Protein AF-0000000078281089 (afdb_homodimer)

Radius of gyration: 22.79 Å; Cα contacts (8 Å, |Δi|>4): 1100; chains: 2; bounding box: 43×67×60 Å

Sequence (426 aa):
MSLEQQMKSGLLYREFGHKDERDVAYEKLIERQRKHGKELTFAYNQTNPSDYGRKRELLEQILGSLGDEVWIESPVNFSYGCNTHVGNYFYANFNLVIVDDVDVYIGDYVMCGPNVSICVTGHPVYGEFRRDATQFSLPVHIGNDVWIGANAVIMPGVTIGNNVVIGAGSVVTQDIPDNVIAFGTPCRVARPITDEDKEYFRKGVPVNKDWREMSLEQQMKSGLLYREFGHKDERDVAYEKLIERQRKHGKELTFAYNQTNPSDYGRKRELLEQILGSLGDEVWIESPVNFSYGCNTHVGNYFYANFNLVIVDDVDVYIGDYVMCGPNVSICVTGHPVYGEFRRDATQFSLPVHIGNDVWIGANAVIMPGVTIGNNVVIGAGSVVTQDIPDNVIAFGTPCRVARPITDEDKEYFRKGVPVNKDWRE

pLDDT: mean 97.13, std 3.05, range [76.69, 99.0]

Solvent-accessible surface area (backbone atoms only — not comparable to full-atom values): 20554 Å² total; per-residue (Å²): 132,53,57,70,57,26,46,74,65,46,34,74,41,54,74,66,87,61,80,54,66,69,40,40,54,50,32,53,51,53,50,49,44,26,52,51,19,39,52,46,40,51,52,50,52,70,45,62,79,79,44,56,67,62,46,50,54,44,48,59,69,27,28,54,38,72,43,55,72,60,48,69,37,68,48,51,48,45,51,22,27,49,32,32,31,40,32,34,44,26,39,33,33,40,45,33,35,35,42,25,89,40,50,32,41,38,31,35,38,25,39,34,33,39,46,25,36,43,31,15,60,50,61,60,86,55,64,76,59,38,75,73,60,28,27,28,26,28,50,28,39,37,32,34,30,23,41,38,26,35,48,17,36,39,36,49,51,22,37,37,30,36,37,22,38,38,36,56,58,12,32,34,72,55,68,40,66,59,37,23,33,28,38,29,84,69,40,39,81,72,46,72,64,55,73,61,34,69,48,29,48,42,96,94,38,65,58,58,91,62,39,84,87,132,52,56,68,53,26,46,73,66,47,34,53,33,46,74,66,84,47,76,53,66,68,40,40,54,48,34,51,50,53,50,50,44,28,49,52,19,36,46,45,41,52,51,48,51,69,47,60,87,82,44,55,66,63,47,51,55,42,49,60,68,27,29,54,39,72,42,55,72,60,47,69,37,69,46,53,47,46,52,20,26,49,34,32,32,39,31,36,43,25,38,32,35,41,43,34,34,36,41,26,88,41,49,32,41,39,32,36,46,26,38,35,32,40,45,25,35,42,30,16,58,49,60,46,76,36,36,78,59,39,68,67,60,28,28,29,26,30,48,30,39,36,34,34,47,24,39,37,25,35,48,18,37,41,35,50,50,23,38,37,32,36,45,23,38,37,35,57,58,12,31,35,73,56,67,40,64,60,37,25,34,26,40,36,74,67,39,39,81,72,46,71,64,53,72,62,52,70,47,31,76,45,96,91,38,62,58,63,90,61,74,87,107

Structure (mmCIF, N/CA/C/O backbone):
data_AF-0000000078281089-model_v1
#
loop_
_entity.id
_entity.type
_entity.pdbx_description
1 polymer Acetyltransferase
#
loop_
_atom_site.group_PDB
_atom_site.id
_atom_site.type_symbol
_atom_site.label_atom_id
_atom_site.label_alt_id
_atom_site.label_comp_id
_atom_site.label_asym_id
_atom_site.label_entity_id
_atom_site.label_seq_id
_atom_site.pdbx_PDB_ins_code
_atom_site.Cartn_x
_atom_site.Cartn_y
_atom_site.Cartn_z
_atom_site.occupancy
_atom_site.B_iso_or_equiv
_atom_site.auth_seq_id
_atom_site.auth_comp_id
_atom_site.auth_asym_id
_atom_site.auth_atom_id
_atom_site.pdbx_PDB_model_num
ATOM 1 N N . MET A 1 1 ? 5.293 32.969 21.797 1 91.06 1 MET A N 1
ATOM 2 C CA . MET A 1 1 ? 4.77 32.438 20.547 1 91.06 1 MET A CA 1
ATOM 3 C C . MET A 1 1 ? 3.525 31.578 20.797 1 91.06 1 MET A C 1
ATOM 5 O O . MET A 1 1 ? 3.492 30.797 21.75 1 91.06 1 MET A O 1
ATOM 9 N N . SER A 1 2 ? 2.508 31.844 20.062 1 94.62 2 SER A N 1
ATOM 10 C CA . SER A 1 2 ? 1.245 31.125 20.25 1 94.62 2 SER A CA 1
ATOM 11 C C . SER A 1 2 ? 1.367 29.672 19.859 1 94.62 2 SER A C 1
ATOM 13 O O . SER A 1 2 ? 2.307 29.281 19.156 1 94.62 2 SER A O 1
ATOM 15 N N . LEU A 1 3 ? 0.431 28.844 20.391 1 96.06 3 LEU A N 1
ATOM 16 C CA . LEU A 1 3 ? 0.376 27.438 20.016 1 96.06 3 LEU A CA 1
ATOM 17 C C . LEU A 1 3 ? 0.265 27.266 18.516 1 96.06 3 LEU A C 1
ATOM 19 O O . LEU A 1 3 ? 0.985 26.469 17.922 1 96.06 3 LEU A O 1
ATOM 23 N N . GLU A 1 4 ? -0.604 28.047 17.969 1 95.38 4 GLU A N 1
ATOM 24 C CA . GLU A 1 4 ? -0.807 27.984 16.516 1 95.38 4 GLU A CA 1
ATOM 25 C C . GLU A 1 4 ? 0.493 28.266 15.766 1 95.38 4 GLU A C 1
ATOM 27 O O . GLU A 1 4 ? 0.829 27.547 14.82 1 95.38 4 GLU A O 1
ATOM 32 N N . GLN A 1 5 ? 1.174 29.25 16.141 1 95.38 5 GLN A N 1
ATOM 33 C CA . GLN A 1 5 ? 2.438 29.609 15.516 1 95.38 5 GLN A CA 1
ATOM 34 C C . GLN A 1 5 ? 3.486 28.516 15.711 1 95.38 5 GLN A C 1
ATOM 36 O O . GLN A 1 5 ? 4.262 28.219 14.805 1 95.38 5 GLN A O 1
ATOM 41 N N . GLN A 1 6 ? 3.545 27.953 16.906 1 95.25 6 GLN A N 1
ATOM 42 C CA . GLN A 1 6 ? 4.48 26.875 17.172 1 95.25 6 GLN A CA 1
ATOM 43 C C . GLN A 1 6 ? 4.227 25.688 16.234 1 95.25 6 GLN A C 1
ATOM 45 O O . GLN A 1 6 ? 5.16 25.156 15.633 1 95.25 6 GLN A O 1
ATOM 50 N N . MET A 1 7 ? 2.99 25.312 16.078 1 95.44 7 MET A N 1
ATOM 51 C CA . MET A 1 7 ? 2.598 24.188 15.242 1 95.44 7 MET A CA 1
ATOM 52 C C . MET A 1 7 ? 3.014 24.406 13.789 1 95.44 7 MET A C 1
ATOM 54 O O . MET A 1 7 ? 3.52 23.5 13.133 1 95.44 7 MET A O 1
ATOM 58 N N . LYS A 1 8 ? 2.881 25.594 13.344 1 93.88 8 LYS A N 1
ATOM 59 C CA . LYS A 1 8 ? 3.082 25.891 11.93 1 93.88 8 LYS A CA 1
ATOM 60 C C . LYS A 1 8 ? 4.551 26.188 11.633 1 93.88 8 LYS A C 1
ATOM 62 O O . LYS A 1 8 ? 4.953 26.234 10.469 1 93.88 8 LYS A O 1
ATOM 67 N N . SER A 1 9 ? 5.375 26.328 12.656 1 94.69 9 SER A N 1
ATOM 68 C CA . SER A 1 9 ? 6.754 26.75 12.438 1 94.69 9 SER A CA 1
ATOM 69 C C . SER A 1 9 ? 7.73 25.594 12.617 1 94.69 9 SER A C 1
ATOM 71 O O . SER A 1 9 ? 8.945 25.797 12.586 1 94.69 9 SER A O 1
ATOM 73 N N . GLY A 1 10 ? 7.18 24.375 12.867 1 95.5 10 GLY A N 1
ATOM 74 C CA . GLY A 1 10 ? 8.039 23.219 13.039 1 95.5 10 GLY A CA 1
ATOM 75 C C . GLY A 1 10 ? 8.719 23.172 14.391 1 95.5 10 GLY A C 1
ATOM 76 O O . GLY A 1 10 ? 9.641 22.375 14.609 1 95.5 10 GLY A O 1
ATOM 77 N N . LEU A 1 11 ? 8.328 24.047 15.273 1 96.5 11 LEU A N 1
ATOM 78 C CA . LEU A 1 11 ? 8.844 24.062 16.641 1 96.5 11 LEU A CA 1
ATOM 79 C C . LEU A 1 11 ? 8.102 23.062 17.516 1 96.5 11 LEU A C 1
ATOM 81 O O . LEU A 1 11 ? 7.039 22.562 17.141 1 96.5 11 LEU A O 1
ATOM 85 N N . LEU A 1 12 ? 8.672 22.812 18.688 1 96.69 12 LEU A N 1
ATOM 86 C CA . LEU A 1 12 ? 8.023 21.906 19.625 1 96.69 12 LEU A CA 1
ATOM 87 C C . LEU A 1 12 ? 6.738 22.516 20.188 1 96.69 12 LEU A C 1
ATOM 89 O O . LEU A 1 12 ? 6.688 23.703 20.484 1 96.69 12 LEU A O 1
ATOM 93 N N . TYR A 1 13 ? 5.758 21.688 20.344 1 96.62 13 TYR A N 1
ATOM 94 C CA . TYR A 1 13 ? 4.5 22.125 20.938 1 96.62 13 TYR A CA 1
ATOM 95 C C . TYR A 1 13 ? 3.803 20.984 21.656 1 96.62 13 TYR A C 1
ATOM 97 O O . TYR A 1 13 ? 4.148 19.812 21.469 1 96.62 13 TYR A O 1
ATOM 105 N N . ARG A 1 14 ? 2.91 21.328 22.547 1 94.31 14 ARG A N 1
ATOM 106 C CA . ARG A 1 14 ? 1.945 20.438 23.172 1 94.31 14 ARG A CA 1
ATOM 107 C C . ARG A 1 14 ? 0.517 20.812 22.797 1 94.31 14 ARG A C 1
ATOM 109 O O . ARG A 1 14 ? 0.181 22 22.75 1 94.31 14 ARG A O 1
ATOM 116 N N . GLU A 1 15 ? -0.245 19.828 22.625 1 91.94 15 GLU A N 1
ATOM 117 C CA . GLU A 1 15 ? -1.58 20.125 22.109 1 91.94 15 GLU A CA 1
ATOM 118 C C . GLU A 1 15 ? -2.529 20.516 23.234 1 91.94 15 GLU A C 1
ATOM 120 O O . GLU A 1 15 ? -3.617 21.047 22.984 1 91.94 15 GLU A O 1
ATOM 125 N N . PHE A 1 16 ? -2.168 20.297 24.469 1 92.06 16 PHE A N 1
ATOM 126 C CA . PHE A 1 16 ? -3.051 20.625 25.578 1 92.06 16 PHE A CA 1
ATOM 127 C C . PHE A 1 16 ? -2.252 21.125 26.781 1 92.06 16 PHE A C 1
ATOM 129 O O . PHE A 1 16 ? -1.022 21.031 26.797 1 92.06 16 PHE A O 1
ATOM 136 N N . GLY A 1 17 ? -2.982 21.672 27.656 1 91.88 17 GLY A N 1
ATOM 137 C CA . GLY A 1 17 ? -2.373 22.047 28.922 1 91.88 17 GLY A CA 1
ATOM 138 C C . GLY A 1 17 ? -1.919 23.5 28.969 1 91.88 17 GLY A C 1
ATOM 139 O O . GLY A 1 17 ? -1.18 23.891 29.859 1 91.88 17 GLY A O 1
ATOM 140 N N . HIS A 1 18 ? -2.338 24.25 28.094 1 94.25 18 HIS A N 1
ATOM 141 C CA . HIS A 1 18 ? -1.933 25.656 28.047 1 94.25 18 HIS A CA 1
ATOM 142 C C . HIS A 1 18 ? -2.771 26.516 29 1 94.25 18 HIS A C 1
ATOM 144 O O . HIS A 1 18 ? -3.889 26.125 29.344 1 94.25 18 HIS A O 1
ATOM 150 N N . LYS A 1 19 ? -2.174 27.609 29.391 1 94.81 19 LYS A N 1
ATOM 151 C CA . LYS A 1 19 ? -2.85 28.484 30.328 1 94.81 19 LYS A CA 1
ATOM 152 C C . LYS A 1 19 ? -3.307 29.781 29.641 1 94.81 19 LYS A C 1
ATOM 154 O O . LYS A 1 19 ? -4.312 30.375 30.031 1 94.81 19 LYS A O 1
ATOM 159 N N . ASP A 1 20 ? -2.492 30.203 28.625 1 95.19 20 ASP A N 1
ATOM 160 C CA . ASP A 1 20 ? -2.842 31.391 27.859 1 95.19 20 ASP A CA 1
ATOM 161 C C . ASP A 1 20 ? -4.188 31.219 27.156 1 95.19 20 ASP A C 1
ATOM 163 O O . ASP A 1 20 ? -4.453 30.188 26.562 1 95.19 20 ASP A O 1
ATOM 167 N N . GLU A 1 21 ? -5.086 32.219 27.328 1 95.81 21 GLU A N 1
ATOM 168 C CA . GLU A 1 21 ? -6.453 32.156 26.828 1 95.81 21 GLU A CA 1
ATOM 169 C C . GLU A 1 21 ? -6.477 31.828 25.328 1 95.81 21 GLU A C 1
ATOM 171 O O . GLU A 1 21 ? -7.309 31.031 24.875 1 95.81 21 GLU A O 1
ATOM 176 N N . ARG A 1 22 ? -5.68 32.5 24.625 1 96.94 22 ARG A N 1
ATOM 177 C CA . ARG A 1 22 ? -5.609 32.281 23.188 1 96.94 22 ARG A CA 1
ATOM 178 C C . ARG A 1 22 ? -5.223 30.828 22.875 1 96.94 22 ARG A C 1
ATOM 180 O O . ARG A 1 22 ? -5.797 30.219 21.969 1 96.94 22 ARG A O 1
ATOM 187 N N . ASP A 1 23 ? -4.332 30.281 23.438 1 97.12 23 ASP A N 1
ATOM 188 C CA . ASP A 1 23 ? -3.865 28.906 23.234 1 97.12 23 ASP A CA 1
ATOM 189 C C . ASP A 1 23 ? -4.918 27.906 23.688 1 97.12 23 ASP A C 1
ATOM 191 O O . ASP A 1 23 ? -5.094 26.859 23.047 1 97.12 23 ASP A O 1
ATOM 195 N N . VAL A 1 24 ? -5.609 28.234 24.781 1 97.25 24 VAL A N 1
ATOM 196 C CA . VAL A 1 24 ? -6.688 27.375 25.25 1 97.25 24 VAL A CA 1
ATOM 197 C C . VAL A 1 24 ? -7.793 27.297 24.203 1 97.25 24 VAL A C 1
ATOM 199 O O . VAL A 1 24 ? -8.336 26.219 23.938 1 97.25 24 VAL A O 1
ATOM 202 N N . ALA A 1 25 ? -8.133 28.469 23.75 1 97.38 25 ALA A N 1
ATOM 203 C CA . ALA A 1 25 ? -9.148 28.516 22.703 1 97.38 25 ALA A CA 1
ATOM 204 C C . ALA A 1 25 ? -8.719 27.688 21.484 1 97.38 25 ALA A C 1
ATOM 206 O O . ALA A 1 25 ? -9.531 26.984 20.891 1 97.38 25 ALA A O 1
ATOM 207 N N . TYR A 1 26 ? -7.488 27.797 21.078 1 97.31 26 TYR A N 1
ATOM 208 C CA . TYR A 1 26 ? -6.98 27.062 19.922 1 97.31 26 TYR A CA 1
ATOM 209 C C . TYR A 1 26 ? -6.949 25.562 20.219 1 97.31 26 TYR A C 1
ATOM 211 O O . TYR A 1 26 ? -7.227 24.75 19.328 1 97.31 26 TYR A O 1
ATOM 219 N N . GLU A 1 27 ? -6.637 25.125 21.406 1 96.69 27 GLU A N 1
ATOM 220 C CA . GLU A 1 27 ? -6.711 23.734 21.828 1 96.69 27 GLU A CA 1
ATOM 221 C C . GLU A 1 27 ? -8.094 23.141 21.562 1 96.69 27 GLU A C 1
ATOM 223 O O . GLU A 1 27 ? -8.203 22.031 21.031 1 96.69 27 GLU A O 1
ATOM 228 N N . LYS A 1 28 ? -9.023 23.906 21.953 1 97.5 28 LYS A N 1
ATOM 229 C CA . LYS A 1 28 ? -10.398 23.453 21.781 1 97.5 28 LYS A CA 1
ATOM 230 C C . LYS A 1 28 ? -10.75 23.312 20.297 1 97.5 28 LYS A C 1
ATOM 232 O O . LYS A 1 28 ? -11.445 22.375 19.906 1 97.5 28 LYS A O 1
ATOM 237 N N . LEU A 1 29 ? -10.273 24.266 19.578 1 97.81 29 LEU A N 1
ATOM 238 C CA . LEU A 1 29 ? -10.531 24.25 18.156 1 97.81 29 LEU A CA 1
ATOM 239 C C . LEU A 1 29 ? -9.945 23 17.5 1 97.81 29 LEU A C 1
ATOM 241 O O . LEU A 1 29 ? -10.641 22.281 16.781 1 97.81 29 LEU A O 1
ATOM 245 N N . ILE A 1 30 ? -8.695 22.672 17.719 1 97.44 30 ILE A N 1
ATOM 246 C CA . ILE A 1 30 ? -8.031 21.562 17.047 1 97.44 30 ILE A CA 1
ATOM 247 C C . ILE A 1 30 ? -8.586 20.25 17.578 1 97.44 30 ILE A C 1
ATOM 249 O O . ILE A 1 30 ? -8.672 19.266 16.828 1 97.44 30 ILE A O 1
ATOM 253 N N . GLU A 1 31 ? -8.945 20.172 18.812 1 97.44 31 GLU A N 1
ATOM 254 C CA . GLU A 1 31 ? -9.609 18.984 19.344 1 97.44 31 GLU A CA 1
ATOM 255 C C . GLU A 1 31 ? -10.914 18.703 18.609 1 97.44 31 GLU A C 1
ATOM 257 O O . GLU A 1 31 ? -11.195 17.547 18.266 1 97.44 31 GLU A O 1
ATOM 262 N N . ARG A 1 32 ? -11.688 19.75 18.453 1 98.12 32 ARG A N 1
ATOM 263 C CA . ARG A 1 32 ? -12.945 19.609 17.734 1 98.12 32 ARG A CA 1
ATOM 264 C C . ARG A 1 32 ? -12.695 19.156 16.297 1 98.12 32 ARG A C 1
ATOM 266 O O . ARG A 1 32 ? -13.438 18.312 15.781 1 98.12 32 ARG A O 1
ATOM 273 N N . GLN A 1 33 ? -11.711 19.719 15.68 1 98.12 33 GLN A N 1
ATOM 274 C CA . GLN A 1 33 ? -11.367 19.344 14.312 1 98.12 33 GLN A CA 1
ATOM 275 C C . GLN A 1 33 ? -10.953 17.875 14.234 1 98.12 33 GLN A C 1
ATOM 277 O O . GLN A 1 33 ? -11.391 17.141 13.336 1 98.12 33 GLN A O 1
ATOM 282 N N . ARG A 1 34 ? -10.117 17.438 15.109 1 98.06 34 ARG A N 1
ATOM 283 C CA . ARG A 1 34 ? -9.648 16.047 15.164 1 98.06 34 ARG A CA 1
ATOM 284 C C . ARG A 1 34 ? -10.82 15.086 15.352 1 98.06 34 ARG A C 1
ATOM 286 O O . ARG A 1 34 ? -10.93 14.094 14.633 1 98.06 34 ARG A O 1
ATOM 293 N N . LYS A 1 35 ? -11.672 15.383 16.312 1 98.44 35 LYS A N 1
ATOM 294 C CA . LYS A 1 35 ? -12.836 14.547 16.594 1 98.44 35 LYS A CA 1
ATOM 295 C C . LYS A 1 35 ? -13.766 14.461 15.391 1 98.44 35 LYS A C 1
ATOM 297 O O . LYS A 1 35 ? -14.195 13.375 15.008 1 98.44 35 LYS A O 1
ATOM 302 N N . HIS A 1 36 ? -14 15.633 14.859 1 98.56 36 HIS A N 1
ATOM 303 C CA . HIS A 1 36 ? -14.875 15.711 13.695 1 98.56 36 HIS A CA 1
ATOM 304 C C . HIS A 1 36 ? -14.32 14.898 12.531 1 98.56 36 HIS A C 1
ATOM 306 O O . HIS A 1 36 ? -15.031 14.109 11.914 1 98.56 36 HIS A O 1
ATOM 312 N N . GLY A 1 37 ? -13.039 15.078 12.164 1 98.56 37 GLY A N 1
ATOM 313 C CA . GLY A 1 37 ? -12.383 14.344 11.094 1 98.56 37 GLY A CA 1
ATOM 314 C C . GLY A 1 37 ? -12.43 12.836 11.289 1 98.56 37 GLY A C 1
ATOM 315 O O . GLY A 1 37 ? -12.719 12.086 10.359 1 98.56 37 GLY A O 1
ATOM 316 N N . LYS A 1 38 ? -12.172 12.414 12.484 1 98.62 38 LYS A N 1
ATOM 317 C CA . LYS A 1 38 ? -12.141 10.992 12.797 1 98.62 38 LYS A CA 1
ATOM 318 C C . LYS A 1 38 ? -13.539 10.375 12.695 1 98.62 38 LYS A C 1
ATOM 320 O O . LYS A 1 38 ? -13.688 9.234 12.25 1 98.62 38 LYS A O 1
ATOM 325 N N . GLU A 1 39 ? -14.547 11.086 13.133 1 98.88 39 GLU A N 1
ATOM 326 C CA . GLU A 1 39 ? -15.914 10.602 13.023 1 98.88 39 GLU A CA 1
ATOM 327 C C . GLU A 1 39 ? -16.344 10.453 11.562 1 98.88 39 GLU A C 1
ATOM 329 O O . GLU A 1 39 ? -16.969 9.461 11.195 1 98.88 39 GLU A O 1
ATOM 334 N N . LEU A 1 40 ? -16 11.453 10.766 1 98.88 40 LEU A N 1
ATOM 335 C CA . LEU A 1 40 ? -16.328 11.391 9.344 1 98.88 40 LEU A CA 1
ATOM 336 C C . LEU A 1 40 ? -15.555 10.266 8.656 1 98.88 40 LEU A C 1
ATOM 338 O O . LEU A 1 40 ? -16.094 9.57 7.793 1 98.88 40 LEU A O 1
ATOM 342 N N . THR A 1 41 ? -14.32 10.102 9.031 1 98.88 41 THR A N 1
ATOM 343 C CA . THR A 1 41 ? -13.516 9.016 8.484 1 98.88 41 THR A CA 1
ATOM 344 C C . THR A 1 41 ? -14.102 7.66 8.852 1 98.88 41 THR A C 1
ATOM 346 O O . THR A 1 41 ? -14.125 6.742 8.031 1 98.88 41 THR A O 1
ATOM 349 N N . PHE A 1 42 ? -14.516 7.574 10.102 1 98.88 42 PHE A N 1
ATOM 350 C CA . PHE A 1 42 ? -15.211 6.363 10.531 1 98.88 42 PHE A CA 1
ATOM 351 C C . PHE A 1 42 ? -16.406 6.078 9.633 1 98.88 42 PHE A C 1
ATOM 353 O O . PHE A 1 42 ? -16.594 4.953 9.164 1 98.88 42 PHE A O 1
ATOM 360 N N . ALA A 1 43 ? -17.234 7.031 9.414 1 98.81 43 ALA A N 1
ATOM 361 C CA . ALA A 1 43 ? -18.391 6.887 8.539 1 98.81 43 ALA A CA 1
ATOM 362 C C . ALA A 1 43 ? -17.969 6.473 7.129 1 98.81 43 ALA A C 1
ATOM 364 O O . ALA A 1 43 ? -18.609 5.621 6.508 1 98.81 43 ALA A O 1
ATOM 365 N N . TYR A 1 44 ? -16.938 7.09 6.629 1 98.88 44 TYR A N 1
ATOM 366 C CA . TYR A 1 44 ? -16.406 6.758 5.312 1 98.88 44 TYR A CA 1
ATOM 367 C C . TYR A 1 44 ? -16.062 5.277 5.223 1 98.88 44 TYR A C 1
ATOM 369 O O . TYR A 1 44 ? -16.438 4.602 4.262 1 98.88 44 TYR A O 1
ATOM 377 N N . ASN A 1 45 ? -15.414 4.754 6.219 1 98.69 45 ASN A N 1
ATOM 378 C CA . ASN A 1 45 ? -14.938 3.373 6.23 1 98.69 45 ASN A CA 1
ATOM 379 C C . ASN A 1 45 ? -16.094 2.387 6.418 1 98.69 45 ASN A C 1
ATOM 381 O O . ASN A 1 45 ? -15.945 1.196 6.133 1 98.69 45 ASN A O 1
ATOM 385 N N . GLN A 1 46 ? -17.219 2.875 6.875 1 98.19 46 GLN A N 1
ATOM 386 C CA . GLN A 1 46 ? -18.391 2.027 7.078 1 98.19 46 GLN A CA 1
ATOM 387 C C . GLN A 1 46 ? -19.344 2.117 5.898 1 98.19 46 GLN A C 1
ATOM 389 O O . GLN A 1 46 ? -20.406 1.471 5.895 1 98.19 46 GLN A O 1
ATOM 394 N N . THR A 1 47 ? -19.047 2.93 4.988 1 98.31 47 THR A N 1
ATOM 395 C CA . THR A 1 47 ? -19.875 3.088 3.795 1 98.31 47 THR A CA 1
ATOM 396 C C . THR A 1 47 ? -19.609 1.962 2.801 1 98.31 47 THR A C 1
ATOM 398 O O . THR A 1 47 ? -18.453 1.579 2.58 1 98.31 47 THR A O 1
ATOM 401 N N . ASN A 1 48 ? -20.703 1.433 2.246 1 97.19 48 ASN A N 1
ATOM 402 C CA . ASN A 1 48 ? -20.578 0.418 1.205 1 97.19 48 ASN A CA 1
ATOM 403 C C . ASN A 1 48 ? -19.625 0.868 0.102 1 97.19 48 ASN A C 1
ATOM 405 O O . ASN A 1 48 ? -19.719 1.996 -0.383 1 97.19 48 ASN A O 1
ATOM 409 N N . PRO A 1 49 ? -18.703 -0.043 -0.292 1 96.25 49 PRO A N 1
ATOM 410 C CA . PRO A 1 49 ? -17.688 0.352 -1.264 1 96.25 49 PRO A CA 1
ATOM 411 C C . PRO A 1 49 ? -18.281 0.766 -2.609 1 96.25 49 PRO A C 1
ATOM 413 O O . PRO A 1 49 ? -17.641 1.499 -3.369 1 96.25 49 PRO A O 1
ATOM 416 N N . SER A 1 50 ? -19.469 0.405 -2.93 1 95.69 50 SER A N 1
ATOM 417 C CA . SER A 1 50 ? -20.047 0.72 -4.227 1 95.69 50 SER A CA 1
ATOM 418 C C . SER A 1 50 ? -20.875 2.004 -4.168 1 95.69 50 SER A C 1
ATOM 420 O O . SER A 1 50 ? -21.375 2.467 -5.188 1 95.69 50 SER A O 1
ATOM 422 N N . ASP A 1 51 ? -21.016 2.557 -2.98 1 97 51 ASP A N 1
ATOM 423 C CA . ASP A 1 51 ? -21.719 3.828 -2.836 1 97 51 ASP A CA 1
ATOM 424 C C . ASP A 1 51 ? -20.781 5.004 -3.098 1 97 51 ASP A C 1
ATOM 426 O O . ASP A 1 51 ? -20.422 5.742 -2.176 1 97 51 ASP A O 1
ATOM 430 N N . TYR A 1 52 ? -20.5 5.215 -4.34 1 96.25 52 TYR A N 1
ATOM 431 C CA . TYR A 1 52 ? -19.5 6.191 -4.781 1 96.25 52 TYR A CA 1
ATOM 432 C C . TYR A 1 52 ? -19.938 7.605 -4.402 1 96.25 52 TYR A C 1
ATOM 434 O O . TYR A 1 52 ? -19.094 8.438 -4.035 1 96.25 52 TYR A O 1
ATOM 442 N N . GLY A 1 53 ? -21.156 7.859 -4.57 1 98.06 53 GLY A N 1
ATOM 443 C CA . GLY A 1 53 ? -21.672 9.18 -4.238 1 98.06 53 GLY A CA 1
ATOM 444 C C . GLY A 1 53 ? -21.453 9.547 -2.781 1 98.06 53 GLY A C 1
ATOM 445 O O . GLY A 1 53 ? -20.953 10.633 -2.475 1 98.06 53 GLY A O 1
ATOM 446 N N . ARG A 1 54 ? -21.859 8.633 -1.914 1 98.38 54 ARG A N 1
ATOM 447 C CA . ARG A 1 54 ? -21.703 8.875 -0.484 1 98.38 54 ARG A CA 1
ATOM 448 C C . ARG A 1 54 ? -20.234 9 -0.109 1 98.38 54 ARG A C 1
ATOM 450 O O . ARG A 1 54 ? -19.859 9.828 0.727 1 98.38 54 ARG A O 1
ATOM 457 N N . LYS A 1 55 ? -19.422 8.234 -0.681 1 98.12 55 LYS A N 1
ATOM 458 C CA . LYS A 1 55 ? -17.984 8.297 -0.415 1 98.12 55 LYS A CA 1
ATOM 459 C C . LYS A 1 55 ? -17.406 9.648 -0.828 1 98.12 55 LYS A C 1
ATOM 461 O O . LYS A 1 55 ? -16.641 10.25 -0.083 1 98.12 55 LYS A O 1
ATOM 466 N N . ARG A 1 56 ? -17.781 10.125 -1.96 1 98.38 56 ARG A N 1
ATOM 467 C CA . ARG A 1 56 ? -17.312 11.43 -2.41 1 98.38 56 ARG A CA 1
ATOM 468 C C . ARG A 1 56 ? -17.781 12.531 -1.458 1 98.38 56 ARG A C 1
ATOM 470 O O . ARG A 1 56 ? -17 13.414 -1.096 1 98.38 56 ARG A O 1
ATOM 477 N N . GLU A 1 57 ? -19.031 12.492 -1.062 1 98.69 57 GLU A N 1
ATOM 478 C CA . GLU A 1 57 ? -19.594 13.484 -0.145 1 98.69 57 GLU A CA 1
ATOM 479 C C . GLU A 1 57 ? -18.797 13.531 1.161 1 98.69 57 GLU A C 1
ATOM 481 O O . GLU A 1 57 ? -18.469 14.609 1.656 1 98.69 57 GLU A O 1
ATOM 486 N N . LEU A 1 58 ? -18.516 12.383 1.654 1 98.88 58 LEU A N 1
ATOM 487 C CA . LEU A 1 58 ? -17.781 12.305 2.916 1 98.88 58 LEU A CA 1
ATOM 488 C C . LEU A 1 58 ? -16.359 12.836 2.752 1 98.88 58 LEU A C 1
ATOM 490 O O . LEU A 1 58 ? -15.867 13.578 3.607 1 98.88 58 LEU A O 1
ATOM 494 N N . LEU A 1 59 ? -15.688 12.492 1.67 1 98.75 59 LEU A N 1
ATOM 495 C CA . LEU A 1 59 ? -14.336 12.984 1.424 1 98.75 59 LEU A CA 1
ATOM 496 C C . LEU A 1 59 ? -14.312 14.508 1.354 1 98.75 59 LEU A C 1
ATOM 498 O O . LEU A 1 59 ? -13.367 15.141 1.825 1 98.75 59 LEU A O 1
ATOM 502 N N . GLU A 1 60 ? -15.328 15.094 0.746 1 98.81 60 GLU A N 1
ATOM 503 C CA . GLU A 1 60 ? -15.445 16.547 0.643 1 98.81 60 GLU A CA 1
ATOM 504 C C . GLU A 1 60 ? -15.539 17.188 2.021 1 98.81 60 GLU A C 1
ATOM 506 O O . GLU A 1 60 ? -15.078 18.312 2.221 1 98.81 60 GLU A O 1
ATOM 511 N N . GLN A 1 61 ? -16.156 16.469 2.92 1 98.88 61 GLN A N 1
ATOM 512 C CA . GLN A 1 61 ? -16.312 16.984 4.273 1 98.88 61 GLN A CA 1
ATOM 513 C C . GLN A 1 61 ? -15.062 16.75 5.105 1 98.88 61 GLN A C 1
ATOM 515 O O . GLN A 1 61 ? -14.75 17.531 6.012 1 98.88 61 GLN A O 1
ATOM 520 N N . ILE A 1 62 ? -14.352 15.711 4.824 1 98.81 62 ILE A N 1
ATOM 521 C CA . ILE A 1 62 ? -13.188 15.297 5.605 1 98.81 62 ILE A CA 1
ATOM 522 C C . ILE A 1 62 ? -11.992 16.172 5.246 1 98.81 62 ILE A C 1
ATOM 524 O O . ILE A 1 62 ? -11.336 16.734 6.129 1 98.81 62 ILE A O 1
ATOM 528 N N . LEU A 1 63 ? -11.719 16.359 3.945 1 98.88 63 LEU A N 1
ATOM 529 C CA . LEU A 1 63 ? -10.453 16.906 3.465 1 98.88 63 LEU A CA 1
ATOM 530 C C . LEU A 1 63 ? -10.539 18.438 3.367 1 98.88 63 LEU A C 1
ATOM 532 O O . LEU A 1 63 ? -11.625 19 3.205 1 98.88 63 LEU A O 1
ATOM 536 N N . GLY A 1 64 ? -9.367 19.047 3.484 1 98.88 64 GLY A N 1
ATOM 537 C CA . GLY A 1 64 ? -9.289 20.484 3.352 1 98.88 64 GLY A CA 1
ATOM 538 C C . GLY A 1 64 ? -9.625 20.969 1.956 1 98.88 64 GLY A C 1
ATOM 539 O O . GLY A 1 64 ? -10.242 22.031 1.795 1 98.88 64 GLY A O 1
ATOM 540 N N . SER A 1 65 ? -9.188 20.328 0.99 1 98.81 65 SER A N 1
ATOM 541 C CA . SER A 1 65 ? -9.562 20.531 -0.406 1 98.81 65 SER A CA 1
ATOM 542 C C . SER A 1 65 ? -9.508 19.219 -1.185 1 98.81 65 SER A C 1
ATOM 544 O O . SER A 1 65 ? -8.695 18.344 -0.878 1 98.81 65 SER A O 1
ATOM 546 N N . LEU A 1 66 ? -10.344 19.125 -2.143 1 98.75 66 LEU A N 1
ATOM 547 C CA . LEU A 1 66 ? -10.508 17.891 -2.902 1 98.75 66 LEU A CA 1
ATOM 548 C C . LEU A 1 66 ? -10.719 18.188 -4.383 1 98.75 66 LEU A C 1
ATOM 550 O O . LEU A 1 66 ? -11.688 18.859 -4.758 1 98.75 66 LEU A O 1
ATOM 554 N N . GLY A 1 67 ? -9.781 17.703 -5.207 1 98.69 67 GLY A N 1
ATOM 555 C CA . GLY A 1 67 ? -9.914 17.859 -6.645 1 98.69 67 GLY A CA 1
ATOM 556 C C . GLY A 1 67 ? -10.906 16.875 -7.254 1 98.69 67 GLY A C 1
ATOM 557 O O . GLY A 1 67 ? -11.633 16.188 -6.531 1 98.69 67 GLY A O 1
ATOM 558 N N . ASP A 1 68 ? -10.891 16.828 -8.594 1 97.94 68 ASP A N 1
ATOM 559 C CA . ASP A 1 68 ? -11.789 15.953 -9.352 1 97.94 68 ASP A CA 1
ATOM 560 C C . ASP A 1 68 ? -11.195 14.555 -9.484 1 97.94 68 ASP A C 1
ATOM 562 O O . ASP A 1 68 ? -9.977 14.383 -9.5 1 97.94 68 ASP A O 1
ATOM 566 N N . GLU A 1 69 ? -12.086 13.516 -9.594 1 96.75 69 GLU A N 1
ATOM 567 C CA . GLU A 1 69 ? -11.727 12.133 -9.898 1 96.75 69 GLU A CA 1
ATOM 568 C C . GLU A 1 69 ? -10.742 11.586 -8.883 1 96.75 69 GLU A C 1
ATOM 570 O O . GLU A 1 69 ? -9.695 11.047 -9.25 1 96.75 69 GLU A O 1
ATOM 575 N N . VAL A 1 70 ? -11.078 11.734 -7.652 1 97.88 70 VAL A N 1
ATOM 576 C CA . VAL A 1 70 ? -10.297 11.195 -6.543 1 97.88 70 VAL A CA 1
ATOM 577 C C . VAL A 1 70 ? -10.961 9.938 -5.996 1 97.88 70 VAL A C 1
ATOM 579 O O . VAL A 1 70 ? -12.18 9.914 -5.793 1 97.88 70 VAL A O 1
ATOM 582 N N . TRP A 1 71 ? -10.18 8.938 -5.855 1 97.44 71 TRP A N 1
ATOM 583 C CA . TRP A 1 71 ? -10.68 7.715 -5.234 1 97.44 71 TRP A CA 1
ATOM 584 C C . TRP A 1 71 ? -9.703 7.199 -4.184 1 97.44 71 TRP A C 1
ATOM 586 O O . TRP A 1 71 ? -8.516 7.004 -4.473 1 97.44 71 TRP A O 1
ATOM 596 N N . ILE A 1 72 ? -10.188 6.938 -2.996 1 98.69 72 ILE A N 1
ATOM 597 C CA . ILE A 1 72 ? -9.422 6.367 -1.894 1 98.69 72 ILE A CA 1
ATOM 598 C C . ILE A 1 72 ? -10.102 5.09 -1.403 1 98.69 72 ILE A C 1
ATOM 600 O O . ILE A 1 72 ? -11.234 5.125 -0.924 1 98.69 72 ILE A O 1
ATOM 604 N N . GLU A 1 73 ? -9.391 3.979 -1.535 1 98.5 73 GLU A N 1
ATOM 605 C CA . GLU A 1 73 ? -9.93 2.713 -1.042 1 98.5 73 GLU A CA 1
ATOM 606 C C . GLU A 1 73 ? -10.078 2.73 0.477 1 98.5 73 GLU A C 1
ATOM 608 O O . GLU A 1 73 ? -9.219 3.266 1.183 1 98.5 73 GLU A O 1
ATOM 613 N N . SER A 1 74 ? -11.188 2.117 0.937 1 98.25 74 SER A N 1
ATOM 614 C CA . SER A 1 74 ? -11.32 1.859 2.367 1 98.25 74 SER A CA 1
ATOM 615 C C . SER A 1 74 ? -10.562 0.6 2.773 1 98.25 74 SER A C 1
ATOM 617 O O . SER A 1 74 ? -10.453 -0.347 1.993 1 98.25 74 SER A O 1
ATOM 619 N N . PRO A 1 75 ? -10.008 0.55 4.047 1 98.19 75 PRO A N 1
ATOM 620 C CA . PRO A 1 75 ? -10.062 1.639 5.027 1 98.19 75 PRO A CA 1
ATOM 621 C C . PRO A 1 75 ? -9.023 2.727 4.762 1 98.19 75 PRO A C 1
ATOM 623 O O . PRO A 1 75 ? -8.047 2.488 4.055 1 98.19 75 PRO A O 1
ATOM 626 N N . VAL A 1 76 ? -9.312 3.922 5.207 1 98.81 76 VAL A N 1
ATOM 627 C CA . VAL A 1 76 ? -8.391 5.051 5.238 1 98.81 76 VAL A CA 1
ATOM 628 C C . VAL A 1 76 ? -8.43 5.715 6.613 1 98.81 76 VAL A C 1
ATOM 630 O O . VAL A 1 76 ? -9.422 5.602 7.336 1 98.81 76 VAL A O 1
ATOM 633 N N . ASN A 1 77 ? -7.27 6.363 6.992 1 98.88 77 ASN A N 1
ATOM 634 C CA . ASN A 1 77 ? -7.266 7.062 8.273 1 98.88 77 ASN A CA 1
ATOM 635 C C . ASN A 1 77 ? -6.555 8.406 8.172 1 98.88 77 ASN A C 1
ATOM 637 O O . ASN A 1 77 ? -5.461 8.5 7.605 1 98.88 77 ASN A O 1
ATOM 641 N N . PHE A 1 78 ? -7.188 9.391 8.727 1 98.81 78 PHE A N 1
ATOM 642 C CA . PHE A 1 78 ? -6.645 10.734 8.891 1 98.81 78 PHE A CA 1
ATOM 643 C C . PHE A 1 78 ? -6.617 11.133 10.359 1 98.81 78 PHE A C 1
ATOM 645 O O . PHE A 1 78 ? -7.551 10.828 11.109 1 98.81 78 PHE A O 1
ATOM 652 N N . SER A 1 79 ? -5.613 11.836 10.773 1 98.5 79 SER A N 1
ATOM 653 C CA . SER A 1 79 ? -5.633 12.406 12.117 1 98.5 79 SER A CA 1
ATOM 654 C C . SER A 1 79 ? -6.668 13.523 12.234 1 98.5 79 SER A C 1
ATOM 656 O O . SER A 1 79 ? -7.367 13.625 13.242 1 98.5 79 SER A O 1
ATOM 658 N N . TYR A 1 80 ? -6.707 14.414 11.25 1 98.44 80 TYR A N 1
ATOM 659 C CA . TYR A 1 80 ? -7.641 15.531 11.195 1 98.44 80 TYR A CA 1
ATOM 660 C C . TYR A 1 80 ? -8.484 15.477 9.93 1 98.44 80 TYR A C 1
ATOM 662 O O . TYR A 1 80 ? -9.703 15.633 9.977 1 98.44 80 TYR A O 1
ATOM 670 N N . GLY A 1 81 ? -7.859 15.242 8.859 1 98.69 81 GLY A N 1
ATOM 671 C CA . GLY A 1 81 ? -8.5 15.289 7.555 1 98.69 81 GLY A CA 1
ATOM 672 C C . GLY A 1 81 ? -8.461 16.672 6.922 1 98.69 81 GLY A C 1
ATOM 673 O O . GLY A 1 81 ? -8.016 16.828 5.785 1 98.69 81 GLY A O 1
ATOM 674 N N . CYS A 1 82 ? -8.805 17.641 7.691 1 98.75 82 CYS A N 1
ATOM 675 C CA . CYS A 1 82 ? -9.008 18.984 7.164 1 98.75 82 CYS A CA 1
ATOM 676 C C . CYS A 1 82 ? -7.676 19.625 6.797 1 98.75 82 CYS A C 1
ATOM 678 O O . CYS A 1 82 ? -7.648 20.656 6.117 1 98.75 82 CYS A O 1
ATOM 680 N N . ASN A 1 83 ? -6.543 19.094 7.223 1 98.75 83 ASN A N 1
ATOM 681 C CA . ASN A 1 83 ? -5.238 19.641 6.863 1 98.75 83 ASN A CA 1
ATOM 682 C C . ASN A 1 83 ? -4.664 18.953 5.629 1 98.75 83 ASN A C 1
ATOM 684 O O . ASN A 1 83 ? -3.547 19.266 5.207 1 98.75 83 ASN A O 1
ATOM 688 N N . THR A 1 84 ? -5.355 18.094 5.043 1 98.94 84 THR A N 1
ATOM 689 C CA . THR A 1 84 ? -4.934 17.375 3.84 1 98.94 84 THR A CA 1
ATOM 690 C C . THR A 1 84 ? -5.594 17.969 2.6 1 98.94 84 THR A C 1
ATOM 692 O O . THR A 1 84 ? -6.82 18.094 2.547 1 98.94 84 THR A O 1
ATOM 695 N N . HIS A 1 85 ? -4.797 18.344 1.628 1 98.94 85 HIS A N 1
ATOM 696 C CA . HIS A 1 85 ? -5.223 18.953 0.374 1 98.94 85 HIS A CA 1
ATOM 697 C C . HIS A 1 85 ? -4.828 18.094 -0.821 1 98.94 85 HIS A C 1
ATOM 699 O O . HIS A 1 85 ? -3.641 17.859 -1.062 1 98.94 85 HIS A O 1
ATOM 705 N N . VAL A 1 86 ? -5.801 17.656 -1.56 1 98.88 86 VAL A N 1
ATOM 706 C CA . VAL A 1 86 ? -5.57 16.703 -2.633 1 98.88 86 VAL A CA 1
ATOM 707 C C . VAL A 1 86 ? -5.988 17.312 -3.971 1 98.88 86 VAL A C 1
ATOM 709 O O . VAL A 1 86 ? -7.074 17.875 -4.09 1 98.88 86 VAL A O 1
ATOM 712 N N . GLY A 1 87 ? -5.102 17.219 -5.004 1 98.81 87 GLY A N 1
ATOM 713 C CA . GLY A 1 87 ? -5.398 17.688 -6.348 1 98.81 87 GLY A CA 1
ATOM 714 C C . GLY A 1 87 ? -6.305 16.75 -7.125 1 98.81 87 GLY A C 1
ATOM 715 O O . GLY A 1 87 ? -7.117 16.031 -6.535 1 98.81 87 GLY A O 1
ATOM 716 N N . ASN A 1 88 ? -6.246 16.859 -8.492 1 98.62 88 ASN A N 1
ATOM 717 C CA . ASN A 1 88 ? -7.086 16.062 -9.391 1 98.62 88 ASN A CA 1
ATOM 718 C C . ASN A 1 88 ? -6.484 14.695 -9.664 1 98.62 88 ASN A C 1
ATOM 720 O O . ASN A 1 88 ? -5.262 14.539 -9.688 1 98.62 88 ASN A O 1
ATOM 724 N N . TYR A 1 89 ? -7.398 13.633 -9.891 1 97.94 89 TYR A N 1
ATOM 725 C CA . TYR A 1 89 ? -7.02 12.297 -10.359 1 97.94 89 TYR A CA 1
ATOM 726 C C . TYR A 1 89 ? -6.066 11.625 -9.375 1 97.94 89 TYR A C 1
ATOM 728 O O . TYR A 1 89 ? -5.039 11.078 -9.773 1 97.94 89 TYR A O 1
ATOM 736 N N . PHE A 1 90 ? -6.43 11.688 -8.125 1 98.5 90 PHE A N 1
ATOM 737 C CA . PHE A 1 90 ? -5.707 11.016 -7.055 1 98.5 90 PHE A CA 1
ATOM 738 C C . PHE A 1 90 ? -6.324 9.656 -6.75 1 98.5 90 PHE A C 1
ATOM 740 O O . PHE A 1 90 ? -7.547 9.523 -6.664 1 98.5 90 PHE A O 1
ATOM 747 N N . TYR A 1 91 ? -5.457 8.664 -6.625 1 98.31 91 TYR A N 1
ATOM 748 C CA . TYR A 1 91 ? -5.891 7.328 -6.242 1 98.31 91 TYR A CA 1
ATOM 749 C C . TYR A 1 91 ? -5.051 6.789 -5.09 1 98.31 91 TYR A C 1
ATOM 751 O O . TYR A 1 91 ? -3.82 6.883 -5.113 1 98.31 91 TYR A O 1
ATOM 759 N N . ALA A 1 92 ? -5.672 6.23 -4.102 1 98.69 92 ALA A N 1
ATOM 760 C CA . ALA A 1 92 ? -4.965 5.52 -3.043 1 98.69 92 ALA A CA 1
ATOM 761 C C . ALA A 1 92 ? -5.574 4.141 -2.805 1 98.69 92 ALA A C 1
ATOM 763 O O . ALA A 1 92 ? -6.789 4.012 -2.627 1 98.69 92 ALA A O 1
ATOM 764 N N . ASN A 1 93 ? -4.652 3.17 -2.871 1 98.5 93 ASN A N 1
ATOM 765 C CA . ASN A 1 93 ? -5.059 1.807 -2.541 1 98.5 93 ASN A CA 1
ATOM 766 C C . ASN A 1 93 ? -5.324 1.646 -1.048 1 98.5 93 ASN A C 1
ATOM 768 O O . ASN A 1 93 ? -5.379 2.635 -0.314 1 98.5 93 ASN A O 1
ATOM 772 N N . PHE A 1 94 ? -5.605 0.478 -0.547 1 98.75 94 PHE A N 1
ATOM 773 C CA . PHE A 1 94 ? -6.113 0.153 0.781 1 98.75 94 PHE A CA 1
ATOM 774 C C . PHE A 1 94 ? -5.164 0.657 1.861 1 98.75 94 PHE A C 1
ATOM 776 O O . PHE A 1 94 ? -3.943 0.602 1.697 1 98.75 94 PHE A O 1
ATOM 783 N N . ASN A 1 95 ? -5.707 1.113 3.029 1 98.75 95 ASN A N 1
ATOM 784 C CA . ASN A 1 95 ? -5 1.389 4.273 1 98.75 95 ASN A CA 1
ATOM 785 C C . ASN A 1 95 ? -4.082 2.602 4.145 1 98.75 95 ASN A C 1
ATOM 787 O O . ASN A 1 95 ? -2.98 2.617 4.695 1 98.75 95 ASN A O 1
ATOM 791 N N . LEU A 1 96 ? -4.48 3.566 3.406 1 98.88 96 LEU A N 1
ATOM 792 C CA . LEU A 1 96 ? -3.781 4.848 3.451 1 98.88 96 LEU A CA 1
ATOM 793 C C . LEU A 1 96 ? -3.9 5.48 4.836 1 98.88 96 LEU A C 1
ATOM 795 O O . LEU A 1 96 ? -4.977 5.473 5.434 1 98.88 96 LEU A O 1
ATOM 799 N N . VAL A 1 97 ? -2.766 5.945 5.359 1 98.94 97 VAL A N 1
ATOM 800 C CA . VAL A 1 97 ? -2.756 6.688 6.613 1 98.94 97 VAL A CA 1
ATOM 801 C C . VAL A 1 97 ? -2.086 8.047 6.41 1 98.94 97 VAL A C 1
ATOM 803 O O . VAL A 1 97 ? -0.956 8.117 5.922 1 98.94 97 VAL A O 1
ATOM 806 N N . ILE A 1 98 ? -2.77 9.109 6.785 1 98.94 98 ILE A N 1
ATOM 807 C CA . ILE A 1 98 ? -2.182 10.445 6.762 1 98.94 98 ILE A CA 1
ATOM 808 C C . ILE A 1 98 ? -2.285 11.078 8.148 1 98.94 98 ILE A C 1
ATOM 810 O O . ILE A 1 98 ? -3.383 11.375 8.617 1 98.94 98 ILE A O 1
ATOM 814 N N . VAL A 1 99 ? -1.148 11.172 8.789 1 98.81 99 VAL A N 1
ATOM 815 C CA . VAL A 1 99 ? -1.04 11.938 10.023 1 98.81 99 VAL A CA 1
ATOM 816 C C . VAL A 1 99 ? -0.868 13.422 9.711 1 98.81 99 VAL A C 1
ATOM 818 O O . VAL A 1 99 ? 0.252 13.891 9.5 1 98.81 99 VAL A O 1
ATOM 821 N N . ASP A 1 100 ? -1.991 14.148 9.727 1 98.62 100 ASP A N 1
ATOM 822 C CA . ASP A 1 100 ? -2.021 15.492 9.172 1 98.62 100 ASP A CA 1
ATOM 823 C C . ASP A 1 100 ? -2.25 16.531 10.266 1 98.62 100 ASP A C 1
ATOM 825 O O . ASP A 1 100 ? -3.139 17.375 10.148 1 98.62 100 ASP A O 1
ATOM 829 N N . ASP A 1 101 ? -1.333 16.562 11.227 1 98 101 ASP A N 1
ATOM 830 C CA . ASP A 1 101 ? -1.377 17.578 12.273 1 98 101 ASP A CA 1
ATOM 831 C C . ASP A 1 101 ? -1.16 18.969 11.695 1 98 101 ASP A C 1
ATOM 833 O O . ASP A 1 101 ? -1.626 19.953 12.258 1 98 101 ASP A O 1
ATOM 837 N N . VAL A 1 102 ? -0.347 19.141 10.68 1 98 102 VAL A N 1
ATOM 838 C CA . VAL A 1 102 ? -0.239 20.328 9.836 1 98 102 VAL A CA 1
ATOM 839 C C . VAL A 1 102 ? -0.437 19.938 8.375 1 98 102 VAL A C 1
ATOM 841 O O . VAL A 1 102 ? -0.773 18.781 8.07 1 98 102 VAL A O 1
ATOM 844 N N . ASP A 1 103 ? -0.172 20.828 7.418 1 98.62 103 ASP A N 1
ATOM 845 C CA . ASP A 1 103 ? -0.633 20.703 6.035 1 98.62 103 ASP A CA 1
ATOM 846 C C . ASP A 1 103 ? 0.081 19.562 5.312 1 98.62 103 ASP A C 1
ATOM 848 O O . ASP A 1 103 ? 1.295 19.406 5.453 1 98.62 103 ASP A O 1
ATOM 852 N N . VAL A 1 104 ? -0.654 18.812 4.629 1 98.94 104 VAL A N 1
ATOM 853 C CA . VAL A 1 104 ? -0.206 17.859 3.613 1 98.94 104 VAL A CA 1
ATOM 854 C C . VAL A 1 104 ? -0.765 18.266 2.25 1 98.94 104 VAL A C 1
ATOM 856 O O . VAL A 1 104 ? -1.98 18.391 2.086 1 98.94 104 VAL A O 1
ATOM 859 N N . TYR A 1 105 ? 0.098 18.484 1.274 1 98.94 105 TYR A N 1
ATOM 860 C CA . TYR A 1 105 ? -0.315 18.828 -0.08 1 98.94 105 TYR A CA 1
ATOM 861 C C . TYR A 1 105 ? 0.03 17.719 -1.059 1 98.94 105 TYR A C 1
ATOM 863 O O . TYR A 1 105 ? 1.192 17.328 -1.176 1 98.94 105 TYR A O 1
ATOM 871 N N . ILE A 1 106 ? -0.937 17.188 -1.696 1 98.94 106 ILE A N 1
ATOM 872 C CA . ILE A 1 106 ? -0.781 16.172 -2.73 1 98.94 106 ILE A CA 1
ATOM 873 C C . ILE A 1 106 ? -1.225 16.734 -4.078 1 98.94 106 ILE A C 1
ATOM 875 O O . ILE A 1 106 ? -2.359 17.203 -4.223 1 98.94 106 ILE A O 1
ATOM 879 N N . GLY A 1 107 ? -0.392 16.703 -5.074 1 98.88 107 GLY A N 1
ATOM 880 C CA . GLY A 1 107 ? -0.649 17.297 -6.379 1 98.88 107 GLY A CA 1
ATOM 881 C C . GLY A 1 107 ? -1.604 16.484 -7.227 1 98.88 107 GLY A C 1
ATOM 882 O O . GLY A 1 107 ? -2.445 15.75 -6.699 1 98.88 107 GLY A O 1
ATOM 883 N N . ASP A 1 108 ? -1.552 16.719 -8.602 1 98.75 108 ASP A N 1
ATOM 884 C CA . ASP A 1 108 ? -2.412 16.031 -9.57 1 98.75 108 ASP A CA 1
ATOM 885 C C . ASP A 1 108 ? -1.777 14.734 -10.055 1 98.75 108 ASP A C 1
ATOM 887 O O . ASP A 1 108 ? -0.553 14.641 -10.172 1 98.75 108 ASP A O 1
ATOM 891 N N . TYR A 1 109 ? -2.65 13.688 -10.375 1 98.25 109 TYR A N 1
ATOM 892 C CA . TYR A 1 109 ? -2.209 12.43 -10.969 1 98.25 109 TYR A CA 1
ATOM 893 C C . TYR A 1 109 ? -1.218 11.711 -10.062 1 98.25 109 TYR A C 1
ATOM 895 O O . TYR A 1 109 ? -0.167 11.258 -10.516 1 98.25 109 TYR A O 1
ATOM 903 N N . VAL A 1 110 ? -1.537 11.68 -8.812 1 98.69 110 VAL A N 1
ATOM 904 C CA . VAL A 1 110 ? -0.735 10.953 -7.832 1 98.69 110 VAL A CA 1
ATOM 905 C C . VAL A 1 110 ? -1.409 9.633 -7.484 1 98.69 110 VAL A C 1
ATOM 907 O O . VAL A 1 110 ? -2.635 9.562 -7.363 1 98.69 110 VAL A O 1
ATOM 910 N N . MET A 1 111 ? -0.615 8.578 -7.387 1 98.56 111 MET A N 1
ATOM 911 C CA . MET A 1 111 ? -1.099 7.258 -7.004 1 98.56 111 MET A CA 1
ATOM 912 C C . MET A 1 111 ? -0.333 6.727 -5.797 1 98.56 111 MET A C 1
ATOM 914 O O . MET A 1 111 ? 0.885 6.891 -5.707 1 98.56 111 MET A O 1
ATOM 918 N N . CYS A 1 112 ? -1.056 6.09 -4.867 1 98.69 112 CYS A N 1
ATOM 919 C CA . CYS A 1 112 ? -0.463 5.395 -3.729 1 98.69 112 CYS A CA 1
ATOM 920 C C . CYS A 1 112 ? -0.851 3.92 -3.727 1 98.69 112 CYS A C 1
ATOM 922 O O . CYS A 1 112 ? -2.029 3.584 -3.852 1 98.69 112 CYS A O 1
ATOM 924 N N . GLY A 1 113 ? 0.165 3.061 -3.627 1 98.62 113 GLY A N 1
ATOM 925 C CA . GLY A 1 113 ? -0.12 1.654 -3.389 1 98.62 113 GLY A CA 1
ATOM 926 C C . GLY A 1 113 ? -0.711 1.39 -2.018 1 98.62 113 GLY A C 1
ATOM 927 O O . GLY A 1 113 ? -1.072 2.324 -1.3 1 98.62 113 GLY A O 1
ATOM 928 N N . PRO A 1 114 ? -0.867 0.121 -1.669 1 98.81 114 PRO A N 1
ATOM 929 C CA . PRO A 1 114 ? -1.445 -0.21 -0.364 1 98.81 114 PRO A CA 1
ATOM 930 C C . PRO A 1 114 ? -0.509 0.12 0.796 1 98.81 114 PRO A C 1
ATOM 932 O O . PRO A 1 114 ? 0.714 0.068 0.642 1 98.81 114 PRO A O 1
ATOM 935 N N . ASN A 1 115 ? -1.1 0.45 1.994 1 98.81 115 ASN A N 1
ATOM 936 C CA . ASN A 1 115 ? -0.395 0.598 3.262 1 98.81 115 ASN A CA 1
ATOM 937 C C . ASN A 1 115 ? 0.63 1.728 3.205 1 98.81 115 ASN A C 1
ATOM 939 O O . ASN A 1 115 ? 1.701 1.63 3.807 1 98.81 115 ASN A O 1
ATOM 943 N N . VAL A 1 116 ? 0.379 2.764 2.467 1 98.94 116 VAL A N 1
ATOM 944 C CA . VAL A 1 116 ? 1.235 3.945 2.438 1 98.94 116 VAL A CA 1
ATOM 945 C C . VAL A 1 116 ? 0.913 4.848 3.629 1 98.94 116 VAL A C 1
ATOM 947 O O . VAL A 1 116 ? -0.254 5.02 3.986 1 98.94 116 VAL A O 1
ATOM 950 N N . SER A 1 117 ? 1.943 5.387 4.258 1 98.94 117 SER A N 1
ATOM 951 C CA . SER A 1 117 ? 1.796 6.34 5.352 1 98.94 117 SER A CA 1
ATOM 952 C C . SER A 1 117 ? 2.463 7.668 5.02 1 98.94 117 SER A C 1
ATOM 954 O O . SER A 1 117 ? 3.619 7.699 4.594 1 98.94 117 SER A O 1
ATOM 956 N N . ILE A 1 118 ? 1.756 8.766 5.199 1 98.94 118 ILE A N 1
ATOM 957 C CA . ILE A 1 118 ? 2.273 10.125 5.09 1 98.94 118 ILE A CA 1
ATOM 958 C C . ILE A 1 118 ? 2.168 10.828 6.441 1 98.94 118 ILE A C 1
ATOM 960 O O . ILE A 1 118 ? 1.066 11.102 6.922 1 98.94 118 ILE A O 1
ATOM 964 N N . CYS A 1 119 ? 3.312 11.133 7.047 1 98.81 119 CYS A N 1
ATOM 965 C CA . CYS A 1 119 ? 3.336 11.633 8.414 1 98.81 119 CYS A CA 1
ATOM 966 C C . CYS A 1 119 ? 4.023 12.992 8.484 1 98.81 119 CYS A C 1
ATOM 968 O O . CYS A 1 119 ? 5.195 13.117 8.125 1 98.81 119 CYS A O 1
ATOM 970 N N . VAL A 1 120 ? 3.354 14 9.047 1 98.69 120 VAL A N 1
ATOM 971 C CA . VAL A 1 120 ? 3.943 15.336 9.133 1 98.69 120 VAL A CA 1
ATOM 972 C C . VAL A 1 120 ? 4.492 15.562 10.539 1 98.69 120 VAL A C 1
ATOM 974 O O . VAL A 1 120 ? 5.113 16.594 10.805 1 98.69 120 VAL A O 1
ATOM 977 N N . THR A 1 121 ? 4.242 14.586 11.43 1 98.44 121 THR A N 1
ATOM 978 C CA . THR A 1 121 ? 4.512 14.82 12.844 1 98.44 121 THR A CA 1
ATOM 979 C C . THR A 1 121 ? 5.625 13.898 13.344 1 98.44 121 THR A C 1
ATOM 981 O O . THR A 1 121 ? 5.656 12.719 13.008 1 98.44 121 THR A O 1
ATOM 984 N N . GLY A 1 122 ? 6.59 14.477 14.094 1 97.62 122 GLY A N 1
ATOM 985 C CA . GLY A 1 122 ? 7.625 13.766 14.828 1 97.62 122 GLY A CA 1
ATOM 986 C C . GLY A 1 122 ? 7.664 14.125 16.297 1 97.62 122 GLY A C 1
ATOM 987 O O . GLY A 1 122 ? 6.918 14.992 16.75 1 97.62 122 GLY A O 1
ATOM 988 N N . HIS A 1 123 ? 8.422 13.359 17.062 1 97.75 123 HIS A N 1
ATOM 989 C CA . HIS A 1 123 ? 8.609 13.609 18.5 1 97.75 123 HIS A CA 1
ATOM 990 C C . HIS A 1 123 ? 10.078 13.852 18.812 1 97.75 123 HIS A C 1
ATOM 992 O O . HIS A 1 123 ? 10.961 13.383 18.109 1 97.75 123 HIS A O 1
ATOM 998 N N . PRO A 1 124 ? 10.305 14.609 19.859 1 96.31 124 PRO A N 1
ATOM 999 C CA . PRO A 1 124 ? 11.695 14.812 20.266 1 96.31 124 PRO A CA 1
ATOM 1000 C C . PRO A 1 124 ? 12.391 13.516 20.656 1 96.31 124 PRO A C 1
ATOM 1002 O O . PRO A 1 124 ? 11.75 12.594 21.172 1 96.31 124 PRO A O 1
ATOM 1005 N N . VAL A 1 125 ? 13.742 13.438 20.5 1 96.31 125 VAL A N 1
ATOM 1006 C CA . VAL A 1 125 ? 14.531 12.234 20.734 1 96.31 125 VAL A CA 1
ATOM 1007 C C . VAL A 1 125 ? 14.633 11.969 22.234 1 96.31 125 VAL A C 1
ATOM 1009 O O . VAL A 1 125 ? 14.539 10.82 22.672 1 96.31 125 VAL A O 1
ATOM 1012 N N . TYR A 1 126 ? 14.703 13.117 22.953 1 96.31 126 TYR A N 1
ATOM 1013 C CA . TYR A 1 126 ? 14.859 12.984 24.406 1 96.31 126 TYR A CA 1
ATOM 1014 C C . TYR A 1 126 ? 13.547 12.531 25.047 1 96.31 126 TYR A C 1
ATOM 1016 O O . TYR A 1 126 ? 12.539 13.234 24.969 1 96.31 126 TYR A O 1
ATOM 1024 N N . GLY A 1 127 ? 13.539 11.445 25.703 1 96.44 127 GLY A N 1
ATOM 1025 C CA . GLY A 1 127 ? 12.367 10.75 26.203 1 96.44 127 GLY A CA 1
ATOM 1026 C C . GLY A 1 127 ? 11.531 11.594 27.156 1 96.44 127 GLY A C 1
ATOM 1027 O O . GLY A 1 127 ? 10.297 11.547 27.109 1 96.44 127 GLY A O 1
ATOM 1028 N N . GLU A 1 128 ? 12.07 12.406 27.938 1 94.62 128 GLU A N 1
ATOM 1029 C CA . GLU A 1 128 ? 11.328 13.211 28.906 1 94.62 128 GLU A CA 1
ATOM 1030 C C . GLU A 1 128 ? 10.43 14.227 28.219 1 94.62 128 GLU A C 1
ATOM 1032 O O . GLU A 1 128 ? 9.344 14.539 28.703 1 94.62 128 GLU A O 1
ATOM 1037 N N . PHE A 1 129 ? 10.922 14.766 27.078 1 94.38 129 PHE A N 1
ATOM 1038 C CA . PHE A 1 129 ? 10.125 15.719 26.312 1 94.38 129 PHE A CA 1
ATOM 1039 C C . PHE A 1 129 ? 8.836 15.078 25.828 1 94.38 129 PHE A C 1
ATOM 1041 O O . PHE A 1 129 ? 7.84 15.766 25.594 1 94.38 129 PHE A O 1
ATOM 1048 N N . ARG A 1 130 ? 8.82 13.688 25.688 1 94.88 130 ARG A N 1
ATOM 1049 C CA . ARG A 1 130 ? 7.695 13 25.047 1 94.88 130 ARG A CA 1
ATOM 1050 C C . ARG A 1 130 ? 6.629 12.641 26.078 1 94.88 130 ARG A C 1
ATOM 1052 O O . ARG A 1 130 ? 5.52 12.25 25.719 1 94.88 130 ARG A O 1
ATOM 1059 N N . ARG A 1 131 ? 6.863 12.797 27.312 1 93.62 131 ARG A N 1
ATOM 1060 C CA . ARG A 1 131 ? 5.965 12.336 28.375 1 93.62 131 ARG A CA 1
ATOM 1061 C C . ARG A 1 131 ? 4.672 13.148 28.375 1 93.62 131 ARG A C 1
ATOM 1063 O O . ARG A 1 131 ? 3.641 12.68 28.859 1 93.62 131 ARG A O 1
ATOM 1070 N N . ASP A 1 132 ? 4.695 14.281 27.906 1 89.75 132 ASP A N 1
ATOM 1071 C CA . ASP A 1 132 ? 3.477 15.078 27.812 1 89.75 132 ASP A CA 1
ATOM 1072 C C . ASP A 1 132 ? 2.998 15.188 26.359 1 89.75 132 ASP A C 1
ATOM 1074 O O . ASP A 1 132 ? 2.33 16.156 26 1 89.75 132 ASP A O 1
ATOM 1078 N N . ALA A 1 133 ? 3.52 14.344 25.5 1 92.75 133 ALA A N 1
ATOM 1079 C CA . ALA A 1 133 ? 3.096 14.203 24.109 1 92.75 133 ALA A CA 1
ATOM 1080 C C . ALA A 1 133 ? 3.607 15.367 23.266 1 92.75 133 ALA A C 1
ATOM 1082 O O . ALA A 1 133 ? 2.943 15.789 22.312 1 92.75 133 ALA A O 1
ATOM 1083 N N . THR A 1 134 ? 4.723 15.945 23.75 1 95.62 134 THR A N 1
ATOM 1084 C CA . THR A 1 134 ? 5.375 17 22.969 1 95.62 134 THR A CA 1
ATOM 1085 C C . THR A 1 134 ? 5.773 16.484 21.594 1 95.62 134 THR A C 1
ATOM 1087 O O . THR A 1 134 ? 6.273 15.367 21.453 1 95.62 134 THR A O 1
ATOM 1090 N N . GLN A 1 135 ? 5.539 17.375 20.562 1 97.88 135 GLN A N 1
ATOM 1091 C CA . GLN A 1 135 ? 5.789 17 19.188 1 97.88 135 GLN A CA 1
ATOM 1092 C C . GLN A 1 135 ? 6.137 18.203 18.328 1 97.88 135 GLN A C 1
ATOM 1094 O O . GLN A 1 135 ? 6.09 19.344 18.812 1 97.88 135 GLN A O 1
ATOM 1099 N N . PHE A 1 136 ? 6.695 17.938 17.188 1 98 136 PHE A N 1
ATOM 1100 C CA . PHE A 1 136 ? 6.855 18.922 16.125 1 98 136 PHE A CA 1
ATOM 1101 C C . PHE A 1 136 ? 6.199 18.453 14.836 1 98 136 PHE A C 1
ATOM 1103 O O . PHE A 1 136 ? 6 17.25 14.641 1 98 136 PHE A O 1
ATOM 1110 N N . SER A 1 137 ? 5.805 19.375 14.016 1 98.44 137 SER A N 1
ATOM 1111 C CA . SER A 1 137 ? 5.168 19.047 12.742 1 98.44 137 SER A CA 1
ATOM 1112 C C . SER A 1 137 ? 5.746 19.875 11.602 1 98.44 137 SER A C 1
ATOM 1114 O O . SER A 1 137 ? 6 21.078 11.766 1 98.44 137 SER A O 1
ATOM 1116 N N . LEU A 1 138 ? 6.066 19.219 10.555 1 98.69 138 LEU A N 1
ATOM 1117 C CA . LEU A 1 138 ? 6.543 19.828 9.328 1 98.69 138 LEU A CA 1
ATOM 1118 C C . LEU A 1 138 ? 5.68 19.422 8.133 1 98.69 138 LEU A C 1
ATOM 1120 O O . LEU A 1 138 ? 5.387 18.234 7.965 1 98.69 138 LEU A O 1
ATOM 1124 N N . PRO A 1 139 ? 5.316 20.422 7.312 1 98.75 139 PRO A N 1
ATOM 1125 C CA . PRO A 1 139 ? 4.441 20.062 6.191 1 98.75 139 PRO A CA 1
ATOM 1126 C C . PRO A 1 139 ? 5.109 19.141 5.188 1 98.75 139 PRO A C 1
ATOM 1128 O O . PRO A 1 139 ? 6.34 19.125 5.078 1 98.75 139 PRO A O 1
ATOM 1131 N N . VAL A 1 140 ? 4.301 18.312 4.52 1 98.94 140 VAL A N 1
ATOM 1132 C CA . VAL A 1 140 ? 4.734 17.438 3.432 1 98.94 140 VAL A CA 1
ATOM 1133 C C . VAL A 1 140 ? 4.129 17.922 2.115 1 98.94 140 VAL A C 1
ATOM 1135 O O . VAL A 1 140 ? 2.953 18.281 2.062 1 98.94 140 VAL A O 1
ATOM 1138 N N . HIS A 1 141 ? 4.941 17.984 1.043 1 98.94 141 HIS A N 1
ATOM 1139 C CA . HIS A 1 141 ? 4.512 18.375 -0.296 1 98.94 141 HIS A CA 1
ATOM 1140 C C . HIS A 1 141 ? 4.832 17.281 -1.312 1 98.94 141 HIS A C 1
ATOM 1142 O O . HIS A 1 141 ? 5.988 16.875 -1.458 1 98.94 141 HIS A O 1
ATOM 1148 N N . ILE A 1 142 ? 3.842 16.797 -1.963 1 98.94 142 ILE A N 1
ATOM 1149 C CA . ILE A 1 142 ? 3.998 15.82 -3.041 1 98.94 142 ILE A CA 1
ATOM 1150 C C . ILE A 1 142 ? 3.576 16.453 -4.367 1 98.94 142 ILE A C 1
ATOM 1152 O O . ILE A 1 142 ? 2.449 16.938 -4.5 1 98.94 142 ILE A O 1
ATOM 1156 N N . GLY A 1 143 ? 4.426 16.438 -5.336 1 98.88 143 GLY A N 1
ATOM 1157 C CA . GLY A 1 143 ? 4.18 17.062 -6.625 1 98.88 143 GLY A CA 1
ATOM 1158 C C . GLY A 1 143 ? 3.207 16.297 -7.492 1 98.88 143 GLY A C 1
ATOM 1159 O O . GLY A 1 143 ? 2.381 15.531 -6.98 1 98.88 143 GLY A O 1
ATOM 1160 N N . ASN A 1 144 ? 3.213 16.562 -8.852 1 98.81 144 ASN A N 1
ATOM 1161 C CA . ASN A 1 144 ? 2.334 15.93 -9.828 1 98.81 144 ASN A CA 1
ATOM 1162 C C . ASN A 1 144 ? 2.971 14.688 -10.438 1 98.81 144 ASN A C 1
ATOM 1164 O O . ASN A 1 144 ? 4.199 14.578 -10.5 1 98.81 144 ASN A O 1
ATOM 1168 N N . ASP A 1 145 ? 2.096 13.727 -10.898 1 98.44 145 ASP A N 1
ATOM 1169 C CA . ASP A 1 145 ? 2.562 12.531 -11.602 1 98.44 145 ASP A CA 1
ATOM 1170 C C . ASP A 1 145 ? 3.52 11.719 -10.734 1 98.44 145 ASP A C 1
ATOM 1172 O O . ASP A 1 145 ? 4.57 11.281 -11.195 1 98.44 145 ASP A O 1
ATOM 1176 N N . VAL A 1 146 ? 3.156 11.562 -9.469 1 98.81 146 VAL A N 1
ATOM 1177 C CA . VAL A 1 146 ? 3.973 10.781 -8.547 1 98.81 146 VAL A CA 1
ATOM 1178 C C . VAL A 1 146 ? 3.312 9.43 -8.289 1 98.81 146 VAL A C 1
ATOM 1180 O O . VAL A 1 146 ? 2.096 9.352 -8.102 1 98.81 146 VAL A O 1
ATOM 1183 N N . TRP A 1 147 ? 4.105 8.391 -8.352 1 98.75 147 TRP A N 1
ATOM 1184 C CA . TRP A 1 147 ? 3.689 7.043 -7.98 1 98.75 147 TRP A CA 1
ATOM 1185 C C . TRP A 1 147 ? 4.438 6.559 -6.742 1 98.75 147 TRP A C 1
ATOM 1187 O O . TRP A 1 147 ? 5.668 6.438 -6.758 1 98.75 147 TRP A O 1
ATOM 1197 N N . ILE A 1 148 ? 3.66 6.293 -5.621 1 98.88 148 ILE A N 1
ATOM 1198 C CA . ILE A 1 148 ? 4.238 5.848 -4.359 1 98.88 148 ILE A CA 1
ATOM 1199 C C . ILE A 1 148 ? 3.902 4.375 -4.133 1 98.88 148 ILE A C 1
ATOM 1201 O O . ILE A 1 148 ? 2.736 4.016 -3.949 1 98.88 148 ILE A O 1
ATOM 1205 N N . GLY A 1 149 ? 4.895 3.557 -4.055 1 98.62 149 GLY A N 1
ATOM 1206 C CA . GLY A 1 149 ? 4.711 2.117 -3.963 1 98.62 149 GLY A CA 1
ATOM 1207 C C . GLY A 1 149 ? 4.184 1.67 -2.611 1 98.62 149 GLY A C 1
ATOM 1208 O O . GLY A 1 149 ? 4.172 2.447 -1.656 1 98.62 149 GLY A O 1
ATOM 1209 N N . ALA A 1 150 ? 3.818 0.417 -2.602 1 98.69 150 ALA A N 1
ATOM 1210 C CA . ALA A 1 150 ? 3.205 -0.185 -1.421 1 98.69 150 ALA A CA 1
ATOM 1211 C C . ALA A 1 150 ? 4.121 -0.065 -0.206 1 98.69 150 ALA A C 1
ATOM 1213 O O . ALA A 1 150 ? 5.34 -0.192 -0.326 1 98.69 150 ALA A O 1
ATOM 1214 N N . ASN A 1 151 ? 3.537 0.17 1.026 1 98.75 151 ASN A N 1
ATOM 1215 C CA . ASN A 1 151 ? 4.211 0.143 2.322 1 98.75 151 ASN A CA 1
ATOM 1216 C C . ASN A 1 151 ? 5.23 1.27 2.447 1 98.75 151 ASN A C 1
ATOM 1218 O O . ASN A 1 151 ? 6.07 1.254 3.35 1 98.75 151 ASN A O 1
ATOM 1222 N N . ALA A 1 152 ? 5.219 2.242 1.574 1 98.88 152 ALA A N 1
ATOM 1223 C CA . ALA A 1 152 ? 6.152 3.359 1.7 1 98.88 152 ALA A CA 1
ATOM 1224 C C . ALA A 1 152 ? 5.719 4.312 2.811 1 98.88 152 ALA A C 1
ATOM 1226 O O . ALA A 1 152 ? 4.531 4.402 3.129 1 98.88 152 ALA A O 1
ATOM 1227 N N . VAL A 1 153 ? 6.676 5.008 3.383 1 98.94 153 VAL A N 1
ATOM 1228 C CA . VAL A 1 153 ? 6.441 5.996 4.43 1 98.94 153 VAL A CA 1
ATOM 1229 C C . VAL A 1 153 ? 7.078 7.328 4.039 1 98.94 153 VAL A C 1
ATOM 1231 O O . VAL A 1 153 ? 8.258 7.379 3.699 1 98.94 153 VAL A O 1
ATOM 1234 N N . ILE A 1 154 ? 6.32 8.398 4.043 1 98.94 154 ILE A N 1
ATOM 1235 C CA . ILE A 1 154 ? 6.816 9.758 3.828 1 98.94 154 ILE A CA 1
ATOM 1236 C C . ILE A 1 154 ? 6.934 10.484 5.164 1 98.94 154 ILE A C 1
ATOM 1238 O O . ILE A 1 154 ? 5.945 10.625 5.887 1 98.94 154 ILE A O 1
ATOM 1242 N N . MET A 1 155 ? 8.109 10.992 5.488 1 98.88 155 MET A N 1
ATOM 1243 C CA . MET A 1 155 ? 8.398 11.531 6.812 1 98.88 155 MET A CA 1
ATOM 1244 C C . MET A 1 155 ? 8.125 13.031 6.863 1 98.88 155 MET A C 1
ATOM 1246 O O . MET A 1 155 ? 7.914 13.664 5.828 1 98.88 155 MET A O 1
ATOM 1250 N N . PRO A 1 156 ? 8.172 13.594 8.062 1 98.75 156 PRO A N 1
ATOM 1251 C CA . PRO A 1 156 ? 7.836 15.008 8.227 1 98.75 156 PRO A CA 1
ATOM 1252 C C . PRO A 1 156 ? 8.75 15.93 7.422 1 98.75 156 PRO A C 1
ATOM 1254 O O . PRO A 1 156 ? 9.969 15.734 7.418 1 98.75 156 PRO A O 1
ATOM 1257 N N . GLY A 1 157 ? 8.172 16.859 6.754 1 98.75 157 GLY A N 1
ATOM 1258 C CA . GLY A 1 157 ? 8.945 17.922 6.133 1 98.75 157 GLY A CA 1
ATOM 1259 C C . GLY A 1 157 ? 9.414 17.578 4.734 1 98.75 157 GLY A C 1
ATOM 1260 O O . GLY A 1 157 ? 10.055 18.406 4.066 1 98.75 157 GLY A O 1
ATOM 1261 N N . VAL A 1 158 ? 9.125 16.453 4.23 1 98.88 158 VAL A N 1
ATOM 1262 C CA . VAL A 1 158 ? 9.625 15.969 2.949 1 98.88 158 VAL A CA 1
ATOM 1263 C C . VAL A 1 158 ? 8.867 16.641 1.808 1 98.88 158 VAL A C 1
ATOM 1265 O O . VAL A 1 158 ? 7.648 16.797 1.869 1 98.88 158 VAL A O 1
ATOM 1268 N N . THR A 1 159 ? 9.578 17.047 0.798 1 98.94 159 THR A N 1
ATOM 1269 C CA . THR A 1 159 ? 9.023 17.453 -0.486 1 98.94 159 THR A CA 1
ATOM 1270 C C . THR A 1 159 ? 9.398 16.469 -1.584 1 98.94 159 THR A C 1
ATOM 1272 O O . THR A 1 159 ? 10.578 16.172 -1.778 1 98.94 159 THR A O 1
ATOM 1275 N N . ILE A 1 160 ? 8.453 15.93 -2.246 1 98.94 160 ILE A N 1
ATOM 1276 C CA . ILE A 1 160 ? 8.656 15.086 -3.42 1 98.94 160 ILE A CA 1
ATOM 1277 C C . ILE A 1 160 ? 8.328 15.875 -4.684 1 98.94 160 ILE A C 1
ATOM 1279 O O . ILE A 1 160 ? 7.23 16.422 -4.809 1 98.94 160 ILE A O 1
ATOM 1283 N N . GLY A 1 161 ? 9.242 15.898 -5.605 1 98.88 161 GLY A N 1
ATOM 1284 C CA . GLY A 1 161 ? 9.055 16.641 -6.844 1 98.88 161 GLY A CA 1
ATOM 1285 C C . GLY A 1 161 ? 8.039 16.016 -7.773 1 98.88 161 GLY A C 1
ATOM 1286 O O . GLY A 1 161 ? 7.246 15.164 -7.352 1 98.88 161 GLY A O 1
ATOM 1287 N N . ASN A 1 162 ? 8.031 16.516 -9.086 1 98.81 162 ASN A N 1
ATOM 1288 C CA . ASN A 1 162 ? 7.121 16.016 -10.117 1 98.81 162 ASN A CA 1
ATOM 1289 C C . ASN A 1 162 ? 7.719 14.828 -10.859 1 98.81 162 ASN A C 1
ATOM 1291 O O . ASN A 1 162 ? 8.938 14.742 -11.031 1 98.81 162 ASN A O 1
ATOM 1295 N N . ASN A 1 163 ? 6.797 13.938 -11.305 1 98.38 163 ASN A N 1
ATOM 1296 C CA . ASN A 1 163 ? 7.195 12.781 -12.109 1 98.38 163 ASN A CA 1
ATOM 1297 C C . ASN A 1 163 ? 8.234 11.93 -11.383 1 98.38 163 ASN A C 1
ATOM 1299 O O . ASN A 1 163 ? 9.312 11.68 -11.914 1 98.38 163 ASN A O 1
ATOM 1303 N N . VAL A 1 164 ? 7.844 11.461 -10.227 1 98.81 164 VAL A N 1
ATOM 1304 C CA . VAL A 1 164 ? 8.711 10.68 -9.352 1 98.81 164 VAL A CA 1
ATOM 1305 C C . VAL A 1 164 ? 8.062 9.328 -9.047 1 98.81 164 VAL A C 1
ATOM 1307 O O . VAL A 1 164 ? 6.844 9.242 -8.898 1 98.81 164 VAL A O 1
ATOM 1310 N N . VAL A 1 165 ? 8.844 8.312 -9.031 1 98.81 165 VAL A N 1
ATOM 1311 C CA . VAL A 1 165 ? 8.422 7.008 -8.531 1 98.81 165 VAL A CA 1
ATOM 1312 C C . VAL A 1 165 ? 9.164 6.684 -7.234 1 98.81 165 VAL A C 1
ATOM 1314 O O . VAL A 1 165 ? 10.391 6.703 -7.195 1 98.81 165 VAL A O 1
ATOM 1317 N N . ILE A 1 166 ? 8.406 6.473 -6.18 1 98.94 166 ILE A N 1
ATOM 1318 C CA . ILE A 1 166 ? 8.938 5.961 -4.922 1 98.94 166 ILE A CA 1
ATOM 1319 C C . ILE A 1 166 ? 8.703 4.453 -4.836 1 98.94 166 ILE A C 1
ATOM 1321 O O . ILE A 1 166 ? 7.555 3.998 -4.84 1 98.94 166 ILE A O 1
ATOM 1325 N N . GLY A 1 167 ? 9.727 3.697 -4.73 1 98.56 167 GLY A N 1
ATOM 1326 C CA . GLY A 1 167 ? 9.602 2.25 -4.684 1 98.56 167 GLY A CA 1
ATOM 1327 C C . GLY A 1 167 ? 8.875 1.754 -3.443 1 98.56 167 GLY A C 1
ATOM 1328 O O . GLY A 1 167 ? 8.859 2.436 -2.416 1 98.56 167 GLY A O 1
ATOM 1329 N N . ALA A 1 168 ? 8.32 0.559 -3.609 1 98.62 168 ALA A N 1
ATOM 1330 C CA . ALA A 1 168 ? 7.633 -0.077 -2.486 1 98.62 168 ALA A CA 1
ATOM 1331 C C . ALA A 1 168 ? 8.57 -0.241 -1.293 1 98.62 168 ALA A C 1
ATOM 1333 O O . ALA A 1 168 ? 9.766 -0.475 -1.463 1 98.62 168 ALA A O 1
ATOM 1334 N N . GLY A 1 169 ? 7.977 -0.093 -0.059 1 98.5 169 GLY A N 1
ATOM 1335 C CA . GLY A 1 169 ? 8.711 -0.332 1.174 1 98.5 169 GLY A CA 1
ATOM 1336 C C . GLY A 1 169 ? 9.664 0.792 1.527 1 98.5 169 GLY A C 1
ATOM 1337 O O . GLY A 1 169 ? 10.375 0.715 2.531 1 98.5 169 GLY A O 1
ATOM 1338 N N . SER A 1 170 ? 9.688 1.87 0.812 1 98.81 170 SER A N 1
ATOM 1339 C CA . SER A 1 170 ? 10.672 2.93 1.006 1 98.81 170 SER A CA 1
ATOM 1340 C C . SER A 1 170 ? 10.32 3.799 2.209 1 98.81 170 SER A C 1
ATOM 1342 O O . SER A 1 170 ? 9.148 3.957 2.543 1 98.81 170 SER A O 1
ATOM 1344 N N . VAL A 1 171 ? 11.32 4.316 2.852 1 98.88 171 VAL A N 1
ATOM 1345 C CA . VAL A 1 171 ? 11.172 5.348 3.871 1 98.88 171 VAL A CA 1
ATOM 1346 C C . VAL A 1 171 ? 11.828 6.645 3.395 1 98.88 171 VAL A C 1
ATOM 1348 O O . VAL A 1 171 ? 13.055 6.742 3.342 1 98.88 171 VAL A O 1
ATOM 1351 N N . VAL A 1 172 ? 11.039 7.652 3.076 1 98.94 172 VAL A N 1
ATOM 1352 C CA . VAL A 1 172 ? 11.523 8.906 2.506 1 98.94 172 VAL A CA 1
ATOM 1353 C C . VAL A 1 172 ? 11.789 9.914 3.623 1 98.94 172 VAL A C 1
ATOM 1355 O O . VAL A 1 172 ? 10.852 10.406 4.258 1 98.94 172 VAL A O 1
ATOM 1358 N N . THR A 1 173 ? 13.016 10.289 3.809 1 98.62 173 THR A N 1
ATOM 1359 C CA . THR A 1 173 ? 13.398 11.141 4.93 1 98.62 173 THR A CA 1
ATOM 1360 C C . THR A 1 173 ? 13.93 12.484 4.438 1 98.62 173 THR A C 1
ATOM 1362 O O . THR A 1 173 ? 14.133 13.406 5.23 1 98.62 173 THR A O 1
ATOM 1365 N N . GLN A 1 174 ? 14.203 12.516 3.186 1 98.69 174 GLN A N 1
ATOM 1366 C CA . GLN A 1 174 ? 14.703 13.742 2.57 1 98.69 174 GLN A CA 1
ATOM 1367 C C . GLN A 1 174 ? 13.945 14.062 1.282 1 98.69 174 GLN A C 1
ATOM 1369 O O . GLN A 1 174 ? 13.25 13.203 0.74 1 98.69 174 GLN A O 1
ATOM 1374 N N . ASP A 1 175 ? 14.18 15.258 0.838 1 98.94 175 ASP A N 1
ATOM 1375 C CA . ASP A 1 175 ? 13.5 15.695 -0.38 1 98.94 175 ASP A CA 1
ATOM 1376 C C . ASP A 1 175 ? 13.938 14.859 -1.58 1 98.94 175 ASP A C 1
ATOM 1378 O O . ASP A 1 175 ? 15.094 14.445 -1.661 1 98.94 175 ASP A O 1
ATOM 1382 N N . ILE A 1 176 ? 13.023 14.594 -2.506 1 98.94 176 ILE A N 1
ATOM 1383 C CA . ILE A 1 176 ? 13.273 13.898 -3.764 1 98.94 176 ILE A CA 1
ATOM 1384 C C . ILE A 1 176 ? 13.047 14.852 -4.934 1 98.94 176 ILE A C 1
ATOM 1386 O O . ILE A 1 176 ? 11.977 15.438 -5.07 1 98.94 176 ILE A O 1
ATOM 1390 N N . PRO A 1 177 ? 14.031 15.078 -5.766 1 98.88 177 PRO A N 1
ATOM 1391 C CA . PRO A 1 177 ? 13.867 16.016 -6.883 1 98.88 177 PRO A CA 1
ATOM 1392 C C . PRO A 1 177 ? 12.953 15.469 -7.977 1 98.88 177 PRO A C 1
ATOM 1394 O O . PRO A 1 177 ? 12.5 14.328 -7.898 1 98.88 177 PRO A O 1
ATOM 1397 N N . ASP A 1 178 ? 12.68 16.328 -9.008 1 98.81 178 ASP A N 1
ATOM 1398 C CA . ASP A 1 178 ? 11.836 15.977 -10.141 1 98.81 178 ASP A CA 1
ATOM 1399 C C . ASP A 1 178 ? 12.477 14.875 -10.977 1 98.81 178 ASP A C 1
ATOM 1401 O O . ASP A 1 178 ? 13.703 14.773 -11.047 1 98.81 178 ASP A O 1
ATOM 1405 N N . ASN A 1 179 ? 11.625 14.023 -11.594 1 98.69 179 ASN A N 1
ATOM 1406 C CA . ASN A 1 179 ? 11.984 13.148 -12.703 1 98.69 179 ASN A CA 1
ATOM 1407 C C . ASN A 1 179 ? 12.984 12.078 -12.281 1 98.69 179 ASN A C 1
ATOM 1409 O O . ASN A 1 179 ? 13.969 11.836 -12.984 1 98.69 179 ASN A O 1
ATOM 1413 N N . VAL A 1 180 ? 12.688 11.445 -11.141 1 98.88 180 VAL A N 1
ATOM 1414 C CA . VAL A 1 180 ? 13.602 10.398 -10.703 1 98.88 180 VAL A CA 1
ATOM 1415 C C . VAL A 1 180 ? 12.805 9.203 -10.18 1 98.88 180 VAL A C 1
ATOM 1417 O O . VAL A 1 180 ? 11.609 9.328 -9.891 1 98.88 180 VAL A O 1
ATOM 1420 N N . ILE A 1 181 ? 13.422 8.102 -10.164 1 98.69 181 ILE A N 1
ATOM 1421 C CA . ILE A 1 181 ? 13.031 6.941 -9.367 1 98.69 181 ILE A CA 1
ATOM 1422 C C . ILE A 1 181 ? 13.867 6.887 -8.086 1 98.69 181 ILE A C 1
ATOM 1424 O O . ILE A 1 181 ? 15.094 7.043 -8.133 1 98.69 181 ILE A O 1
ATOM 1428 N N . ALA A 1 182 ? 13.195 6.723 -6.977 1 98.81 182 ALA A N 1
ATOM 1429 C CA . ALA A 1 182 ? 13.883 6.621 -5.691 1 98.81 182 ALA A CA 1
ATOM 1430 C C . ALA A 1 182 ? 13.328 5.461 -4.863 1 98.81 182 ALA A C 1
ATOM 1432 O O . ALA A 1 182 ? 12.141 5.148 -4.945 1 98.81 182 ALA A O 1
ATOM 1433 N N . PHE A 1 183 ? 14.18 4.77 -4.137 1 98.44 183 PHE A N 1
ATOM 1434 C CA . PHE A 1 183 ? 13.719 3.713 -3.248 1 98.44 183 PHE A CA 1
ATOM 1435 C C . PHE A 1 183 ? 14.742 3.42 -2.164 1 98.44 183 PHE A C 1
ATOM 1437 O O . PHE A 1 183 ? 15.883 3.891 -2.238 1 98.44 183 PHE A O 1
ATOM 1444 N N . GLY A 1 184 ? 14.227 2.73 -1.106 1 97.5 184 GLY A N 1
ATOM 1445 C CA . GLY A 1 184 ? 15.125 2.264 -0.062 1 97.5 184 GLY A CA 1
ATOM 1446 C C . GLY A 1 184 ? 14.75 2.779 1.316 1 97.5 184 GLY A C 1
ATOM 1447 O O . GLY A 1 184 ? 13.836 3.588 1.457 1 97.5 184 GLY A O 1
ATOM 1448 N N . THR A 1 185 ? 15.516 2.244 2.398 1 96.94 185 THR A N 1
ATOM 1449 C CA . THR A 1 185 ? 15.406 2.654 3.793 1 96.94 185 THR A CA 1
ATOM 1450 C C . THR A 1 185 ? 16.781 2.947 4.383 1 96.94 185 THR A C 1
ATOM 1452 O O . THR A 1 185 ? 17.469 2.039 4.852 1 96.94 185 THR A O 1
ATOM 1455 N N . PRO A 1 186 ? 17.172 4.121 4.336 1 97.25 186 PRO A N 1
ATOM 1456 C CA . PRO A 1 186 ? 16.438 5.305 3.885 1 97.25 186 PRO A CA 1
ATOM 1457 C C . PRO A 1 186 ? 16.359 5.406 2.363 1 97.25 186 PRO A C 1
ATOM 1459 O O . PRO A 1 186 ? 17.188 4.836 1.657 1 97.25 186 PRO A O 1
ATOM 1462 N N . CYS A 1 187 ? 15.422 6.094 1.875 1 98.38 187 CYS A N 1
ATOM 1463 C CA . CYS A 1 187 ? 15.164 6.277 0.451 1 98.38 187 CYS A CA 1
ATOM 1464 C C . CYS A 1 187 ? 16.234 7.145 -0.193 1 98.38 187 CYS A C 1
ATOM 1466 O O . CYS A 1 187 ? 16.641 8.164 0.369 1 98.38 187 CYS A O 1
ATOM 1468 N N . ARG A 1 188 ? 16.656 6.727 -1.339 1 98.44 188 ARG A N 1
ATOM 1469 C CA . ARG A 1 188 ? 17.641 7.465 -2.135 1 98.44 188 ARG A CA 1
ATOM 1470 C C . ARG A 1 188 ? 17.266 7.434 -3.615 1 98.44 188 ARG A C 1
ATOM 1472 O O . ARG A 1 188 ? 16.641 6.484 -4.086 1 98.44 188 ARG A O 1
ATOM 1479 N N . VAL A 1 189 ? 17.766 8.508 -4.289 1 98.75 189 VAL A N 1
ATOM 1480 C CA . VAL A 1 189 ? 17.562 8.539 -5.734 1 98.75 189 VAL A CA 1
ATOM 1481 C C . VAL A 1 189 ? 18.328 7.379 -6.379 1 98.75 189 VAL A C 1
ATOM 1483 O O . VAL A 1 189 ? 19.531 7.207 -6.137 1 98.75 189 VAL A O 1
ATOM 1486 N N . ALA A 1 190 ? 17.688 6.617 -7.148 1 98.38 190 ALA A N 1
ATOM 1487 C CA . ALA A 1 190 ? 18.312 5.496 -7.848 1 98.38 190 ALA A CA 1
ATOM 1488 C C . ALA A 1 190 ? 18.75 5.906 -9.25 1 98.38 190 ALA A C 1
ATOM 1490 O O . ALA A 1 190 ? 19.891 5.617 -9.656 1 98.38 190 ALA A O 1
ATOM 1491 N N . ARG A 1 191 ? 17.859 6.535 -10.039 1 98.06 191 ARG A N 1
ATOM 1492 C CA . ARG A 1 191 ? 18.172 6.969 -11.398 1 98.06 191 ARG A CA 1
ATOM 1493 C C . ARG A 1 191 ? 17.141 7.98 -11.898 1 98.06 191 ARG A C 1
ATOM 1495 O O . ARG A 1 191 ? 16.047 8.078 -11.344 1 98.06 191 ARG A O 1
ATOM 1502 N N . PRO A 1 192 ? 17.516 8.727 -12.969 1 98.44 192 PRO A N 1
ATOM 1503 C CA . PRO A 1 192 ? 16.547 9.617 -13.594 1 98.44 192 PRO A CA 1
ATOM 1504 C C . PRO A 1 192 ? 15.523 8.875 -14.453 1 98.44 192 PRO A C 1
ATOM 1506 O O . PRO A 1 192 ? 15.781 7.75 -14.891 1 98.44 192 PRO A O 1
ATOM 1509 N N . ILE A 1 193 ? 14.406 9.398 -14.578 1 98.12 193 ILE A N 1
ATOM 1510 C CA . ILE A 1 193 ? 13.445 8.977 -15.594 1 98.12 193 ILE A CA 1
ATOM 1511 C C . ILE A 1 193 ? 13.836 9.57 -16.938 1 98.12 193 ILE A C 1
ATOM 1513 O O . ILE A 1 193 ? 14.023 10.781 -17.062 1 98.12 193 ILE A O 1
ATOM 1517 N N . THR A 1 194 ? 13.953 8.703 -17.969 1 96.75 194 THR A N 1
ATOM 1518 C CA . THR A 1 194 ? 14.461 9.141 -19.266 1 96.75 194 THR A CA 1
ATOM 1519 C C . THR A 1 194 ? 13.5 8.75 -20.375 1 96.75 194 THR A C 1
ATOM 1521 O O . THR A 1 194 ? 12.445 8.156 -20.125 1 96.75 194 THR A O 1
ATOM 1524 N N . ASP A 1 195 ? 13.93 9.094 -21.578 1 95.69 195 ASP A N 1
ATOM 1525 C CA . ASP A 1 195 ? 13.133 8.758 -22.75 1 95.69 195 ASP A CA 1
ATOM 1526 C C . ASP A 1 195 ? 13.062 7.242 -22.938 1 95.69 195 ASP A C 1
ATOM 1528 O O . ASP A 1 195 ? 12.133 6.734 -23.562 1 95.69 195 ASP A O 1
ATOM 1532 N N . GLU A 1 196 ? 14 6.609 -22.406 1 95.94 196 GLU A N 1
ATOM 1533 C CA . GLU A 1 196 ? 13.953 5.148 -22.453 1 95.94 196 GLU A CA 1
ATOM 1534 C C . GLU A 1 196 ? 12.703 4.617 -21.766 1 95.94 196 GLU A C 1
ATOM 1536 O O . GLU A 1 196 ? 12.133 3.607 -22.188 1 95.94 196 GLU A O 1
ATOM 1541 N N . ASP A 1 197 ? 12.258 5.316 -20.75 1 96.06 197 ASP A N 1
ATOM 1542 C CA . ASP A 1 197 ? 11.086 4.891 -20 1 96.06 197 ASP A CA 1
ATOM 1543 C C . ASP A 1 197 ? 9.805 5.129 -20.797 1 96.06 197 ASP A C 1
ATOM 1545 O O . ASP A 1 197 ? 8.742 4.605 -20.453 1 96.06 197 ASP A O 1
ATOM 1549 N N . LYS A 1 198 ? 9.906 5.875 -21.859 1 93.44 198 LYS A N 1
ATOM 1550 C CA . LYS A 1 198 ? 8.789 6.059 -22.797 1 93.44 198 LYS A CA 1
ATOM 1551 C C . LYS A 1 198 ? 8.695 4.895 -23.781 1 93.44 198 LYS A C 1
ATOM 1553 O O . LYS A 1 198 ? 7.617 4.594 -24.281 1 93.44 198 LYS A O 1
ATOM 1558 N N . GLU A 1 199 ? 9.836 4.371 -23.969 1 95.19 199 GLU A N 1
ATOM 1559 C CA . GLU A 1 199 ? 9.922 3.297 -24.953 1 95.19 199 GLU A CA 1
ATOM 1560 C C . GLU A 1 199 ? 9.711 1.934 -24.297 1 95.19 199 GLU A C 1
ATOM 1562 O O . GLU A 1 199 ? 9.094 1.044 -24.891 1 95.19 199 GLU A O 1
ATOM 1567 N N . TYR A 1 200 ? 10.273 1.821 -23.109 1 95.06 200 TYR A N 1
ATOM 1568 C CA . TYR A 1 200 ? 10.203 0.578 -22.359 1 95.06 200 TYR A CA 1
ATOM 1569 C C . TYR A 1 200 ? 9.523 0.798 -21.016 1 95.06 200 TYR A C 1
ATOM 1571 O O . TYR A 1 200 ? 10.078 1.464 -20.125 1 95.06 200 TYR A O 1
ATOM 1579 N N . PHE A 1 201 ? 8.352 0.146 -20.781 1 93.31 201 PHE A N 1
ATOM 1580 C CA . PHE A 1 201 ? 7.598 0.418 -19.562 1 93.31 201 PHE A CA 1
ATOM 1581 C C . PHE A 1 201 ? 8.023 -0.528 -18.438 1 93.31 201 PHE A C 1
ATOM 1583 O O . PHE A 1 201 ? 7.699 -0.301 -17.266 1 93.31 201 PHE A O 1
ATOM 1590 N N . ARG A 1 202 ? 8.664 -1.5 -18.844 1 89.81 202 ARG A N 1
ATOM 1591 C CA . ARG A 1 202 ? 9.328 -2.438 -17.953 1 89.81 202 ARG A CA 1
ATOM 1592 C C . ARG A 1 202 ? 10.656 -2.898 -18.531 1 89.81 202 ARG A C 1
ATOM 1594 O O . ARG A 1 202 ? 10.938 -2.68 -19.703 1 89.81 202 ARG A O 1
ATOM 1601 N N . LYS A 1 203 ? 11.477 -3.426 -17.594 1 82.81 203 LYS A N 1
ATOM 1602 C CA . LYS A 1 203 ? 12.773 -3.875 -18.078 1 82.81 203 LYS A CA 1
ATOM 1603 C C . LYS A 1 203 ? 12.617 -4.824 -19.266 1 82.81 203 LYS A C 1
ATOM 1605 O O . LYS A 1 203 ? 12 -5.883 -19.141 1 82.81 203 LYS A O 1
ATOM 1610 N N . GLY A 1 204 ? 13.039 -4.324 -20.438 1 86.44 204 GLY A N 1
ATOM 1611 C CA . GLY A 1 204 ? 13.148 -5.148 -21.625 1 86.44 204 GLY A CA 1
ATOM 1612 C C . GLY A 1 204 ? 11.836 -5.289 -22.375 1 86.44 204 GLY A C 1
ATOM 1613 O O . GLY A 1 204 ? 11.75 -6.027 -23.359 1 86.44 204 GLY A O 1
ATOM 1614 N N . VAL A 1 205 ? 10.781 -4.652 -21.938 1 94.44 205 VAL A N 1
ATOM 1615 C CA . VAL A 1 205 ? 9.492 -4.797 -22.609 1 94.44 205 VAL A CA 1
ATOM 1616 C C . VAL A 1 205 ? 9.062 -3.455 -23.188 1 94.44 205 VAL A C 1
ATOM 1618 O O . VAL A 1 205 ? 8.812 -2.5 -22.453 1 94.44 205 VAL A O 1
ATOM 1621 N N . PRO A 1 206 ? 8.891 -3.385 -24.531 1 95.44 206 PRO A N 1
ATOM 1622 C CA . PRO A 1 206 ? 8.484 -2.117 -25.141 1 95.44 206 PRO A CA 1
ATOM 1623 C C . PRO A 1 206 ? 7.016 -1.791 -24.906 1 95.44 206 PRO A C 1
ATOM 1625 O O . PRO A 1 206 ? 6.199 -2.699 -24.719 1 95.44 206 PRO A O 1
ATOM 1628 N N . VAL A 1 207 ? 6.75 -0.561 -24.969 1 94.81 207 VAL A N 1
ATOM 1629 C CA . VAL A 1 207 ? 5.367 -0.111 -24.906 1 94.81 207 VAL A CA 1
ATOM 1630 C C . VAL A 1 207 ? 4.59 -0.636 -26.109 1 94.81 207 VAL A C 1
ATOM 1632 O O . VAL A 1 207 ? 5.016 -0.457 -27.25 1 94.81 207 VAL A O 1
ATOM 1635 N N . ASN A 1 208 ? 3.516 -1.329 -25.828 1 93.38 208 ASN A N 1
ATOM 1636 C CA . ASN A 1 208 ? 2.68 -1.797 -26.922 1 93.38 208 ASN A CA 1
ATOM 1637 C C . ASN A 1 208 ? 1.874 -0.656 -27.547 1 93.38 208 ASN A C 1
ATOM 1639 O O . ASN A 1 208 ? 1.37 0.211 -26.828 1 93.38 208 ASN A O 1
ATOM 1643 N N . LYS A 1 209 ? 1.786 -0.597 -28.891 1 86.69 209 LYS A N 1
ATOM 1644 C CA . LYS A 1 209 ? 1.23 0.523 -29.641 1 86.69 209 LYS A CA 1
ATOM 1645 C C . LYS A 1 209 ? -0.268 0.667 -29.391 1 86.69 209 LYS A C 1
ATOM 1647 O O . LYS A 1 209 ? -0.819 1.765 -29.5 1 86.69 209 LYS A O 1
ATOM 1652 N N . ASP A 1 210 ? -0.879 -0.263 -28.953 1 84.25 210 ASP A N 1
ATOM 1653 C CA . ASP A 1 210 ? -2.338 -0.259 -28.891 1 84.25 210 ASP A CA 1
ATOM 1654 C C . ASP A 1 210 ? -2.818 -0.097 -27.453 1 84.25 210 ASP A C 1
ATOM 1656 O O . ASP A 1 210 ? -3.975 -0.391 -27.141 1 84.25 210 ASP A O 1
ATOM 1660 N N . TRP A 1 211 ? -1.93 0.367 -26.547 1 81.25 211 TRP A N 1
ATOM 1661 C CA . TRP A 1 211 ? -2.291 0.362 -25.125 1 81.25 211 TRP A CA 1
ATOM 1662 C C . TRP A 1 211 ? -3.332 1.435 -24.828 1 81.25 211 TRP A C 1
ATOM 1664 O O . TRP A 1 211 ? -4.035 1.363 -23.812 1 81.25 211 TRP A O 1
ATOM 1674 N N . ARG A 1 212 ? -3.561 2.416 -25.766 1 80.81 212 ARG A N 1
ATOM 1675 C CA . ARG A 1 212 ? -4.504 3.504 -25.531 1 80.81 212 ARG A CA 1
ATOM 1676 C C . ARG A 1 212 ? -5.797 3.277 -26.312 1 80.81 212 ARG A C 1
ATOM 1678 O O . ARG A 1 212 ? -6.68 4.137 -26.328 1 80.81 212 ARG A O 1
ATOM 1685 N N . GLU A 1 213 ? -5.863 2.252 -27.016 1 76.69 213 GLU A N 1
ATOM 1686 C CA . GLU A 1 213 ? -7.004 2.064 -27.906 1 76.69 213 GLU A CA 1
ATOM 1687 C C . GLU A 1 213 ? -8.125 1.299 -27.203 1 76.69 213 GLU A C 1
ATOM 1689 O O . GLU A 1 213 ? -7.867 0.436 -26.359 1 76.69 213 GLU A O 1
ATOM 1694 N N . MET B 1 1 ? -4.844 -6.172 -30.094 1 90.19 1 MET B N 1
ATOM 1695 C CA . MET B 1 1 ? -5.027 -7.125 -29 1 90.19 1 MET B CA 1
ATOM 1696 C C . MET B 1 1 ? -6.156 -6.688 -28.078 1 90.19 1 MET B C 1
ATOM 1698 O O . MET B 1 1 ? -6.301 -5.496 -27.797 1 90.19 1 MET B O 1
ATOM 1702 N N . SER B 1 2 ? -6.992 -7.609 -27.703 1 93.31 2 SER B N 1
ATOM 1703 C CA . SER B 1 2 ? -8.117 -7.289 -26.828 1 93.31 2 SER B CA 1
ATOM 1704 C C . SER B 1 2 ? -7.641 -6.875 -25.438 1 93.31 2 SER B C 1
ATOM 1706 O O . SER B 1 2 ? -6.5 -7.152 -25.062 1 93.31 2 SER B O 1
ATOM 1708 N N . LEU B 1 3 ? -8.516 -6.145 -24.719 1 95.19 3 LEU B N 1
ATOM 1709 C CA . LEU B 1 3 ? -8.219 -5.758 -23.344 1 95.19 3 LEU B CA 1
ATOM 1710 C C . LEU B 1 3 ? -7.875 -6.98 -22.5 1 95.19 3 LEU B C 1
ATOM 1712 O O . LEU B 1 3 ? -6.891 -6.969 -21.766 1 95.19 3 LEU B O 1
ATOM 1716 N N . GLU B 1 4 ? -8.711 -7.973 -22.656 1 95.06 4 GLU B N 1
ATOM 1717 C CA . GLU B 1 4 ? -8.492 -9.203 -21.906 1 95.06 4 GLU B CA 1
ATOM 1718 C C . GLU B 1 4 ? -7.105 -9.781 -22.172 1 95.06 4 GLU B C 1
ATOM 1720 O O . GLU B 1 4 ? -6.402 -10.188 -21.25 1 95.06 4 GLU B O 1
ATOM 1725 N N . GLN B 1 5 ? -6.73 -9.859 -23.375 1 94.94 5 GLN B N 1
ATOM 1726 C CA . GLN B 1 5 ? -5.426 -10.383 -23.766 1 94.94 5 GLN B CA 1
ATOM 1727 C C . GLN B 1 5 ? -4.297 -9.5 -23.234 1 94.94 5 GLN B C 1
ATOM 1729 O O . GLN B 1 5 ? -3.264 -10.008 -22.781 1 94.94 5 GLN B O 1
ATOM 1734 N N . GLN B 1 6 ? -4.441 -8.18 -23.328 1 94.31 6 GLN B N 1
ATOM 1735 C CA . GLN B 1 6 ? -3.434 -7.277 -22.797 1 94.31 6 GLN B CA 1
ATOM 1736 C C . GLN B 1 6 ? -3.219 -7.523 -21.297 1 94.31 6 GLN B C 1
ATOM 1738 O O . GLN B 1 6 ? -2.08 -7.621 -20.844 1 94.31 6 GLN B O 1
ATOM 1743 N N . MET B 1 7 ? -4.312 -7.617 -20.562 1 95.38 7 MET B N 1
ATOM 1744 C CA . MET B 1 7 ? -4.258 -7.84 -19.125 1 95.38 7 MET B CA 1
ATOM 1745 C C . MET B 1 7 ? -3.516 -9.133 -18.797 1 95.38 7 MET B C 1
ATOM 1747 O O . MET B 1 7 ? -2.697 -9.164 -17.875 1 95.38 7 MET B O 1
ATOM 1751 N N . LYS B 1 8 ? -3.711 -10.109 -19.578 1 94.56 8 LYS B N 1
ATOM 1752 C CA . LYS B 1 8 ? -3.188 -11.438 -19.266 1 94.56 8 LYS B CA 1
ATOM 1753 C C . LYS B 1 8 ? -1.764 -11.602 -19.797 1 94.56 8 LYS B C 1
ATOM 1755 O O . LYS B 1 8 ? -1.06 -12.539 -19.406 1 94.56 8 LYS B O 1
ATOM 1760 N N . SER B 1 9 ? -1.281 -10.727 -20.641 1 93.94 9 SER B N 1
ATOM 1761 C CA . SER B 1 9 ? 0.018 -10.898 -21.281 1 93.94 9 SER B CA 1
ATOM 1762 C C . SER B 1 9 ? 1.074 -10.008 -20.641 1 93.94 9 SER B C 1
ATOM 1764 O O . SER B 1 9 ? 2.219 -9.969 -21.094 1 93.94 9 SER B O 1
ATOM 1766 N N . GLY B 1 10 ? 0.683 -9.281 -19.594 1 95.38 10 GLY B N 1
ATOM 1767 C CA . GLY B 1 10 ? 1.633 -8.422 -18.906 1 95.38 10 GLY B CA 1
ATOM 1768 C C . GLY B 1 10 ? 1.944 -7.148 -19.672 1 95.38 10 GLY B C 1
ATOM 1769 O O . GLY B 1 10 ? 2.934 -6.469 -19.391 1 95.38 10 GLY B O 1
ATOM 1770 N N . LEU B 1 11 ? 1.171 -6.852 -20.672 1 96.19 11 LEU B N 1
ATOM 1771 C CA . LEU B 1 11 ? 1.304 -5.617 -21.438 1 96.19 11 LEU B CA 1
ATOM 1772 C C . LEU B 1 11 ? 0.544 -4.477 -20.781 1 96.19 11 LEU B C 1
ATOM 1774 O O . LEU B 1 11 ? -0.25 -4.703 -19.859 1 96.19 11 LEU B O 1
ATOM 1778 N N . LEU B 1 12 ? 0.838 -3.264 -21.25 1 96.31 12 LEU B N 1
ATOM 1779 C CA . LEU B 1 12 ? 0.121 -2.111 -20.719 1 96.31 12 LEU B CA 1
ATOM 1780 C C . LEU B 1 12 ? -1.348 -2.148 -21.125 1 96.31 12 LEU B C 1
ATOM 1782 O O . LEU B 1 12 ? -1.671 -2.494 -22.266 1 96.31 12 LEU B O 1
ATOM 1786 N N . TYR B 1 13 ? -2.188 -1.772 -20.203 1 95.69 13 TYR B N 1
ATOM 1787 C CA . TYR B 1 13 ? -3.615 -1.7 -20.484 1 95.69 13 TYR B CA 1
ATOM 1788 C C . TYR B 1 13 ? -4.293 -0.631 -19.641 1 95.69 13 TYR B C 1
ATOM 1790 O O . TYR B 1 13 ? -3.734 -0.173 -18.641 1 95.69 13 TYR B O 1
ATOM 1798 N N . ARG B 1 14 ? -5.426 -0.183 -20.094 1 93.62 14 ARG B N 1
ATOM 1799 C CA . ARG B 1 14 ? -6.355 0.65 -19.344 1 93.62 14 ARG B CA 1
ATOM 1800 C C . ARG B 1 14 ? -7.66 -0.092 -19.062 1 93.62 14 ARG B C 1
ATOM 1802 O O . ARG B 1 14 ? -8.18 -0.789 -19.938 1 93.62 14 ARG B O 1
ATOM 1809 N N . GLU B 1 15 ? -8.172 0.178 -17.922 1 91.56 15 GLU B N 1
ATOM 1810 C CA . GLU B 1 15 ? -9.352 -0.604 -17.547 1 91.56 15 GLU B CA 1
ATOM 1811 C C . GLU B 1 15 ? -10.625 0.016 -18.109 1 91.56 15 GLU B C 1
ATOM 1813 O O . GLU B 1 15 ? -11.688 -0.618 -18.109 1 91.56 15 GLU B O 1
ATOM 1818 N N . PHE B 1 16 ? -10.57 1.204 -18.578 1 91.31 16 PHE B N 1
ATOM 1819 C CA . PHE B 1 16 ? -11.758 1.883 -19.078 1 91.31 16 PHE B CA 1
ATOM 1820 C C . PHE B 1 16 ? -11.414 2.73 -20.312 1 91.31 16 PHE B C 1
ATOM 1822 O O . PHE B 1 16 ? -10.242 2.982 -20.578 1 91.31 16 PHE B O 1
ATOM 1829 N N . GLY B 1 17 ? -12.461 3.098 -20.953 1 90.31 17 GLY B N 1
ATOM 1830 C CA . GLY B 1 17 ? -12.289 4.074 -22.016 1 90.31 17 GLY B CA 1
ATOM 1831 C C . GLY B 1 17 ? -12.141 3.441 -23.391 1 90.31 17 GLY B C 1
ATOM 1832 O O . GLY B 1 17 ? -11.805 4.121 -24.359 1 90.31 17 GLY B O 1
ATOM 1833 N N . HIS B 1 18 ? -12.43 2.211 -23.484 1 92.69 18 HIS B N 1
ATOM 1834 C CA . HIS B 1 18 ? -12.289 1.516 -24.75 1 92.69 18 HIS B CA 1
ATOM 1835 C C . HIS B 1 18 ? -13.492 1.78 -25.656 1 92.69 18 HIS B C 1
ATOM 1837 O O . HIS B 1 18 ? -14.578 2.113 -25.172 1 92.69 18 HIS B O 1
ATOM 1843 N N . LYS B 1 19 ? -13.25 1.642 -26.953 1 91.38 19 LYS B N 1
ATOM 1844 C CA . LYS B 1 19 ? -14.305 1.89 -27.938 1 91.38 19 LYS B CA 1
ATOM 1845 C C . LYS B 1 19 ? -14.781 0.587 -28.578 1 91.38 19 LYS B C 1
ATOM 1847 O O . LYS B 1 19 ? -15.945 0.461 -28.953 1 91.38 19 LYS B O 1
ATOM 1852 N N . ASP B 1 20 ? -13.828 -0.346 -28.703 1 92.88 20 ASP B N 1
ATOM 1853 C CA . ASP B 1 20 ? -14.172 -1.65 -29.25 1 92.88 20 ASP B CA 1
ATOM 1854 C C . ASP B 1 20 ? -15.227 -2.354 -28.406 1 92.88 20 ASP B C 1
ATOM 1856 O O . ASP B 1 20 ? -15.133 -2.377 -27.188 1 92.88 20 ASP B O 1
ATOM 1860 N N . GLU B 1 21 ? -16.234 -2.852 -29.062 1 95 21 GLU B N 1
ATOM 1861 C CA . GLU B 1 21 ? -17.391 -3.443 -28.375 1 95 21 GLU B CA 1
ATOM 1862 C C . GLU B 1 21 ? -16.953 -4.555 -27.438 1 95 21 GLU B C 1
ATOM 1864 O O . GLU B 1 21 ? -17.484 -4.676 -26.328 1 95 21 GLU B O 1
ATOM 1869 N N . ARG B 1 22 ? -16.156 -5.398 -27.891 1 96.19 22 ARG B N 1
ATOM 1870 C CA . ARG B 1 22 ? -15.672 -6.504 -27.062 1 96.19 22 ARG B CA 1
ATOM 1871 C C . ARG B 1 22 ? -14.961 -5.992 -25.812 1 96.19 22 ARG B C 1
ATOM 1873 O O . ARG B 1 22 ? -15.148 -6.527 -24.719 1 96.19 22 ARG B O 1
ATOM 1880 N N . ASP B 1 23 ? -14.141 -5.066 -25.969 1 96 23 ASP B N 1
ATOM 1881 C CA . ASP B 1 23 ? -13.406 -4.496 -24.844 1 96 23 ASP B CA 1
ATOM 1882 C C . ASP B 1 23 ? -14.344 -3.756 -23.891 1 96 23 ASP B C 1
ATOM 1884 O O . ASP B 1 23 ? -14.156 -3.801 -22.672 1 96 23 ASP B O 1
ATOM 1888 N N . VAL B 1 24 ? -15.328 -3.051 -24.438 1 96.38 24 VAL B N 1
ATOM 1889 C CA . VAL B 1 24 ? -16.328 -2.375 -23.609 1 96.38 24 VAL B CA 1
ATOM 1890 C C . VAL B 1 24 ? -17.062 -3.398 -22.75 1 96.38 24 VAL B C 1
ATOM 1892 O O . VAL B 1 24 ? -17.312 -3.168 -21.562 1 96.38 24 VAL B O 1
ATOM 1895 N N . ALA B 1 25 ? -17.484 -4.441 -23.391 1 97.38 25 ALA B N 1
ATOM 1896 C CA . ALA B 1 25 ? -18.156 -5.508 -22.672 1 97.38 25 ALA B CA 1
ATOM 1897 C C . ALA B 1 25 ? -17.266 -6.062 -21.547 1 97.38 25 ALA B C 1
ATOM 1899 O O . ALA B 1 25 ? -17.75 -6.336 -20.453 1 97.38 25 ALA B O 1
ATOM 1900 N N . TYR B 1 26 ? -16 -6.258 -21.859 1 97.12 26 TYR B N 1
ATOM 1901 C CA . TYR B 1 26 ? -15.086 -6.785 -20.859 1 97.12 26 TYR B CA 1
ATOM 1902 C C . TYR B 1 26 ? -14.867 -5.781 -19.734 1 97.12 26 TYR B C 1
ATOM 1904 O O . TYR B 1 26 ? -14.742 -6.168 -18.562 1 97.12 26 TYR B O 1
ATOM 1912 N N . GLU B 1 27 ? -14.805 -4.52 -20.047 1 96.12 27 GLU B N 1
ATOM 1913 C CA . GLU B 1 27 ? -14.734 -3.469 -19.031 1 96.12 27 GLU B CA 1
ATOM 1914 C C . GLU B 1 27 ? -15.867 -3.611 -18.016 1 96.12 27 GLU B C 1
ATOM 1916 O O . GLU B 1 27 ? -15.641 -3.516 -16.812 1 96.12 27 GLU B O 1
ATOM 1921 N N . LYS B 1 28 ? -17.016 -3.789 -18.547 1 97.38 28 LYS B N 1
ATOM 1922 C CA . LYS B 1 28 ? -18.188 -3.918 -17.672 1 97.38 28 LYS B CA 1
ATOM 1923 C C . LYS B 1 28 ? -18.078 -5.164 -16.797 1 97.38 28 LYS B C 1
ATOM 1925 O O . LYS B 1 28 ? -18.469 -5.137 -15.625 1 97.38 28 LYS B O 1
ATOM 1930 N N . LEU B 1 29 ? -17.609 -6.18 -17.422 1 97.94 29 LEU B N 1
ATOM 1931 C CA . LEU B 1 29 ? -17.453 -7.43 -16.688 1 97.94 29 LEU B CA 1
ATOM 1932 C C . LEU B 1 29 ? -16.5 -7.254 -15.508 1 97.94 29 LEU B C 1
ATOM 1934 O O . LEU B 1 29 ? -16.844 -7.617 -14.375 1 97.94 29 LEU B O 1
ATOM 1938 N N . ILE B 1 30 ? -15.336 -6.746 -15.766 1 97.5 30 ILE B N 1
ATOM 1939 C CA . ILE B 1 30 ? -14.336 -6.652 -14.711 1 97.5 30 ILE B CA 1
ATOM 1940 C C . ILE B 1 30 ? -14.773 -5.625 -13.672 1 97.5 30 ILE B C 1
ATOM 1942 O O . ILE B 1 30 ? -14.484 -5.773 -12.484 1 97.5 30 ILE B O 1
ATOM 1946 N N . GLU B 1 31 ? -1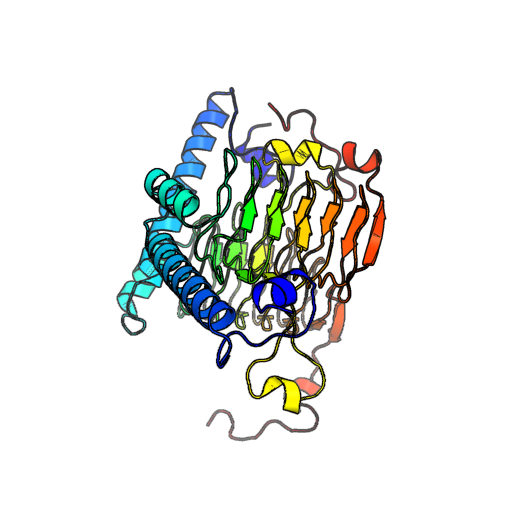5.453 -4.602 -14.055 1 96.75 31 GLU B N 1
ATOM 1947 C CA . GLU B 1 31 ? -16.016 -3.65 -13.102 1 96.75 31 GLU B CA 1
ATOM 1948 C C . GLU B 1 31 ? -17 -4.336 -12.156 1 96.75 31 GLU B C 1
AT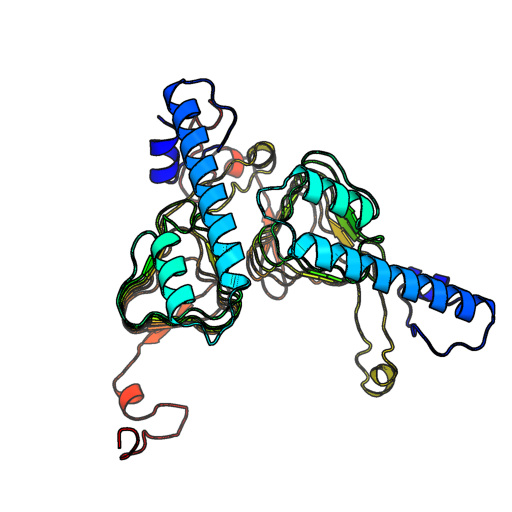OM 1950 O O . GLU B 1 31 ? -16.969 -4.094 -10.945 1 96.75 31 GLU B O 1
ATOM 1955 N N . ARG B 1 32 ? -17.875 -5.133 -12.719 1 97.62 32 ARG B N 1
ATOM 1956 C CA . ARG B 1 32 ? -18.828 -5.879 -11.922 1 97.62 32 ARG B CA 1
ATOM 1957 C C . ARG B 1 32 ? -18.125 -6.816 -10.945 1 97.62 32 ARG B C 1
ATOM 1959 O O . ARG B 1 32 ? -18.547 -6.961 -9.797 1 97.62 32 ARG B O 1
ATOM 1966 N N . GLN B 1 33 ? -17.125 -7.422 -11.438 1 98 33 GLN B N 1
ATOM 1967 C CA . GLN B 1 33 ? -16.359 -8.336 -10.602 1 98 33 GLN B CA 1
ATOM 1968 C C . GLN B 1 33 ? -15.688 -7.594 -9.445 1 98 33 GLN B C 1
ATOM 1970 O O . GLN B 1 33 ? -15.727 -8.055 -8.297 1 98 33 GLN B O 1
ATOM 1975 N N . ARG B 1 34 ? -15.078 -6.5 -9.703 1 97.5 34 ARG B N 1
ATOM 1976 C CA . ARG B 1 34 ? -14.43 -5.68 -8.688 1 97.5 34 ARG B CA 1
ATOM 1977 C C . ARG B 1 34 ? -15.43 -5.223 -7.629 1 97.5 34 ARG B C 1
ATOM 1979 O O . ARG B 1 34 ? -15.172 -5.344 -6.43 1 97.5 34 ARG B O 1
ATOM 1986 N N . LYS B 1 35 ? -16.578 -4.723 -8.094 1 97.5 35 LYS B N 1
ATOM 1987 C CA . LYS B 1 35 ? -17.625 -4.254 -7.188 1 97.5 35 LYS B CA 1
ATOM 1988 C C . LYS B 1 35 ? -18.141 -5.387 -6.301 1 97.5 35 LYS B C 1
ATOM 1990 O O . LYS B 1 35 ? -18.25 -5.227 -5.086 1 97.5 35 LYS B O 1
ATOM 1995 N N . HIS B 1 36 ? -18.375 -6.469 -6.941 1 98.12 36 HIS B N 1
ATOM 1996 C CA . HIS B 1 36 ? -18.891 -7.637 -6.23 1 98.12 36 HIS B CA 1
ATOM 1997 C C . HIS B 1 36 ? -17.891 -8.109 -5.172 1 98.12 36 HIS B C 1
ATOM 1999 O O . HIS B 1 36 ? -18.266 -8.344 -4.02 1 98.12 36 HIS B O 1
ATOM 2005 N N . GLY B 1 37 ? -16.641 -8.25 -5.543 1 98.44 37 GLY B N 1
ATOM 2006 C CA . GLY B 1 37 ? -15.602 -8.664 -4.617 1 98.44 37 GLY B CA 1
ATOM 2007 C C . GLY B 1 37 ? -15.453 -7.734 -3.43 1 98.44 37 GLY B C 1
ATOM 2008 O O . GLY B 1 37 ? -15.344 -8.188 -2.287 1 98.44 37 GLY B O 1
ATOM 2009 N N . LYS B 1 38 ? -15.469 -6.492 -3.689 1 98.25 38 LYS B N 1
ATOM 2010 C CA . LYS B 1 38 ? -15.289 -5.492 -2.639 1 98.25 38 LYS B CA 1
ATOM 2011 C C . LYS B 1 38 ? -16.469 -5.496 -1.672 1 98.25 38 LYS B C 1
ATOM 2013 O O . LYS B 1 38 ? -16.297 -5.324 -0.464 1 98.25 38 LYS B O 1
ATOM 2018 N N . GLU B 1 39 ? -17.688 -5.648 -2.184 1 98.56 39 GLU B N 1
ATOM 2019 C CA . GLU B 1 39 ? -18.859 -5.715 -1.327 1 98.56 39 GLU B CA 1
ATOM 2020 C C . GLU B 1 39 ? -18.812 -6.938 -0.418 1 98.56 39 GLU B C 1
ATOM 2022 O O . GLU B 1 39 ? -19.141 -6.852 0.767 1 98.56 39 GLU B O 1
ATOM 2027 N N . LEU B 1 40 ? -18.422 -8.055 -0.964 1 98.81 40 LEU B N 1
ATOM 2028 C CA . LEU B 1 40 ? -18.344 -9.273 -0.175 1 98.81 40 LEU B CA 1
ATOM 2029 C C . LEU B 1 40 ? -17.234 -9.172 0.868 1 98.81 40 LEU B C 1
ATOM 2031 O O . LEU B 1 40 ? -17.391 -9.641 1.997 1 98.81 40 LEU B O 1
ATOM 2035 N N . THR B 1 41 ? -16.125 -8.594 0.461 1 98.81 41 THR B N 1
ATOM 2036 C CA . THR B 1 41 ? -15.031 -8.398 1.396 1 98.81 41 THR B CA 1
ATOM 2037 C C . THR B 1 41 ? -15.453 -7.48 2.541 1 98.81 41 THR B C 1
ATOM 2039 O O . THR B 1 41 ? -15.102 -7.723 3.699 1 98.81 41 THR B O 1
ATOM 2042 N N . PHE B 1 42 ? -16.219 -6.465 2.16 1 98.69 42 PHE B N 1
ATOM 2043 C CA . PHE B 1 42 ? -16.781 -5.574 3.162 1 98.69 42 PHE B CA 1
ATOM 2044 C C . PHE B 1 42 ? -17.641 -6.355 4.16 1 98.69 42 PHE B C 1
ATOM 2046 O O . PHE B 1 42 ? -17.5 -6.18 5.371 1 98.69 42 PHE B O 1
ATOM 2053 N N . ALA B 1 43 ? -18.469 -7.188 3.729 1 98.69 43 ALA B N 1
ATOM 2054 C CA . ALA B 1 43 ? -19.312 -8.031 4.586 1 98.69 43 ALA B CA 1
ATOM 2055 C C . ALA B 1 43 ? -18.453 -8.945 5.449 1 98.69 43 ALA B C 1
ATOM 2057 O O . ALA B 1 43 ? -18.719 -9.125 6.641 1 98.69 43 ALA B O 1
ATOM 2058 N N . TYR B 1 44 ? -17.469 -9.531 4.859 1 98.81 44 TYR B N 1
ATOM 2059 C CA . TYR B 1 44 ? -16.547 -10.406 5.582 1 98.81 44 TYR B CA 1
ATOM 2060 C C . TYR B 1 44 ? -15.93 -9.68 6.77 1 98.81 44 TYR B C 1
ATOM 2062 O O . TYR B 1 44 ? -15.891 -10.219 7.879 1 98.81 44 TYR B O 1
ATOM 2070 N N . ASN B 1 45 ? -15.492 -8.461 6.531 1 98.62 45 ASN B N 1
ATOM 2071 C CA . ASN B 1 45 ? -14.797 -7.676 7.547 1 98.62 45 ASN B CA 1
ATOM 2072 C C . ASN B 1 45 ? -15.75 -7.211 8.648 1 98.62 45 ASN B C 1
ATOM 2074 O O . ASN B 1 45 ?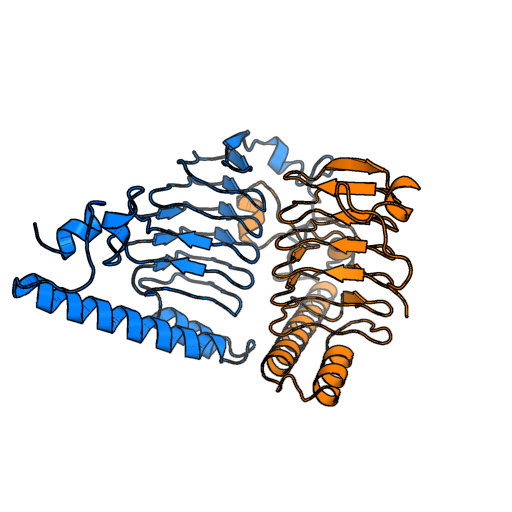 -15.312 -6.855 9.742 1 98.62 45 ASN B O 1
ATOM 2078 N N . GLN B 1 46 ? -17 -7.227 8.414 1 97.75 46 GLN B N 1
ATOM 2079 C CA . GLN B 1 46 ? -18 -6.805 9.391 1 97.75 46 GLN B CA 1
ATOM 2080 C C . GLN B 1 46 ? -18.578 -8 10.133 1 97.75 46 GLN B C 1
ATOM 2082 O O . GLN B 1 46 ? -19.391 -7.836 11.055 1 97.75 46 GLN B O 1
ATOM 2087 N N . THR B 1 47 ? -18.219 -9.188 9.727 1 98.25 47 THR B N 1
ATOM 2088 C CA . THR B 1 47 ? -18.719 -10.406 10.352 1 98.25 47 THR B CA 1
ATOM 2089 C C . THR B 1 47 ? -18.016 -10.664 11.68 1 98.25 47 THR B C 1
ATOM 2091 O O . THR B 1 47 ? -16.797 -10.5 11.781 1 98.25 47 THR B O 1
ATOM 2094 N N . ASN B 1 48 ? -18.781 -11.094 12.719 1 97.94 48 ASN B N 1
ATOM 2095 C CA . ASN B 1 48 ? -18.188 -11.461 14.008 1 97.94 48 ASN B CA 1
ATOM 2096 C C . ASN B 1 48 ? -17.109 -12.531 13.844 1 97.94 48 ASN B C 1
ATOM 2098 O O . ASN B 1 48 ? -17.312 -13.516 13.133 1 97.94 48 ASN B O 1
ATOM 2102 N N . PRO B 1 49 ? -15.992 -12.344 14.5 1 95.56 49 PRO B N 1
ATOM 2103 C CA . PRO B 1 49 ? -14.875 -13.273 14.305 1 95.56 49 PRO B CA 1
ATOM 2104 C C . PRO B 1 49 ? -15.203 -14.695 14.758 1 95.56 49 PRO B C 1
ATOM 2106 O O . PRO B 1 49 ? -14.555 -15.648 14.312 1 95.56 49 PRO B O 1
ATOM 2109 N N . SER B 1 50 ? -16.141 -14.852 15.562 1 97.62 50 SER B N 1
ATOM 2110 C CA . SER B 1 50 ? -16.469 -16.188 16.047 1 97.62 50 SER B CA 1
ATOM 2111 C C . SER B 1 50 ? -17.453 -16.875 15.117 1 97.62 50 SER B C 1
ATOM 2113 O O . SER B 1 50 ? -17.75 -18.062 15.297 1 97.62 50 SER B O 1
ATOM 2115 N N . ASP B 1 51 ? -18 -16.062 14.188 1 98 51 ASP B N 1
ATOM 2116 C CA . ASP B 1 51 ? -18.906 -16.672 13.219 1 98 51 ASP B CA 1
ATOM 2117 C C . ASP B 1 51 ? -18.125 -17.328 12.078 1 98 51 ASP B C 1
ATOM 2119 O O . ASP B 1 51 ? -18.156 -16.859 10.938 1 98 51 ASP B O 1
ATOM 2123 N N . TYR B 1 52 ? -17.547 -18.484 12.375 1 97.25 52 TYR B N 1
ATOM 2124 C CA . TYR B 1 52 ? -16.656 -19.188 11.469 1 97.25 52 TYR B CA 1
ATOM 2125 C C . TYR B 1 52 ? -17.391 -19.625 10.211 1 97.25 52 TYR B C 1
ATOM 2127 O O . TYR B 1 52 ? -16.828 -19.609 9.109 1 97.25 52 TYR B O 1
ATOM 2135 N N . GLY B 1 53 ? -18.531 -20.078 10.375 1 98.19 53 GLY B N 1
ATOM 2136 C CA . GLY B 1 53 ? -19.328 -20.531 9.242 1 98.19 53 GLY B CA 1
ATOM 2137 C C . GLY B 1 53 ? -19.578 -19.438 8.219 1 98.19 53 GLY B C 1
ATOM 2138 O O . GLY B 1 53 ? -19.375 -19.641 7.023 1 98.19 53 GLY B O 1
ATOM 2139 N N . ARG B 1 54 ? -20.047 -18.281 8.711 1 98.44 54 ARG B N 1
ATOM 2140 C CA . ARG B 1 54 ? -20.312 -17.156 7.828 1 98.44 54 ARG B CA 1
ATOM 2141 C C . ARG B 1 54 ? -19.047 -16.672 7.156 1 98.44 54 ARG B C 1
ATOM 2143 O O . ARG B 1 54 ? -19.047 -16.312 5.973 1 98.44 54 ARG B O 1
ATOM 2150 N N . LYS B 1 55 ? -18 -16.688 7.891 1 98.25 55 LYS B N 1
ATOM 2151 C CA . LYS B 1 55 ? -16.719 -16.266 7.324 1 98.25 55 LYS B CA 1
ATOM 2152 C C . LYS B 1 55 ? -16.281 -17.219 6.199 1 98.25 55 LYS B C 1
ATOM 2154 O O . LYS B 1 55 ? -15.852 -16.766 5.137 1 98.25 55 LYS B O 1
ATOM 2159 N N . ARG B 1 56 ? -16.391 -18.469 6.391 1 98.38 56 ARG B N 1
ATOM 2160 C CA . ARG B 1 56 ? -16.047 -19.438 5.348 1 98.38 56 ARG B CA 1
ATOM 2161 C C . ARG B 1 56 ? -16.922 -19.25 4.117 1 98.38 56 ARG B C 1
ATOM 2163 O O . ARG B 1 56 ? -16.438 -19.266 2.984 1 98.38 56 ARG B O 1
ATOM 2170 N N . GLU B 1 57 ? -18.234 -19.094 4.355 1 98.69 57 GLU B N 1
ATOM 2171 C CA . GLU B 1 57 ? -19.172 -18.906 3.256 1 98.69 57 GLU B CA 1
ATOM 2172 C C . GLU B 1 57 ? -18.781 -17.688 2.408 1 98.69 57 GLU B C 1
ATOM 2174 O O . GLU B 1 57 ? -18.797 -17.766 1.178 1 98.69 57 GLU B O 1
ATOM 2179 N N . LEU B 1 58 ? -18.469 -16.625 3.047 1 98.81 58 LEU B N 1
ATOM 2180 C CA . LEU B 1 58 ? -18.094 -15.406 2.342 1 98.81 58 LEU B CA 1
ATOM 2181 C C . LEU B 1 58 ? -16.781 -15.602 1.575 1 98.81 58 LEU B C 1
ATOM 2183 O O . LEU B 1 58 ? -16.672 -15.172 0.423 1 98.81 58 LEU B O 1
ATOM 2187 N N . LEU B 1 59 ? -15.805 -16.234 2.18 1 98.75 59 LEU B N 1
ATOM 2188 C CA . LEU B 1 59 ? -14.531 -16.484 1.505 1 98.75 59 LEU B CA 1
ATOM 2189 C C . LEU B 1 59 ? -14.742 -17.312 0.242 1 98.75 59 LEU B C 1
ATOM 2191 O O . LEU B 1 59 ? -14.078 -17.094 -0.771 1 98.75 59 LEU B O 1
ATOM 2195 N N . GLU B 1 60 ? -15.641 -18.281 0.313 1 98.81 60 GLU B N 1
ATOM 2196 C CA . GLU B 1 60 ? -15.969 -19.125 -0.837 1 98.81 60 GLU B CA 1
ATOM 2197 C C . GLU B 1 60 ? -16.547 -18.297 -1.979 1 98.81 60 GLU B C 1
ATOM 2199 O O . GLU B 1 60 ? -16.359 -18.625 -3.152 1 98.81 60 GLU B O 1
ATOM 2204 N N . GLN B 1 61 ? -17.266 -17.266 -1.594 1 98.88 61 GLN B N 1
ATOM 2205 C CA . GLN B 1 61 ? -17.875 -16.391 -2.598 1 98.88 61 GLN B CA 1
ATOM 2206 C C . GLN B 1 61 ? -16.875 -15.375 -3.123 1 98.88 61 GLN B C 1
ATOM 2208 O O . GLN B 1 61 ? -16.953 -14.945 -4.277 1 98.88 61 GLN B O 1
ATOM 2213 N N . ILE B 1 62 ? -15.938 -14.977 -2.322 1 98.81 62 ILE B N 1
ATOM 2214 C CA . ILE B 1 62 ? -14.977 -13.938 -2.662 1 98.81 62 ILE B CA 1
ATOM 2215 C C . ILE B 1 62 ? -13.898 -14.508 -3.582 1 98.81 62 ILE B C 1
ATOM 2217 O O . ILE B 1 62 ? -13.625 -13.953 -4.648 1 98.81 62 ILE B O 1
ATOM 2221 N N . LEU B 1 63 ? -13.328 -15.68 -3.207 1 98.94 63 LEU B N 1
ATOM 2222 C CA . LEU B 1 63 ? -12.102 -16.172 -3.816 1 98.94 63 LEU B CA 1
ATOM 2223 C C . LEU B 1 63 ? -12.414 -17.047 -5.027 1 98.94 63 LEU B C 1
ATOM 2225 O O . LEU B 1 63 ? -13.484 -17.641 -5.105 1 98.94 63 LEU B O 1
ATOM 2229 N N . GLY B 1 64 ? -11.43 -17.078 -5.938 1 98.88 64 GLY B N 1
ATOM 2230 C CA . GLY B 1 64 ? -11.562 -17.906 -7.117 1 98.88 64 GLY B CA 1
ATOM 2231 C C . GLY B 1 64 ? -11.578 -19.391 -6.801 1 98.88 64 GLY B C 1
ATOM 2232 O O . GLY B 1 64 ? -12.305 -20.156 -7.438 1 98.88 64 GLY B O 1
ATOM 2233 N N . SER B 1 65 ? -10.75 -19.812 -5.957 1 98.81 65 SER B N 1
ATOM 2234 C CA . SER B 1 65 ? -10.75 -21.156 -5.387 1 98.81 65 SER B CA 1
ATOM 2235 C C . SER B 1 65 ? -10.258 -21.141 -3.945 1 98.81 65 SER B C 1
ATOM 2237 O O . SER B 1 65 ? -9.43 -20.297 -3.574 1 98.81 65 SER B O 1
ATOM 2239 N N . LEU B 1 66 ? -10.758 -22.062 -3.178 1 98.75 66 LEU B N 1
ATOM 2240 C CA . LEU B 1 66 ? -10.492 -22.109 -1.744 1 98.75 66 LEU B CA 1
ATOM 2241 C C . LEU B 1 66 ? -10.328 -23.547 -1.268 1 98.75 66 LEU B C 1
ATOM 2243 O O . LEU B 1 66 ? -11.25 -24.359 -1.396 1 98.75 66 LEU B O 1
ATOM 2247 N N . GLY B 1 67 ? -9.133 -23.828 -0.763 1 98.75 67 GLY B N 1
ATOM 2248 C CA . GLY B 1 67 ? -8.883 -25.141 -0.198 1 98.75 67 GLY B CA 1
ATOM 2249 C C . GLY B 1 67 ? -9.477 -25.312 1.186 1 98.75 67 GLY B C 1
ATOM 2250 O O . GLY B 1 67 ? -10.242 -24.469 1.653 1 98.75 67 GLY B O 1
ATOM 2251 N N . ASP B 1 68 ? -9.055 -26.438 1.86 1 98.44 68 ASP B N 1
ATOM 2252 C CA . ASP B 1 68 ? -9.539 -26.766 3.197 1 98.44 68 ASP B CA 1
ATOM 2253 C C . ASP B 1 68 ? -8.703 -26.062 4.27 1 98.44 68 ASP B C 1
ATOM 2255 O O . ASP B 1 68 ? -7.512 -25.812 4.074 1 98.44 68 ASP B O 1
ATOM 2259 N N . GLU B 1 69 ? -9.398 -25.719 5.434 1 98.12 69 GLU B N 1
ATOM 2260 C CA . GLU B 1 69 ? -8.742 -25.219 6.633 1 98.12 69 GLU B CA 1
ATOM 2261 C C . GLU B 1 69 ? -7.992 -23.922 6.348 1 98.12 69 GLU B C 1
ATOM 2263 O O . GLU B 1 69 ? -6.809 -23.781 6.676 1 98.12 69 GLU B O 1
ATOM 2268 N N . VAL B 1 70 ? -8.672 -23.047 5.777 1 98.44 70 VAL B N 1
ATOM 2269 C CA . VAL B 1 70 ? -8.148 -21.719 5.492 1 98.44 70 VAL B CA 1
ATOM 2270 C C . VAL B 1 70 ? -8.703 -20.719 6.508 1 98.44 70 VAL B C 1
ATOM 2272 O O . VAL B 1 70 ? -9.906 -20.719 6.801 1 98.44 70 VAL B O 1
ATOM 2275 N N . TRP B 1 71 ? -7.82 -19.938 7.031 1 98.25 71 TRP B N 1
ATOM 2276 C CA . TRP B 1 71 ? -8.242 -18.875 7.934 1 98.25 71 TRP B CA 1
ATOM 2277 C C . TRP B 1 71 ? -7.539 -17.562 7.602 1 98.25 71 TRP B C 1
ATOM 2279 O O . TRP B 1 71 ? -6.309 -17.5 7.551 1 98.25 71 TRP B O 1
ATOM 2289 N N . ILE B 1 72 ? -8.289 -16.516 7.422 1 98.75 72 ILE B N 1
ATOM 2290 C CA . ILE B 1 72 ? -7.789 -15.172 7.176 1 98.75 72 ILE B CA 1
ATOM 2291 C C . ILE B 1 72 ? -8.352 -14.211 8.219 1 98.75 72 ILE B C 1
ATOM 2293 O O . ILE B 1 72 ? -9.57 -14.016 8.305 1 98.75 72 ILE B O 1
ATOM 2297 N N . GLU B 1 73 ? -7.512 -13.609 8.992 1 98.75 73 GLU B N 1
ATOM 2298 C CA . GLU B 1 73 ? -7.945 -12.641 9.992 1 98.75 73 GLU B CA 1
ATOM 2299 C C . GLU B 1 73 ? -8.539 -1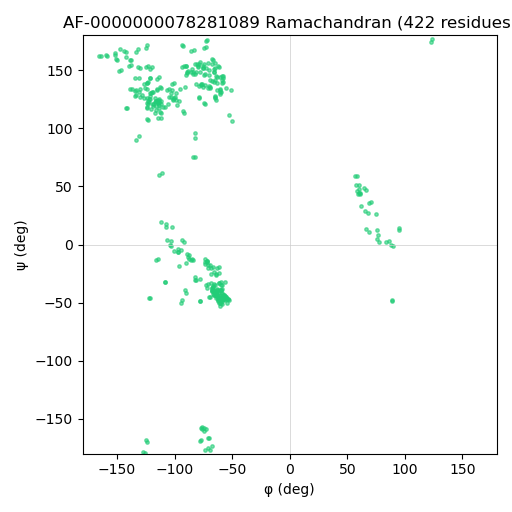1.398 9.344 1 98.75 73 GLU B C 1
ATOM 2301 O O . GLU B 1 73 ? -8.031 -10.914 8.336 1 98.75 73 GLU B O 1
ATOM 2306 N N . SER B 1 74 ? -9.602 -10.922 9.961 1 98.38 74 SER B N 1
ATOM 2307 C CA . SER B 1 74 ? -10.125 -9.617 9.57 1 98.38 74 SER B CA 1
ATOM 2308 C C . SER B 1 74 ? -9.352 -8.492 10.25 1 98.38 74 SER B C 1
ATOM 2310 O O . SER B 1 74 ? -8.945 -8.617 11.406 1 98.38 74 SER B O 1
ATOM 2312 N N . PRO B 1 75 ? -9.172 -7.355 9.617 1 98.31 75 PRO B N 1
ATOM 2313 C CA . PRO B 1 75 ? -9.648 -7.074 8.258 1 98.31 75 PRO B CA 1
ATOM 2314 C C . PRO B 1 75 ? -8.742 -7.672 7.18 1 98.31 75 PRO B C 1
ATOM 2316 O O . PRO B 1 75 ? -7.582 -7.977 7.445 1 98.31 75 PRO B O 1
ATOM 2319 N N . VAL B 1 76 ? -9.297 -7.973 6 1 98.81 76 VAL B N 1
ATOM 2320 C CA . VAL B 1 76 ? -8.609 -8.359 4.77 1 98.81 76 VAL B CA 1
ATOM 2321 C C . VAL B 1 76 ? -9.133 -7.516 3.605 1 98.81 76 VAL B C 1
ATOM 2323 O O . VAL B 1 76 ? -10.258 -7.012 3.65 1 98.81 76 VAL B O 1
ATOM 2326 N N . ASN B 1 77 ? -8.266 -7.301 2.596 1 98.81 77 ASN B N 1
ATOM 2327 C CA . ASN B 1 77 ? -8.734 -6.559 1.434 1 98.81 77 ASN B CA 1
ATOM 2328 C C . ASN B 1 77 ? -8.266 -7.199 0.13 1 98.81 77 ASN B C 1
ATOM 2330 O O . ASN B 1 77 ? -7.094 -7.547 -0.009 1 98.81 77 ASN B O 1
ATOM 2334 N N . PHE B 1 78 ? -9.18 -7.344 -0.819 1 98.81 78 PHE B N 1
ATOM 2335 C CA . PHE B 1 78 ? -8.945 -7.805 -2.182 1 98.81 78 PHE B CA 1
ATOM 2336 C C . PHE B 1 78 ? -9.391 -6.754 -3.193 1 98.81 78 PHE B C 1
ATOM 2338 O O . PHE B 1 78 ? -10.422 -6.109 -3.01 1 98.81 78 PHE B O 1
ATOM 2345 N N . SER B 1 79 ? -8.672 -6.613 -4.273 1 98.38 79 SER B N 1
ATOM 2346 C CA . SER B 1 79 ? -9.156 -5.766 -5.355 1 98.38 79 SER B CA 1
ATOM 2347 C C . SER B 1 79 ? -10.359 -6.391 -6.055 1 98.38 79 SER B C 1
ATOM 2349 O O . SER B 1 79 ? -11.312 -5.691 -6.406 1 98.38 79 SER B O 1
ATOM 2351 N N . TYR B 1 80 ? -10.258 -7.684 -6.332 1 98.44 80 TYR B N 1
ATOM 2352 C CA . TYR B 1 80 ? -11.32 -8.445 -6.977 1 98.44 80 TYR B CA 1
ATOM 2353 C C . TYR B 1 80 ? -11.758 -9.617 -6.105 1 98.44 80 TYR B C 1
ATOM 2355 O O . TYR B 1 80 ? -12.953 -9.836 -5.902 1 98.44 80 TYR B O 1
ATOM 2363 N N . GLY B 1 81 ? -10.875 -10.32 -5.598 1 98.69 81 GLY B N 1
ATOM 2364 C CA . GLY B 1 81 ? -11.125 -11.555 -4.871 1 98.69 81 GLY B CA 1
ATOM 2365 C C . GLY B 1 81 ? -11.148 -12.781 -5.762 1 98.69 81 GLY B C 1
ATOM 2366 O O . GLY B 1 81 ? -10.438 -13.75 -5.508 1 98.69 81 GLY B O 1
ATOM 2367 N N . CYS B 1 82 ? -11.852 -12.719 -6.824 1 98.81 82 CYS B N 1
ATOM 2368 C CA . CYS B 1 82 ? -12.125 -13.883 -7.656 1 98.81 82 CYS B CA 1
ATOM 2369 C C . CYS B 1 82 ? -10.883 -14.328 -8.414 1 98.81 82 CYS B C 1
ATOM 2371 O O . CYS B 1 82 ? -10.852 -15.422 -8.977 1 98.81 82 CYS B O 1
ATOM 2373 N N . ASN B 1 83 ? -9.82 -13.539 -8.516 1 98.81 83 ASN B N 1
ATOM 2374 C CA . ASN B 1 83 ? -8.578 -13.922 -9.18 1 98.81 83 ASN B CA 1
ATOM 2375 C C . ASN B 1 83 ? -7.582 -14.531 -8.203 1 98.81 83 ASN B C 1
ATOM 2377 O O . ASN B 1 83 ? -6.461 -14.875 -8.586 1 98.81 83 ASN B O 1
ATOM 2381 N N . THR B 1 84 ? -7.914 -14.688 -7 1 98.94 84 THR B N 1
ATOM 2382 C CA . THR B 1 84 ? -7.055 -15.273 -5.973 1 98.94 84 THR B CA 1
ATOM 2383 C C . THR B 1 84 ? -7.438 -16.734 -5.715 1 98.94 84 THR B C 1
ATOM 2385 O O . THR B 1 84 ? -8.602 -17.031 -5.445 1 98.94 84 THR B O 1
ATOM 2388 N N . HIS B 1 85 ? -6.453 -17.594 -5.816 1 98.94 85 HIS B N 1
ATOM 2389 C CA . HIS B 1 85 ? -6.609 -19.031 -5.637 1 98.94 85 HIS B CA 1
ATOM 2390 C C . HIS B 1 85 ? -5.754 -19.531 -4.477 1 98.94 85 HIS B C 1
ATOM 2392 O O . HIS B 1 85 ? -4.523 -19.438 -4.516 1 98.94 85 HIS B O 1
ATOM 2398 N N . VAL B 1 86 ? -6.383 -20.125 -3.492 1 98.88 86 VAL B N 1
ATOM 2399 C CA . VAL B 1 86 ? -5.703 -20.5 -2.26 1 98.88 86 VAL B CA 1
ATOM 2400 C C . VAL B 1 86 ? -5.824 -22.016 -2.037 1 98.88 86 VAL B C 1
ATOM 2402 O O . VAL B 1 86 ? -6.918 -22.578 -2.143 1 98.88 86 VAL B O 1
ATOM 2405 N N . GLY B 1 87 ? -4.668 -22.672 -1.757 1 98.88 87 GLY B N 1
ATOM 2406 C CA . GLY B 1 87 ? -4.652 -24.094 -1.46 1 98.88 87 GLY B CA 1
ATOM 2407 C C . GLY B 1 87 ? -5.133 -24.406 -0.057 1 98.88 87 GLY B C 1
ATOM 2408 O O . GLY B 1 87 ? -5.93 -23.672 0.517 1 98.88 87 GLY B O 1
ATOM 2409 N N . ASN B 1 88 ? -4.707 -25.594 0.458 1 98.88 88 ASN B N 1
ATOM 2410 C CA . ASN B 1 88 ? -5.117 -26.094 1.77 1 98.88 88 ASN B CA 1
ATOM 2411 C C . ASN B 1 88 ? -4.242 -25.516 2.881 1 98.88 88 ASN B C 1
ATOM 2413 O O . ASN B 1 88 ? -3.051 -25.281 2.676 1 98.88 88 ASN B O 1
ATOM 2417 N N . TYR B 1 89 ? -4.883 -25.281 4.145 1 98.81 89 TYR B N 1
ATOM 2418 C CA . TYR B 1 89 ? -4.18 -24.922 5.371 1 98.81 89 TYR B CA 1
ATOM 2419 C C . TYR B 1 89 ? -3.439 -23.594 5.215 1 98.81 89 TYR B C 1
ATOM 2421 O O . TYR B 1 89 ? -2.262 -23.484 5.566 1 98.81 89 TYR B O 1
ATOM 2429 N N . PHE B 1 90 ? -4.125 -22.703 4.648 1 98.88 90 PHE B N 1
ATOM 2430 C CA . PHE B 1 90 ? -3.623 -21.344 4.52 1 98.88 90 PHE B CA 1
ATOM 2431 C C . PHE B 1 90 ? -4.055 -20.5 5.707 1 98.88 90 PHE B C 1
ATOM 2433 O O . PHE B 1 90 ? -5.211 -20.547 6.125 1 98.88 90 PHE B O 1
ATOM 2440 N N . TYR B 1 91 ? -3.08 -19.703 6.246 1 98.94 91 TYR B N 1
ATOM 2441 C CA . TYR B 1 91 ? -3.352 -18.781 7.34 1 98.94 91 TYR B CA 1
ATOM 2442 C C . TYR B 1 91 ? -2.793 -17.391 7.035 1 98.94 91 TYR B C 1
ATOM 2444 O O . TYR B 1 91 ? -1.641 -17.266 6.613 1 98.94 91 TYR B O 1
ATOM 2452 N N . ALA B 1 92 ? -3.557 -16.406 7.203 1 98.94 92 ALA B N 1
ATOM 2453 C CA . ALA B 1 92 ? -3.072 -15.039 7.113 1 98.94 92 ALA B CA 1
ATOM 2454 C C . ALA B 1 92 ? -3.469 -14.227 8.344 1 98.94 92 ALA B C 1
ATOM 2456 O O . ALA B 1 92 ? -4.637 -14.219 8.742 1 98.94 92 ALA B O 1
ATOM 2457 N N . ASN B 1 93 ? -2.467 -13.602 8.914 1 98.81 93 ASN B N 1
ATOM 2458 C CA . ASN B 1 93 ? -2.711 -12.703 10.039 1 98.81 93 ASN B CA 1
ATOM 2459 C C . ASN B 1 93 ? -3.361 -11.398 9.586 1 98.81 93 ASN B C 1
ATOM 2461 O O . ASN B 1 93 ? -3.771 -11.281 8.43 1 98.81 93 ASN B O 1
ATOM 2465 N N . PHE B 1 94 ? -3.623 -10.383 10.438 1 98.81 94 PHE B N 1
ATOM 2466 C CA . PHE B 1 94 ? -4.434 -9.18 10.258 1 98.81 94 PHE B CA 1
ATOM 2467 C C . PHE B 1 94 ? -3.922 -8.359 9.078 1 98.81 94 PHE B C 1
ATOM 2469 O O . PHE B 1 94 ? -2.711 -8.242 8.875 1 98.81 94 PHE B O 1
ATOM 2476 N N . ASN B 1 95 ? -4.871 -7.789 8.258 1 98.75 95 ASN B N 1
ATOM 2477 C CA . ASN B 1 95 ? -4.613 -6.773 7.246 1 98.75 95 ASN B CA 1
ATOM 2478 C C . ASN B 1 95 ? -3.852 -7.352 6.059 1 98.75 95 ASN B C 1
ATOM 2480 O O . ASN B 1 95 ? -2.918 -6.727 5.551 1 98.75 95 ASN B O 1
ATOM 2484 N N . LEU B 1 96 ? -4.133 -8.57 5.672 1 98.94 96 LEU B N 1
ATOM 2485 C CA . LEU B 1 96 ? -3.705 -9.07 4.367 1 98.94 96 LEU B CA 1
ATOM 2486 C C . LEU B 1 96 ? -4.316 -8.234 3.246 1 98.94 96 LEU B C 1
ATOM 2488 O O . LEU B 1 96 ? -5.5 -7.902 3.287 1 98.94 96 LEU B O 1
ATOM 2492 N N . VAL B 1 97 ? -3.486 -7.809 2.312 1 98.94 97 VAL B N 1
ATOM 2493 C CA . VAL B 1 97 ? -3.957 -7.121 1.114 1 98.94 97 VAL B CA 1
ATOM 2494 C C . VAL B 1 97 ? -3.512 -7.891 -0.129 1 98.94 97 VAL B C 1
ATOM 2496 O O . VAL B 1 97 ? -2.326 -8.18 -0.295 1 98.94 97 VAL B O 1
ATOM 2499 N N . ILE B 1 98 ? -4.438 -8.242 -0.996 1 98.94 98 ILE B N 1
ATOM 2500 C CA . ILE B 1 98 ? -4.113 -8.852 -2.281 1 98.94 98 ILE B CA 1
ATOM 2501 C C . ILE B 1 98 ? -4.707 -8.016 -3.414 1 98.94 98 ILE B C 1
ATOM 2503 O O . ILE B 1 98 ? -5.93 -7.953 -3.57 1 98.94 98 ILE B O 1
ATOM 2507 N N . VAL B 1 99 ? -3.869 -7.309 -4.129 1 98.81 99 VAL B N 1
ATOM 2508 C CA . VAL B 1 99 ? -4.242 -6.594 -5.344 1 98.81 99 VAL B CA 1
ATOM 2509 C C . VAL B 1 99 ? -4.25 -7.559 -6.531 1 98.81 99 VAL B C 1
ATOM 2511 O O . VAL B 1 99 ? -3.238 -7.715 -7.215 1 98.81 99 VAL B O 1
ATOM 2514 N N . ASP B 1 100 ? -5.406 -8.148 -6.793 1 98.69 100 ASP B N 1
ATOM 2515 C CA . ASP B 1 100 ? -5.5 -9.312 -7.672 1 98.69 100 ASP B CA 1
ATOM 2516 C C . ASP B 1 100 ? -6.207 -8.953 -8.977 1 98.69 100 ASP B C 1
ATOM 2518 O O . ASP B 1 100 ? -7.156 -9.633 -9.375 1 98.69 100 ASP B O 1
ATOM 2522 N N . ASP B 1 101 ? -5.613 -8.023 -9.719 1 98.12 101 ASP B N 1
ATOM 2523 C CA . ASP B 1 101 ? -6.137 -7.66 -11.031 1 98.12 101 ASP B CA 1
ATOM 2524 C C . ASP B 1 101 ? -6.016 -8.82 -12.008 1 98.12 101 ASP B C 1
ATOM 2526 O O . ASP B 1 101 ? -6.789 -8.922 -12.969 1 98.12 101 ASP B O 1
ATOM 2530 N N . VAL B 1 102 ? -4.98 -9.656 -11.914 1 98.19 102 VAL B N 1
ATOM 2531 C CA . VAL B 1 102 ? -4.844 -10.961 -12.547 1 98.19 102 VAL B CA 1
ATOM 2532 C C . VAL B 1 102 ? -4.547 -12.023 -11.492 1 98.19 102 VAL B C 1
ATOM 2534 O O . VAL B 1 102 ? -4.57 -11.734 -10.297 1 98.19 102 VAL B O 1
ATOM 2537 N N . ASP B 1 103 ? -4.16 -13.234 -11.898 1 98.75 103 ASP B N 1
ATOM 2538 C CA . ASP B 1 103 ? -4.195 -14.414 -11.039 1 98.75 103 ASP B CA 1
ATOM 2539 C C . ASP B 1 103 ? -3.119 -14.344 -9.961 1 98.75 103 ASP B C 1
ATOM 2541 O O . ASP B 1 103 ? -1.983 -13.945 -10.234 1 98.75 103 ASP B O 1
ATOM 2545 N N . VAL B 1 104 ? -3.494 -14.656 -8.773 1 98.94 104 VAL B N 1
ATOM 2546 C CA . VAL B 1 104 ? -2.623 -14.961 -7.645 1 98.94 104 VAL B CA 1
ATOM 2547 C C . VAL B 1 104 ? -2.836 -16.406 -7.199 1 98.94 104 VAL B C 1
ATOM 2549 O O . VAL B 1 104 ? -3.959 -16.812 -6.883 1 98.94 104 VAL B O 1
ATOM 2552 N N . TYR B 1 105 ? -1.769 -17.188 -7.176 1 98.94 105 TYR B N 1
ATOM 2553 C CA . TYR B 1 105 ? -1.837 -18.578 -6.73 1 98.94 105 TYR B CA 1
ATOM 2554 C C . TYR B 1 105 ? -1.045 -18.781 -5.445 1 98.94 105 TYR B C 1
ATOM 2556 O O . TYR B 1 105 ? 0.155 -18.5 -5.395 1 98.94 105 TYR B O 1
ATOM 2564 N N . ILE B 1 106 ? -1.692 -19.234 -4.426 1 98.94 106 ILE B N 1
ATOM 2565 C CA . ILE B 1 106 ? -1.079 -19.562 -3.143 1 98.94 106 ILE B CA 1
ATOM 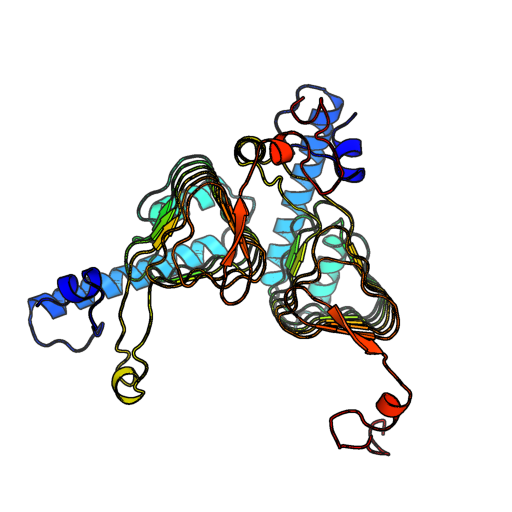2566 C C . ILE B 1 106 ? -1.218 -21.062 -2.867 1 98.94 106 ILE B C 1
ATOM 2568 O O . ILE B 1 106 ? -2.328 -21.594 -2.852 1 98.94 106 ILE B O 1
ATOM 2572 N N . GLY B 1 107 ? -0.121 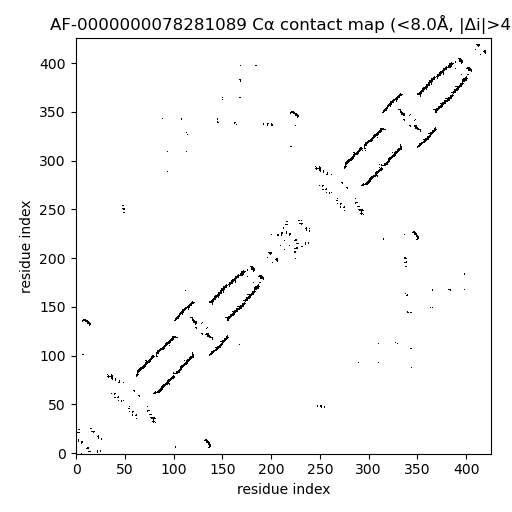-21.719 -2.654 1 98.94 107 GLY B N 1
ATOM 2573 C CA . GLY B 1 107 ? -0.099 -23.156 -2.479 1 98.94 107 GLY B CA 1
ATOM 2574 C C . GLY B 1 107 ? -0.617 -23.609 -1.124 1 98.94 107 GLY B C 1
ATOM 2575 O O . GLY B 1 107 ? -1.428 -22.906 -0.505 1 98.94 107 GLY B O 1
ATOM 2576 N N . ASP B 1 108 ? -0.208 -24.859 -0.71 1 98.94 108 ASP B N 1
ATOM 2577 C CA . ASP B 1 108 ? -0.631 -25.469 0.547 1 98.94 108 ASP B CA 1
ATOM 2578 C C . ASP B 1 108 ? 0.332 -25.109 1.679 1 98.94 108 ASP B C 1
ATOM 2580 O O . ASP B 1 108 ? 1.537 -24.984 1.457 1 98.94 108 ASP B O 1
ATOM 2584 N N . TYR B 1 109 ? -0.229 -24.953 2.965 1 98.88 109 TYR B N 1
ATOM 2585 C CA . TYR B 1 109 ? 0.564 -24.734 4.172 1 98.88 109 TYR B CA 1
ATOM 2586 C C . TYR B 1 109 ? 1.366 -23.438 4.07 1 98.88 109 TYR B C 1
ATOM 2588 O O . TYR B 1 109 ? 2.562 -23.422 4.363 1 98.88 109 TYR B O 1
ATOM 2596 N N . VAL B 1 110 ? 0.735 -22.484 3.607 1 98.94 110 VAL B N 1
ATOM 2597 C CA . VAL B 1 110 ? 1.339 -21.156 3.525 1 98.94 110 VAL B CA 1
ATOM 2598 C C . VAL B 1 110 ? 0.84 -20.297 4.68 1 98.94 110 VAL B C 1
ATOM 2600 O O . VAL B 1 110 ? -0.339 -20.344 5.039 1 98.94 110 VAL B O 1
ATOM 2603 N N . MET B 1 111 ? 1.726 -19.5 5.297 1 98.94 111 MET B N 1
ATOM 2604 C CA . MET B 1 111 ? 1.39 -18.578 6.379 1 98.94 111 MET B CA 1
ATOM 2605 C C . MET B 1 111 ? 1.877 -17.172 6.066 1 98.94 111 MET B C 1
ATOM 2607 O O . MET B 1 111 ? 2.982 -17 5.551 1 98.94 111 MET B O 1
ATOM 2611 N N . CYS B 1 112 ? 1.071 -16.25 6.359 1 98.94 112 CYS B N 1
ATOM 2612 C CA . CYS B 1 112 ? 1.428 -14.844 6.246 1 98.94 112 CYS B CA 1
ATOM 2613 C C . CYS B 1 112 ? 1.335 -14.141 7.598 1 98.94 112 CYS B C 1
ATOM 2615 O O . CYS B 1 112 ? 0.328 -14.266 8.297 1 98.94 112 CYS B O 1
ATOM 2617 N N . GLY B 1 113 ? 2.396 -13.398 7.945 1 98.94 113 GLY B N 1
ATOM 2618 C CA . GLY B 1 113 ? 2.305 -12.492 9.078 1 98.94 113 GLY B CA 1
ATOM 2619 C C . GLY B 1 113 ? 1.382 -11.312 8.82 1 98.94 113 GLY B C 1
ATOM 2620 O O . GLY B 1 113 ? 0.684 -11.273 7.809 1 98.94 113 GLY B O 1
ATOM 2621 N N . PRO B 1 114 ? 1.287 -10.359 9.812 1 98.88 114 PRO B N 1
ATOM 2622 C CA . PRO B 1 114 ? 0.401 -9.203 9.641 1 98.88 114 PRO B CA 1
ATOM 2623 C C . PRO B 1 114 ? 0.91 -8.219 8.586 1 98.88 114 PRO B C 1
ATOM 2625 O O . PRO B 1 114 ? 2.121 -8.094 8.391 1 98.88 114 PRO B O 1
ATOM 2628 N N . ASN B 1 115 ? -0.054 -7.57 7.855 1 98.75 115 ASN B N 1
ATOM 2629 C CA . ASN B 1 115 ? 0.221 -6.461 6.945 1 98.75 115 ASN B CA 1
ATOM 2630 C C . ASN B 1 115 ? 1.022 -6.922 5.73 1 98.75 115 ASN B C 1
ATOM 2632 O O . ASN B 1 115 ? 1.871 -6.184 5.227 1 98.75 115 ASN B O 1
ATOM 2636 N N . VAL B 1 116 ? 0.896 -8.18 5.34 1 98.94 116 VAL B N 1
ATOM 2637 C CA . VAL B 1 116 ? 1.501 -8.664 4.105 1 98.94 116 VAL B CA 1
ATOM 2638 C C . VAL B 1 116 ? 0.696 -8.164 2.906 1 98.94 116 VAL B C 1
ATOM 2640 O O . VAL B 1 116 ? -0.536 -8.156 2.939 1 98.94 116 VAL B O 1
ATOM 2643 N N . SER B 1 117 ? 1.364 -7.68 1.867 1 98.94 117 SER B N 1
ATOM 2644 C CA . SER B 1 117 ? 0.748 -7.262 0.612 1 98.94 117 SER B CA 1
ATOM 2645 C C . SER B 1 117 ? 1.235 -8.117 -0.554 1 98.94 117 SER B C 1
ATOM 2647 O O . SER B 1 117 ? 2.441 -8.289 -0.74 1 98.94 117 SER B O 1
ATOM 2649 N N . ILE B 1 118 ? 0.321 -8.695 -1.296 1 98.94 118 ILE B N 1
ATOM 2650 C CA . ILE B 1 118 ? 0.603 -9.398 -2.541 1 98.94 118 ILE B CA 1
ATOM 2651 C C . ILE B 1 118 ? 0.008 -8.625 -3.717 1 98.94 118 ILE B C 1
ATOM 2653 O O . ILE B 1 118 ? -1.214 -8.531 -3.852 1 98.94 118 ILE B O 1
ATOM 2657 N N . CYS B 1 119 ? 0.865 -8.07 -4.602 1 98.75 119 CYS B N 1
ATOM 2658 C CA . CYS B 1 119 ? 0.418 -7.168 -5.652 1 98.75 119 CYS B CA 1
ATOM 2659 C C . CYS B 1 119 ? 0.81 -7.695 -7.027 1 98.75 119 CYS B C 1
ATOM 2661 O O . CYS B 1 119 ? 1.996 -7.836 -7.328 1 98.75 119 CYS B O 1
ATOM 2663 N N . VAL B 1 120 ? -0.157 -7.906 -7.934 1 98.62 120 VAL B N 1
ATOM 2664 C CA . VAL B 1 120 ? 0.151 -8.406 -9.266 1 98.62 120 VAL B CA 1
ATOM 2665 C C . VAL B 1 120 ? 0.243 -7.246 -10.25 1 98.62 120 VAL B C 1
ATOM 2667 O O . VAL B 1 120 ? 0.572 -7.438 -11.422 1 98.62 120 VAL B O 1
ATOM 2670 N N . THR B 1 121 ? -0.087 -6.066 -9.758 1 97.94 121 THR B N 1
ATOM 2671 C CA . THR B 1 121 ? -0.249 -4.934 -10.664 1 97.94 121 THR B CA 1
ATOM 2672 C C . THR B 1 121 ? 0.808 -3.867 -10.383 1 97.94 121 THR B C 1
ATOM 2674 O O . THR B 1 121 ? 1.104 -3.564 -9.227 1 97.94 121 THR B O 1
ATOM 2677 N N . GLY B 1 122 ? 1.446 -3.363 -11.406 1 96.5 122 GLY B N 1
ATOM 2678 C CA . GLY B 1 122 ? 2.322 -2.203 -11.406 1 96.5 122 GLY B CA 1
ATOM 2679 C C . GLY B 1 122 ? 1.903 -1.136 -12.398 1 96.5 122 GLY B C 1
ATOM 2680 O O . GLY B 1 122 ? 0.939 -1.318 -13.141 1 96.5 122 GLY B O 1
ATOM 2681 N N . HIS B 1 123 ? 2.541 -0 -12.344 1 96.75 123 HIS B N 1
ATOM 2682 C CA . HIS B 1 123 ? 2.311 1.105 -13.273 1 96.75 123 HIS B CA 1
ATOM 2683 C C . HIS B 1 123 ? 3.586 1.475 -14.016 1 96.75 123 HIS B C 1
ATOM 2685 O O . HIS B 1 123 ? 4.691 1.257 -13.516 1 96.75 123 HIS B O 1
ATOM 2691 N N . PRO B 1 124 ? 3.453 1.998 -15.234 1 95.81 124 PRO B N 1
ATOM 2692 C CA . PRO B 1 124 ? 4.652 2.441 -15.953 1 95.81 124 PRO B CA 1
ATOM 2693 C C . PRO B 1 124 ? 5.387 3.572 -15.234 1 95.81 124 PRO B C 1
ATOM 2695 O O . PRO B 1 124 ? 4.758 4.379 -14.547 1 95.81 124 PRO B O 1
ATOM 2698 N N . VAL B 1 125 ? 6.707 3.682 -15.461 1 95.94 125 VAL B N 1
ATOM 2699 C CA . VAL B 1 125 ? 7.57 4.656 -14.789 1 95.94 125 VAL B CA 1
ATOM 2700 C C . VAL B 1 125 ? 7.27 6.055 -15.32 1 95.94 125 VAL B C 1
ATOM 2702 O O . VAL B 1 125 ? 7.223 7.02 -14.547 1 95.94 125 VAL B O 1
ATOM 2705 N N . TYR B 1 126 ? 7.004 6.168 -16.578 1 94.31 126 TYR B N 1
ATOM 2706 C CA . TYR B 1 126 ? 6.781 7.477 -17.188 1 94.31 126 TYR B CA 1
ATOM 2707 C C . TYR B 1 126 ? 5.418 8.039 -16.812 1 94.31 126 TYR B C 1
ATOM 2709 O O . TYR B 1 126 ? 4.387 7.418 -17.078 1 94.31 126 TYR B O 1
ATOM 2717 N N . GLY B 1 127 ? 5.391 9.18 -16.219 1 94.75 127 GLY B N 1
ATOM 2718 C CA . GLY B 1 127 ? 4.227 9.766 -15.57 1 94.75 127 GLY B CA 1
ATOM 2719 C C . GLY B 1 127 ? 3.053 9.961 -16.516 1 94.75 127 GLY B C 1
ATOM 2720 O O . GLY B 1 127 ? 1.905 9.703 -16.156 1 94.75 127 GLY B O 1
ATOM 2721 N N . GLU B 1 128 ? 3.246 10.406 -17.719 1 92.06 128 GLU B N 1
ATOM 2722 C CA . GLU B 1 128 ? 2.164 10.672 -18.656 1 92.06 128 GLU B CA 1
ATOM 2723 C C . GLU B 1 128 ? 1.352 9.414 -18.938 1 92.06 128 GLU B C 1
ATOM 2725 O O . GLU B 1 128 ? 0.142 9.484 -19.156 1 92.06 128 GLU B O 1
ATOM 2730 N N . PHE B 1 129 ? 2.061 8.25 -18.953 1 93.44 129 PHE B N 1
ATOM 2731 C CA . PHE B 1 129 ? 1.367 6.988 -19.172 1 93.44 129 PHE B CA 1
ATOM 2732 C C . PHE B 1 129 ? 0.393 6.695 -18.031 1 93.44 129 PHE B C 1
ATOM 2734 O O . PHE B 1 129 ? -0.631 6.043 -18.25 1 93.44 129 PHE B O 1
ATOM 2741 N N . ARG B 1 130 ? 0.631 7.211 -16.812 1 94.31 130 ARG B N 1
ATOM 2742 C CA . ARG B 1 130 ? -0.16 6.875 -15.641 1 94.31 130 ARG B CA 1
ATOM 2743 C C . ARG B 1 130 ? -1.413 7.742 -15.555 1 94.31 130 ARG B C 1
ATOM 2745 O O . ARG B 1 130 ? -2.338 7.434 -14.805 1 94.31 130 ARG B O 1
ATOM 2752 N N . ARG B 1 131 ? -1.537 8.797 -16.312 1 92.44 131 ARG B N 1
ATOM 2753 C CA . ARG B 1 131 ? -2.639 9.75 -16.203 1 92.44 131 ARG B CA 1
ATOM 2754 C C . ARG B 1 131 ? -3.955 9.109 -16.641 1 92.44 131 ARG B C 1
ATOM 2756 O O . ARG B 1 131 ? -5.031 9.578 -16.266 1 92.44 131 ARG B O 1
ATOM 2763 N N . ASP B 1 132 ? -3.902 8.078 -17.375 1 86.12 132 ASP B N 1
ATOM 2764 C CA . ASP B 1 132 ? -5.102 7.352 -17.781 1 86.12 132 ASP B CA 1
ATOM 2765 C C . ASP B 1 132 ? -5.27 6.074 -16.953 1 86.12 132 ASP B C 1
ATOM 2767 O O . ASP B 1 132 ? -5.957 5.145 -17.375 1 86.12 132 ASP B O 1
ATOM 2771 N N . ALA B 1 133 ? -4.551 5.992 -15.875 1 89.5 133 ALA B N 1
ATOM 2772 C CA . ALA B 1 133 ? -4.578 4.84 -14.977 1 89.5 133 ALA B CA 1
ATOM 2773 C C . ALA B 1 133 ? -4.035 3.594 -15.664 1 89.5 133 ALA B C 1
ATOM 2775 O O . ALA B 1 133 ? -4.523 2.484 -15.43 1 89.5 133 ALA B O 1
ATOM 2776 N N . THR B 1 134 ? -3.162 3.879 -16.578 1 94.12 134 THR B N 1
ATOM 2777 C CA . THR B 1 134 ? -2.506 2.785 -17.297 1 94.12 134 THR B CA 1
ATOM 2778 C C . THR B 1 134 ? -1.677 1.938 -16.328 1 94.12 134 THR B C 1
ATOM 2780 O O . THR B 1 134 ? -0.985 2.475 -15.461 1 94.12 134 THR B O 1
ATOM 2783 N N . GLN B 1 135 ? -1.771 0.6 -16.547 1 96.94 135 GLN B N 1
ATOM 2784 C CA . GLN B 1 135 ? -1.091 -0.341 -15.656 1 96.94 135 GLN B CA 1
ATOM 2785 C C . GLN B 1 135 ? -0.737 -1.63 -16.391 1 96.94 135 GLN B C 1
ATOM 2787 O O . GLN B 1 135 ? -1.129 -1.819 -17.547 1 96.94 135 GLN B O 1
ATOM 2792 N N . PHE B 1 136 ? 0.115 -2.406 -15.836 1 97.06 136 PHE B N 1
ATOM 2793 C CA . PHE B 1 136 ? 0.394 -3.773 -16.266 1 97.06 136 PHE B CA 1
ATOM 2794 C C . PHE B 1 136 ? 0.218 -4.746 -15.102 1 97.06 136 PHE B C 1
ATOM 2796 O O . PHE B 1 136 ? 0.327 -4.355 -13.938 1 97.06 136 PHE B O 1
ATOM 2803 N N . SER B 1 137 ? -0.105 -5.977 -15.414 1 98.06 137 SER B N 1
ATOM 2804 C CA . SER B 1 137 ? -0.307 -6.988 -14.383 1 98.06 137 SER B CA 1
ATOM 2805 C C . SER B 1 137 ? 0.41 -8.289 -14.742 1 98.06 137 SER B C 1
ATOM 2807 O O . SER B 1 137 ? 0.406 -8.711 -15.898 1 98.06 137 SER B O 1
ATOM 2809 N N . LEU B 1 138 ? 1.109 -8.82 -13.812 1 98.44 138 LEU B N 1
ATOM 2810 C CA . LEU B 1 138 ? 1.79 -10.109 -13.914 1 98.44 138 LEU B CA 1
ATOM 2811 C C . LEU B 1 138 ? 1.379 -11.023 -12.766 1 98.44 138 LEU B C 1
ATOM 2813 O O . LEU B 1 138 ? 1.366 -10.617 -11.602 1 98.44 138 LEU B O 1
ATOM 2817 N N . PRO B 1 139 ? 1.086 -12.289 -13.102 1 98.75 139 PRO B N 1
ATOM 2818 C CA . PRO B 1 139 ? 0.637 -13.188 -12.039 1 98.75 139 PRO B CA 1
ATOM 2819 C C . PRO B 1 139 ? 1.716 -13.453 -10.992 1 98.75 139 PRO B C 1
ATOM 2821 O O . PRO B 1 139 ? 2.908 -13.344 -11.289 1 98.75 139 PRO B O 1
ATOM 2824 N N . VAL B 1 140 ? 1.29 -13.742 -9.742 1 98.94 140 VAL B N 1
ATOM 2825 C CA . VAL B 1 140 ? 2.16 -14.148 -8.641 1 98.94 140 VAL B CA 1
ATOM 2826 C C . VAL B 1 140 ? 1.883 -15.602 -8.266 1 98.94 140 VAL B C 1
ATOM 2828 O O . VAL B 1 140 ? 0.725 -16.016 -8.203 1 98.94 140 VAL B O 1
ATOM 2831 N N . HIS B 1 141 ? 2.967 -16.375 -8.062 1 98.94 141 HIS B N 1
ATOM 2832 C CA . HIS B 1 141 ? 2.873 -17.766 -7.648 1 98.94 141 HIS B CA 1
ATOM 2833 C C . HIS B 1 141 ? 3.648 -18.016 -6.359 1 98.94 141 HIS B C 1
ATOM 2835 O O . HIS B 1 141 ? 4.852 -17.75 -6.293 1 98.94 141 HIS B O 1
ATOM 2841 N N . ILE B 1 142 ? 2.982 -18.484 -5.344 1 99 142 ILE B N 1
ATOM 2842 C CA . ILE B 1 142 ? 3.602 -18.875 -4.078 1 99 142 ILE B CA 1
ATOM 2843 C C . ILE B 1 142 ? 3.465 -20.375 -3.873 1 99 142 ILE B C 1
ATOM 2845 O O . ILE B 1 142 ? 2.354 -20.906 -3.889 1 99 142 ILE B O 1
ATOM 2849 N N . GLY B 1 143 ? 4.555 -21.047 -3.686 1 98.94 143 GLY B N 1
ATOM 2850 C CA . GLY B 1 143 ? 4.574 -22.5 -3.547 1 98.94 143 GLY B CA 1
ATOM 2851 C C . GLY B 1 143 ? 4.027 -22.984 -2.217 1 98.94 143 GLY B C 1
ATOM 2852 O O . GLY B 1 143 ? 3.223 -22.297 -1.587 1 98.94 143 GLY B O 1
ATOM 2853 N N . ASN B 1 144 ? 4.402 -24.234 -1.824 1 98.94 144 ASN B N 1
ATOM 2854 C CA . ASN B 1 144 ? 3.955 -24.875 -0.589 1 98.94 144 ASN B CA 1
ATOM 2855 C C . ASN B 1 144 ? 4.941 -24.641 0.55 1 98.94 144 ASN B C 1
ATOM 2857 O O . ASN B 1 144 ? 6.137 -24.453 0.313 1 98.94 144 ASN B O 1
ATOM 2861 N N . ASP B 1 145 ? 4.441 -24.656 1.832 1 98.88 145 ASP B N 1
ATOM 2862 C CA . ASP B 1 145 ? 5.281 -24.547 3.021 1 98.88 145 ASP B CA 1
ATOM 2863 C C . ASP B 1 145 ? 6.086 -23.25 3.006 1 98.88 145 ASP B C 1
ATOM 2865 O O . ASP B 1 145 ? 7.297 -23.266 3.23 1 98.88 145 ASP B O 1
ATOM 2869 N N . VAL B 1 146 ? 5.406 -22.219 2.699 1 98.94 146 VAL B N 1
ATOM 2870 C CA . VAL B 1 146 ? 6.047 -20.906 2.666 1 98.94 146 VAL B CA 1
ATOM 2871 C C . VAL B 1 146 ? 5.598 -20.078 3.869 1 98.94 146 VAL B C 1
ATOM 2873 O O . VAL B 1 146 ? 4.41 -20.062 4.211 1 98.94 146 VAL B O 1
ATOM 2876 N N . TRP B 1 147 ? 6.531 -19.453 4.547 1 98.94 147 TRP B N 1
ATOM 2877 C CA . TRP B 1 147 ? 6.285 -18.516 5.633 1 98.94 147 TRP B CA 1
ATOM 2878 C C . TRP B 1 147 ? 6.699 -17.109 5.238 1 98.94 147 TRP B C 1
ATOM 2880 O O . TRP B 1 147 ? 7.879 -16.844 4.996 1 98.94 147 TRP B O 1
ATOM 2890 N N . ILE B 1 148 ? 5.707 -16.219 5.141 1 98.94 148 ILE B N 1
ATOM 2891 C CA . ILE B 1 148 ? 5.965 -14.836 4.75 1 98.94 148 ILE B CA 1
ATOM 2892 C C . ILE B 1 148 ? 5.859 -13.93 5.973 1 98.94 148 ILE B C 1
ATOM 2894 O O . ILE B 1 148 ? 4.781 -13.781 6.555 1 98.94 148 ILE B O 1
ATOM 2898 N N . GLY B 1 149 ? 6.895 -13.242 6.297 1 98.88 149 GLY B N 1
ATOM 2899 C CA . GLY B 1 149 ? 6.961 -12.43 7.5 1 98.88 149 GLY B CA 1
ATOM 2900 C C . GLY B 1 149 ? 6.152 -11.148 7.395 1 98.88 149 GLY B C 1
ATOM 2901 O O . GLY B 1 149 ? 5.746 -10.75 6.301 1 98.88 149 GLY B O 1
ATOM 2902 N N . ALA B 1 150 ? 6.027 -10.523 8.594 1 98.81 150 ALA B N 1
ATOM 2903 C CA . ALA B 1 150 ? 5.195 -9.328 8.719 1 98.81 150 ALA B CA 1
ATOM 2904 C C . ALA B 1 150 ? 5.684 -8.219 7.789 1 98.81 150 ALA B C 1
ATOM 2906 O O . ALA B 1 150 ? 6.891 -8.055 7.594 1 98.81 150 ALA B O 1
ATOM 2907 N N . ASN B 1 151 ? 4.688 -7.488 7.191 1 98.75 151 ASN B N 1
ATOM 2908 C CA . ASN B 1 151 ? 4.953 -6.266 6.438 1 98.75 151 ASN B CA 1
ATOM 2909 C C . ASN B 1 151 ? 5.691 -6.562 5.137 1 98.75 151 ASN B C 1
ATOM 2911 O O . ASN B 1 151 ? 6.215 -5.648 4.496 1 98.75 151 ASN B O 1
ATOM 2915 N N . ALA B 1 152 ? 5.816 -7.801 4.727 1 98.88 152 ALA B N 1
ATOM 2916 C CA . ALA B 1 152 ? 6.457 -8.109 3.451 1 98.88 152 ALA B CA 1
ATOM 2917 C C . ALA B 1 152 ? 5.559 -7.719 2.279 1 98.88 152 ALA B C 1
ATOM 2919 O O . ALA B 1 152 ? 4.336 -7.703 2.408 1 98.88 152 ALA B O 1
ATOM 2920 N N . VAL B 1 153 ? 6.168 -7.398 1.154 1 98.94 153 VAL B N 1
ATOM 2921 C CA . VAL B 1 153 ? 5.477 -7.082 -0.09 1 98.94 153 VAL B CA 1
ATOM 2922 C C . VAL B 1 153 ? 5.961 -8.008 -1.202 1 98.94 153 VAL B C 1
ATOM 2924 O O . VAL B 1 153 ? 7.164 -8.109 -1.454 1 98.94 153 VAL B O 1
ATOM 2927 N N . ILE B 1 154 ? 5.031 -8.727 -1.836 1 98.94 154 ILE B N 1
ATOM 2928 C CA . ILE B 1 154 ? 5.328 -9.539 -3.012 1 98.94 154 ILE B CA 1
ATOM 2929 C C . ILE B 1 154 ? 4.934 -8.773 -4.277 1 98.94 154 ILE B C 1
ATOM 2931 O O . ILE B 1 154 ? 3.77 -8.414 -4.453 1 98.94 154 ILE B O 1
ATOM 2935 N N . MET B 1 155 ? 5.883 -8.586 -5.195 1 98.69 155 MET B N 1
ATOM 2936 C CA . MET B 1 155 ? 5.691 -7.691 -6.332 1 98.69 155 MET B CA 1
ATOM 2937 C C . MET B 1 155 ? 5.172 -8.453 -7.547 1 98.69 155 MET B C 1
ATOM 2939 O O . MET B 1 155 ? 5.137 -9.688 -7.539 1 98.69 155 MET B O 1
ATOM 2943 N N . PRO B 1 156 ? 4.789 -7.727 -8.594 1 98.56 156 PRO B N 1
ATOM 2944 C CA . PRO B 1 156 ? 4.191 -8.367 -9.766 1 98.56 156 PRO B CA 1
ATOM 2945 C C . PRO B 1 156 ? 5.125 -9.367 -10.43 1 98.56 156 PRO B C 1
ATOM 2947 O O . PRO B 1 156 ? 6.309 -9.086 -10.625 1 98.56 156 PRO B O 1
ATOM 2950 N N . GLY B 1 157 ? 4.594 -10.555 -10.727 1 98.5 157 GLY B N 1
ATOM 2951 C CA . GLY B 1 157 ? 5.312 -11.508 -11.562 1 98.5 157 GLY B CA 1
ATOM 2952 C C . GLY B 1 157 ? 6.211 -12.438 -10.766 1 98.5 157 GLY B C 1
ATOM 2953 O O . GLY B 1 157 ? 6.871 -13.312 -11.328 1 98.5 157 GLY B O 1
ATOM 2954 N N . VAL B 1 158 ? 6.262 -12.289 -9.492 1 98.88 158 VAL B N 1
ATOM 2955 C CA . VAL B 1 158 ? 7.188 -13.031 -8.641 1 98.88 158 VAL B CA 1
ATOM 2956 C C . VAL B 1 158 ? 6.684 -14.461 -8.461 1 98.88 158 VAL B C 1
ATOM 2958 O O . VAL B 1 158 ? 5.488 -14.688 -8.25 1 98.88 158 VAL B O 1
ATOM 2961 N N . THR B 1 159 ? 7.566 -15.375 -8.516 1 98.94 159 THR B N 1
ATOM 2962 C CA . THR B 1 159 ? 7.344 -16.766 -8.117 1 98.94 159 THR B CA 1
ATOM 2963 C C . THR B 1 159 ? 8.18 -17.109 -6.887 1 98.94 159 THR B C 1
ATOM 2965 O O . THR B 1 159 ? 9.398 -16.922 -6.883 1 98.94 159 THR B O 1
ATOM 2968 N N . ILE B 1 160 ? 7.547 -17.547 -5.844 1 98.94 160 ILE B N 1
ATOM 2969 C CA . ILE B 1 160 ? 8.227 -18.062 -4.656 1 98.94 160 ILE B CA 1
ATOM 2970 C C . ILE B 1 160 ? 8.125 -19.578 -4.629 1 98.94 160 ILE B C 1
ATOM 2972 O O . ILE B 1 160 ? 7.031 -20.141 -4.711 1 98.94 160 ILE B O 1
ATOM 2976 N N . GLY B 1 161 ? 9.258 -20.219 -4.5 1 98.94 161 GLY B N 1
ATOM 2977 C CA . GLY B 1 161 ? 9.305 -21.672 -4.492 1 98.94 161 GLY B CA 1
ATOM 2978 C C . GLY B 1 161 ? 8.711 -22.281 -3.24 1 98.94 161 GLY B C 1
ATOM 2979 O O . GLY B 1 161 ? 8 -21.609 -2.49 1 98.94 161 GLY B O 1
ATOM 2980 N N . ASN B 1 162 ? 9.023 -23.672 -3.072 1 98.94 162 ASN B N 1
ATOM 2981 C CA . ASN B 1 162 ? 8.547 -24.406 -1.916 1 98.94 162 ASN B CA 1
ATOM 2982 C C . ASN B 1 162 ? 9.523 -24.328 -0.75 1 98.94 162 ASN B C 1
ATOM 2984 O O . ASN B 1 162 ? 10.734 -24.234 -0.957 1 98.94 162 ASN B O 1
ATOM 2988 N N . ASN B 1 163 ? 8.969 -24.359 0.467 1 98.88 163 ASN B N 1
ATOM 2989 C CA . ASN B 1 163 ? 9.781 -24.375 1.681 1 98.88 163 ASN B CA 1
ATOM 2990 C C . ASN B 1 163 ? 10.695 -23.156 1.758 1 98.88 163 ASN B C 1
ATOM 2992 O O . ASN B 1 163 ? 11.914 -23.297 1.879 1 98.88 163 ASN B O 1
ATOM 2996 N N . VAL B 1 164 ? 10.047 -22.047 1.741 1 98.94 164 VAL B N 1
ATOM 2997 C CA . VAL B 1 164 ? 10.75 -20.766 1.724 1 98.94 164 VAL B CA 1
ATOM 2998 C C . VAL B 1 164 ? 10.297 -19.906 2.9 1 98.94 164 VAL B C 1
ATOM 3000 O O . VAL B 1 164 ? 9.109 -19.906 3.256 1 98.94 164 VAL B O 1
ATOM 3003 N N . VAL B 1 165 ? 11.203 -19.234 3.541 1 98.94 165 VAL B N 1
ATOM 3004 C CA . VAL B 1 165 ? 10.898 -18.203 4.527 1 98.94 165 VAL B CA 1
ATOM 3005 C C . VAL B 1 165 ? 11.266 -16.828 3.973 1 98.94 165 VAL B C 1
ATOM 3007 O O . VAL B 1 165 ? 12.414 -16.594 3.578 1 98.94 165 VAL B O 1
ATOM 3010 N N . ILE B 1 166 ? 10.305 -15.992 3.852 1 99 166 ILE B N 1
ATOM 3011 C CA . ILE B 1 166 ? 10.539 -14.594 3.529 1 99 166 ILE B CA 1
ATOM 3012 C C . ILE B 1 166 ? 10.57 -13.766 4.812 1 99 166 ILE B C 1
ATOM 3014 O O . ILE B 1 166 ? 9.586 -13.727 5.559 1 99 166 ILE B O 1
ATOM 3018 N N . GLY B 1 167 ? 11.641 -13.07 5.031 1 98.88 167 GLY B N 1
ATOM 3019 C CA . GLY B 1 167 ? 11.773 -12.266 6.238 1 98.88 167 GLY B CA 1
ATOM 3020 C C . GLY B 1 167 ? 10.812 -11.094 6.277 1 98.88 167 GLY B C 1
ATOM 3021 O O . GLY B 1 167 ? 10.391 -10.594 5.234 1 98.88 167 GLY B O 1
ATOM 3022 N N . ALA B 1 168 ? 10.547 -10.68 7.566 1 98.69 168 ALA B N 1
ATOM 3023 C CA . ALA B 1 168 ? 9.656 -9.531 7.766 1 98.69 168 ALA B CA 1
ATOM 3024 C C . ALA B 1 168 ? 10.219 -8.281 7.094 1 98.69 168 ALA B C 1
ATOM 3026 O O . ALA B 1 168 ? 11.438 -8.078 7.059 1 98.69 168 ALA B O 1
ATOM 3027 N N . GLY B 1 169 ? 9.258 -7.48 6.566 1 98.38 169 GLY B N 1
ATOM 3028 C CA . GLY B 1 169 ? 9.625 -6.195 5.996 1 98.38 169 GLY B CA 1
ATOM 3029 C C . GLY B 1 169 ? 10.234 -6.312 4.609 1 98.38 169 GLY B C 1
ATOM 3030 O O . GLY B 1 169 ? 10.617 -5.309 4.008 1 98.38 169 GLY B O 1
ATOM 3031 N N . SER B 1 170 ? 10.328 -7.516 4.066 1 98.81 170 SER B N 1
ATOM 3032 C CA . SER B 1 170 ? 11.008 -7.734 2.793 1 98.81 170 SER B CA 1
ATOM 3033 C C . SER B 1 170 ? 10.172 -7.215 1.626 1 98.81 170 SER B C 1
ATOM 3035 O O . SER B 1 170 ? 8.945 -7.207 1.689 1 98.81 170 SER B O 1
ATOM 3037 N N . VAL B 1 171 ? 10.867 -6.734 0.612 1 98.81 171 VAL B N 1
ATOM 3038 C CA . VAL B 1 171 ? 10.258 -6.438 -0.682 1 98.81 171 VAL B CA 1
ATOM 3039 C C . VAL B 1 171 ? 10.789 -7.41 -1.734 1 98.81 171 VAL B C 1
ATOM 3041 O O . VAL B 1 171 ? 11.938 -7.309 -2.162 1 98.81 171 VAL B O 1
ATOM 3044 N N . VAL B 1 172 ? 9.922 -8.336 -2.168 1 98.94 172 VAL B N 1
ATOM 3045 C CA . VAL B 1 172 ? 10.328 -9.398 -3.084 1 98.94 172 VAL B CA 1
ATOM 3046 C C . VAL B 1 172 ? 10.086 -8.953 -4.523 1 98.94 172 VAL B C 1
ATOM 3048 O O . VAL B 1 172 ? 8.938 -8.859 -4.969 1 98.94 172 VAL B O 1
ATOM 3051 N N . THR B 1 173 ? 11.148 -8.773 -5.277 1 97.94 173 THR B N 1
ATOM 3052 C CA . THR B 1 173 ? 11.047 -8.211 -6.621 1 97.94 173 THR B CA 1
ATOM 3053 C C . THR B 1 173 ? 11.461 -9.242 -7.664 1 97.94 173 THR B C 1
ATOM 3055 O O . THR B 1 173 ? 11.266 -9.031 -8.867 1 97.94 173 THR B O 1
ATOM 3058 N N . GLN B 1 174 ? 12.055 -10.297 -7.184 1 98.19 174 GLN B N 1
ATOM 3059 C CA . GLN B 1 174 ? 12.5 -11.367 -8.062 1 98.19 174 GLN B CA 1
ATOM 3060 C C . GLN B 1 174 ? 12.094 -12.734 -7.508 1 98.19 174 GLN B C 1
ATOM 3062 O O . GLN B 1 174 ? 11.75 -12.859 -6.332 1 98.19 174 GLN B O 1
ATOM 3067 N N . ASP B 1 175 ? 12.203 -13.688 -8.383 1 98.88 175 ASP B N 1
ATOM 3068 C CA . ASP B 1 175 ? 11.836 -15.039 -7.992 1 98.88 175 ASP B CA 1
ATOM 3069 C C . ASP B 1 175 ? 12.734 -15.555 -6.867 1 98.88 175 ASP B C 1
ATOM 3071 O O . ASP B 1 175 ? 13.922 -15.227 -6.816 1 98.88 175 ASP B O 1
ATOM 3075 N N . ILE B 1 176 ? 12.141 -16.344 -5.945 1 98.94 176 ILE B N 1
ATOM 3076 C CA . ILE B 1 176 ? 12.844 -16.984 -4.852 1 98.94 176 ILE B CA 1
ATOM 3077 C C . ILE B 1 176 ? 12.805 -18.5 -5.047 1 98.94 176 ILE B C 1
ATOM 3079 O O . ILE B 1 176 ? 11.734 -19.094 -5.172 1 98.94 176 ILE B O 1
ATOM 3083 N N . PRO B 1 177 ? 13.961 -19.156 -5.109 1 98.88 177 PRO B N 1
ATOM 3084 C CA . PRO B 1 177 ? 13.969 -20.594 -5.336 1 98.88 177 PRO B CA 1
ATOM 3085 C C . PRO B 1 177 ? 13.516 -21.391 -4.109 1 98.88 177 PRO B C 1
ATOM 3087 O O . PRO B 1 177 ? 13.258 -20.797 -3.057 1 98.88 177 PRO B O 1
ATOM 3090 N N . ASP B 1 178 ? 13.414 -22.75 -4.324 1 98.94 178 ASP B N 1
ATOM 3091 C CA . ASP B 1 178 ? 13.008 -23.656 -3.254 1 98.94 178 ASP B CA 1
ATOM 3092 C C . ASP B 1 178 ? 14.047 -23.688 -2.133 1 98.94 178 ASP B C 1
ATOM 3094 O O . ASP B 1 178 ? 15.234 -23.5 -2.379 1 98.94 178 ASP B O 1
ATOM 3098 N N . ASN B 1 179 ? 13.57 -23.906 -0.911 1 98.88 179 ASN B N 1
ATOM 3099 C CA . ASN B 1 179 ? 14.375 -24.328 0.231 1 98.88 179 ASN B CA 1
ATOM 3100 C C . ASN B 1 179 ? 15.391 -23.25 0.619 1 98.88 179 ASN B C 1
ATOM 3102 O O . ASN B 1 179 ? 16.562 -23.547 0.84 1 98.88 179 ASN B O 1
ATOM 3106 N N . VAL B 1 180 ? 14.875 -22.031 0.737 1 98.94 180 VAL B N 1
ATOM 3107 C CA . VAL B 1 180 ? 15.797 -20.969 1.136 1 98.94 180 VAL B CA 1
ATOM 3108 C C . VAL B 1 180 ? 15.109 -20.047 2.139 1 98.94 180 VAL B C 1
ATOM 3110 O O . VAL B 1 180 ? 13.883 -20.062 2.273 1 98.94 180 VAL B O 1
ATOM 3113 N N . ILE B 1 181 ? 15.859 -19.328 2.902 1 98.81 181 ILE B N 1
ATOM 3114 C CA . ILE B 1 181 ? 15.477 -18.125 3.631 1 98.81 181 ILE B CA 1
ATOM 3115 C C . ILE B 1 181 ? 15.93 -16.875 2.859 1 98.81 181 ILE B C 1
ATOM 3117 O O . ILE B 1 181 ? 17.078 -16.812 2.416 1 98.81 181 ILE B O 1
ATOM 3121 N N . ALA B 1 182 ? 15.016 -16.016 2.639 1 98.94 182 ALA B N 1
ATOM 3122 C CA . ALA B 1 182 ? 15.32 -14.773 1.92 1 98.94 182 ALA B CA 1
ATOM 3123 C C . ALA B 1 182 ? 14.766 -13.562 2.66 1 98.94 182 ALA B C 1
ATOM 3125 O O . ALA B 1 182 ? 13.734 -13.648 3.326 1 98.94 182 ALA B O 1
ATOM 3126 N N . PHE B 1 183 ? 15.484 -12.398 2.652 1 98.69 183 PHE B N 1
ATOM 3127 C CA . PHE B 1 183 ? 14.961 -11.18 3.254 1 98.69 183 PHE B CA 1
ATOM 3128 C C . PHE B 1 183 ? 15.68 -9.953 2.701 1 98.69 183 PHE B C 1
ATOM 3130 O O . PHE B 1 183 ? 16.703 -10.078 2.041 1 98.69 183 PHE B O 1
ATOM 3137 N N . GLY B 1 184 ? 15.016 -8.836 2.941 1 97.94 184 GLY B N 1
ATOM 3138 C CA . GLY B 1 184 ? 15.641 -7.57 2.588 1 97.94 184 GLY B CA 1
ATOM 3139 C C . GLY B 1 184 ? 14.805 -6.727 1.646 1 97.94 184 GLY B C 1
ATOM 3140 O O . GLY B 1 184 ? 13.734 -7.152 1.215 1 97.94 184 GLY B O 1
ATOM 3141 N N . THR B 1 185 ? 15.312 -5.449 1.312 1 96.38 185 THR B N 1
ATOM 3142 C CA . THR B 1 185 ? 14.711 -4.5 0.381 1 96.38 185 THR B CA 1
ATOM 3143 C C . THR B 1 185 ? 15.766 -3.934 -0.564 1 96.38 185 THR B C 1
ATOM 3145 O O . THR B 1 185 ? 16.484 -2.992 -0.213 1 96.38 185 THR B O 1
ATOM 3148 N N . PRO B 1 186 ? 15.961 -4.523 -1.599 1 95.81 186 PRO B N 1
ATOM 3149 C CA . PRO B 1 186 ? 15.211 -5.645 -2.164 1 95.81 186 PRO B CA 1
ATOM 3150 C C . PRO B 1 186 ? 15.562 -6.98 -1.517 1 95.81 186 PRO B C 1
ATOM 3152 O O . PRO B 1 186 ? 16.641 -7.129 -0.955 1 95.81 186 PRO B O 1
ATOM 3155 N N . CYS B 1 187 ? 14.625 -7.91 -1.596 1 98.31 187 CYS B N 1
ATOM 3156 C CA . CYS B 1 187 ? 14.766 -9.234 -1.009 1 98.31 187 CYS B CA 1
ATOM 3157 C C . CYS B 1 187 ? 15.812 -10.055 -1.752 1 98.31 187 CYS B C 1
ATOM 3159 O O . CYS B 1 187 ? 15.844 -10.055 -2.984 1 98.31 187 CYS B O 1
ATOM 3161 N N . ARG B 1 188 ? 16.641 -10.719 -0.984 1 98.5 188 ARG B N 1
ATOM 3162 C CA . ARG B 1 188 ? 17.656 -11.625 -1.514 1 98.5 188 ARG B CA 1
ATOM 3163 C C . ARG B 1 188 ? 17.734 -12.906 -0.695 1 98.5 188 ARG B C 1
ATOM 3165 O O . ARG B 1 188 ? 17.422 -12.906 0.499 1 98.5 188 ARG B O 1
ATOM 3172 N N . VAL B 1 189 ? 18.219 -13.945 -1.431 1 98.81 189 VAL B N 1
ATOM 3173 C CA . VAL B 1 189 ? 18.453 -15.195 -0.723 1 98.81 189 VAL B CA 1
ATOM 3174 C C . VAL B 1 189 ? 19.562 -15.016 0.31 1 98.81 189 VAL B C 1
ATOM 3176 O O . VAL B 1 189 ? 20.641 -14.539 -0.018 1 98.81 189 VAL B O 1
ATOM 3179 N N . ALA B 1 190 ? 19.328 -15.359 1.51 1 98.75 190 ALA B N 1
ATOM 3180 C CA . ALA B 1 190 ? 20.312 -15.266 2.584 1 98.75 190 ALA B CA 1
ATOM 3181 C C . ALA B 1 190 ? 21.062 -16.578 2.75 1 98.75 190 ALA B C 1
ATOM 3183 O O . ALA B 1 190 ? 22.297 -16.594 2.881 1 98.75 190 ALA B O 1
ATOM 3184 N N . ARG B 1 191 ? 20.328 -17.688 2.791 1 98.12 191 ARG B N 1
ATOM 3185 C CA . ARG B 1 191 ? 20.922 -19.016 2.951 1 98.12 191 ARG B CA 1
ATOM 3186 C C . ARG B 1 191 ? 19.922 -20.109 2.629 1 98.12 191 ARG B C 1
ATOM 3188 O O . ARG B 1 191 ? 18.719 -19.875 2.631 1 98.12 191 ARG B O 1
ATOM 3195 N N . PRO B 1 192 ? 20.469 -21.312 2.381 1 98.44 192 PRO B N 1
ATOM 3196 C CA . PRO B 1 192 ? 19.578 -22.469 2.227 1 98.44 192 PRO B CA 1
ATOM 3197 C C . PRO B 1 192 ? 19.016 -22.969 3.559 1 98.44 192 PRO B C 1
ATOM 3199 O O . PRO B 1 192 ? 19.609 -22.703 4.613 1 98.44 192 PRO B O 1
ATOM 3202 N N . ILE B 1 193 ? 17.906 -23.531 3.514 1 98.25 193 ILE B N 1
ATOM 3203 C CA . ILE B 1 193 ? 17.391 -24.312 4.625 1 98.25 193 ILE B CA 1
ATOM 3204 C C . ILE B 1 193 ? 18.047 -25.688 4.629 1 98.25 193 ILE B C 1
ATOM 3206 O O . ILE B 1 193 ? 18.031 -26.406 3.621 1 98.25 193 ILE B O 1
ATOM 3210 N N . THR B 1 194 ? 18.641 -26.047 5.785 1 96.88 194 THR B N 1
ATOM 3211 C CA . THR B 1 194 ? 19.438 -27.266 5.855 1 96.88 194 THR B CA 1
ATOM 3212 C C . THR B 1 194 ? 18.953 -28.172 6.992 1 96.88 194 THR B C 1
ATOM 3214 O O . THR B 1 194 ? 18 -27.828 7.699 1 96.88 194 THR B O 1
ATOM 3217 N N . ASP B 1 195 ? 19.688 -29.25 7.043 1 95.94 195 ASP B N 1
ATOM 3218 C CA . ASP B 1 195 ? 19.375 -30.188 8.117 1 95.94 195 ASP B CA 1
ATOM 3219 C C . ASP B 1 195 ? 19.625 -29.562 9.484 1 95.94 195 ASP B C 1
ATOM 3221 O O . ASP B 1 195 ? 19.031 -29.984 10.484 1 95.94 195 ASP B O 1
ATOM 3225 N N . GLU B 1 196 ? 20.469 -28.641 9.539 1 95.5 196 GLU B N 1
ATOM 3226 C CA . GLU B 1 196 ? 20.688 -27.922 10.789 1 95.5 196 GLU B CA 1
ATOM 3227 C C . GLU B 1 196 ? 19.391 -27.312 11.312 1 95.5 196 GLU B C 1
ATOM 3229 O O . GLU B 1 196 ? 19.188 -27.25 12.523 1 95.5 196 GLU B O 1
ATOM 3234 N N . ASP B 1 197 ? 18.562 -26.938 10.406 1 96 197 ASP B N 1
ATOM 3235 C CA . ASP B 1 197 ? 17.297 -26.312 10.797 1 96 197 ASP B CA 1
ATOM 3236 C C . ASP B 1 197 ? 16.328 -27.344 11.367 1 96 197 ASP B C 1
ATOM 3238 O O . ASP B 1 197 ? 15.344 -26.969 12.016 1 96 197 ASP B O 1
ATOM 3242 N N . LYS B 1 198 ? 16.594 -28.547 11.156 1 94.25 198 LYS B N 1
ATOM 3243 C CA . LYS B 1 198 ? 15.82 -29.625 11.781 1 94.25 198 LYS B CA 1
ATOM 3244 C C . LYS B 1 198 ? 16.234 -29.812 13.234 1 94.25 198 LYS B C 1
ATOM 3246 O O . LYS B 1 198 ? 15.438 -30.281 14.055 1 94.25 198 LYS B O 1
ATOM 3251 N N . GLU B 1 199 ? 17.422 -29.5 13.422 1 94.88 199 GLU B N 1
ATOM 3252 C CA . GLU B 1 199 ? 17.984 -29.703 14.75 1 94.88 199 GLU B CA 1
ATOM 3253 C C . GLU B 1 199 ? 17.797 -28.484 15.633 1 94.88 199 GLU B C 1
ATOM 3255 O O . GLU B 1 199 ? 17.531 -28.609 16.828 1 94.88 199 GLU B O 1
ATOM 3260 N N . TYR B 1 200 ? 18 -27.344 15.062 1 95.5 200 TYR B N 1
ATOM 3261 C CA . TYR B 1 200 ? 17.906 -26.078 15.766 1 95.5 200 TYR B CA 1
ATOM 3262 C C . TYR B 1 200 ? 16.812 -25.203 15.156 1 95.5 200 TYR B C 1
ATOM 3264 O O . TYR B 1 200 ? 16.922 -24.781 14 1 95.5 200 TYR B O 1
ATOM 3272 N N . PHE B 1 201 ? 15.781 -24.797 15.977 1 93 201 PHE B N 1
ATOM 3273 C CA . PHE B 1 201 ? 14.648 -24.078 15.391 1 93 201 PHE B CA 1
ATOM 3274 C C . PHE B 1 201 ? 14.836 -22.578 15.531 1 93 201 PHE B C 1
ATOM 3276 O O . PHE B 1 201 ? 14.133 -21.797 14.875 1 93 201 PHE B O 1
ATOM 3283 N N . ARG B 1 202 ? 15.734 -22.266 16.453 1 91.62 202 ARG B N 1
ATOM 3284 C CA . ARG B 1 202 ? 16.234 -20.891 16.531 1 91.62 202 ARG B CA 1
ATOM 3285 C C . ARG B 1 202 ? 17.688 -20.859 17 1 91.62 202 ARG B C 1
ATOM 3287 O O . ARG B 1 202 ? 18.219 -21.875 17.422 1 91.62 202 ARG B O 1
ATOM 3294 N N . LYS B 1 203 ? 18.297 -19.703 16.875 1 86.69 203 LYS B N 1
ATOM 3295 C CA . LYS B 1 203 ? 19.719 -19.578 17.172 1 86.69 203 LYS B CA 1
ATOM 3296 C C . LYS B 1 203 ? 20.047 -20.188 18.531 1 86.69 203 LYS B C 1
ATOM 3298 O O . LYS B 1 203 ? 19.562 -19.719 19.562 1 86.69 203 LYS B O 1
ATOM 3303 N N . GLY B 1 204 ? 20.641 -21.281 18.391 1 89.88 204 GLY B N 1
ATOM 3304 C CA . GLY B 1 204 ? 21.266 -21.875 19.578 1 89.88 204 GLY B CA 1
ATOM 3305 C C . GLY B 1 204 ? 20.297 -22.719 20.391 1 89.88 204 GLY B C 1
ATOM 3306 O O . GLY B 1 204 ? 20.641 -23.234 21.453 1 89.88 204 GLY B O 1
ATOM 3307 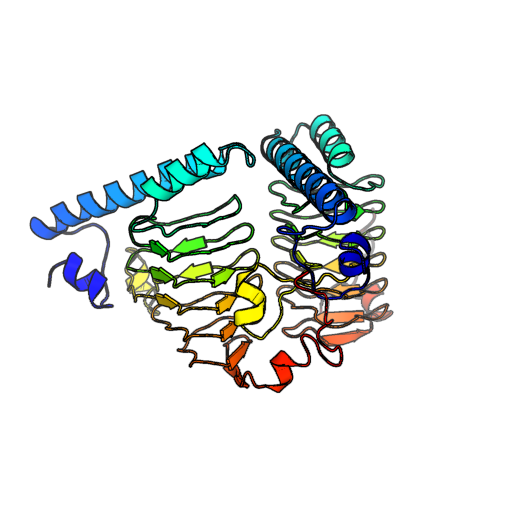N N . VAL B 1 205 ? 19.125 -22.859 19.953 1 95.81 205 VAL B N 1
ATOM 3308 C CA . VAL B 1 205 ? 18.141 -23.609 20.734 1 95.81 205 VAL B CA 1
ATOM 3309 C C . VAL B 1 205 ? 17.719 -24.859 19.969 1 95.81 205 VAL B C 1
ATOM 3311 O O . VAL B 1 205 ? 17.109 -24.75 18.906 1 95.81 205 VAL B O 1
ATOM 3314 N N . PRO B 1 206 ? 18 -26.062 20.469 1 94.69 206 PRO B N 1
ATOM 3315 C CA . PRO B 1 206 ? 17.609 -27.297 19.797 1 94.69 206 PRO B CA 1
ATOM 3316 C C . PRO B 1 206 ? 16.109 -27.547 19.844 1 94.69 206 PRO B C 1
ATOM 3318 O O . PRO B 1 206 ? 15.422 -27.094 20.75 1 94.69 206 PRO B O 1
ATOM 3321 N N . VAL B 1 207 ? 15.672 -28.266 18.953 1 95.31 207 VAL B N 1
ATOM 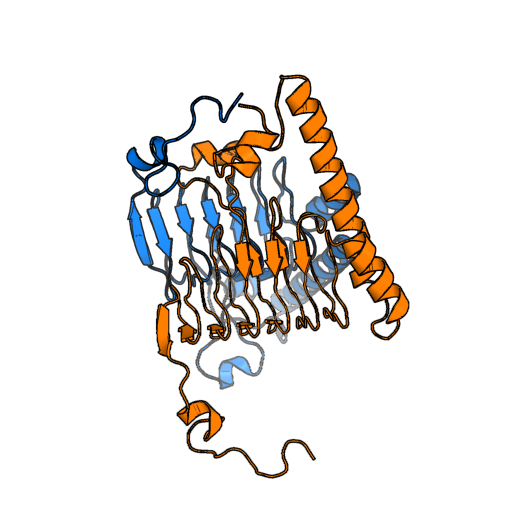3322 C CA . VAL B 1 207 ? 14.281 -28.703 18.953 1 95.31 207 VAL B CA 1
ATOM 3323 C C . VAL B 1 207 ? 14.039 -29.609 20.156 1 95.31 207 VAL B C 1
ATOM 3325 O O . VAL B 1 207 ? 14.781 -30.578 20.375 1 95.31 207 VAL B O 1
ATOM 3328 N N . ASN B 1 208 ? 12.938 -29.109 20.891 1 94.75 208 ASN B N 1
ATOM 3329 C CA . ASN B 1 208 ? 12.633 -29.953 22.047 1 94.75 208 ASN B CA 1
ATOM 3330 C C . ASN B 1 208 ? 11.961 -31.25 21.625 1 94.75 208 ASN B C 1
ATOM 3332 O O . ASN B 1 208 ? 11.141 -31.266 20.703 1 94.75 208 ASN B O 1
ATOM 3336 N N . LYS B 1 209 ? 12.273 -32.281 22.375 1 88.69 209 LYS B N 1
ATOM 3337 C CA . LYS B 1 209 ? 11.875 -33.656 22 1 88.69 209 LYS B CA 1
ATOM 3338 C C . LYS B 1 209 ? 10.375 -33.844 22.172 1 88.69 209 LYS B C 1
ATOM 3340 O O . LYS B 1 209 ? 9.758 -34.625 21.422 1 88.69 209 LYS B O 1
ATOM 3345 N N . ASP B 1 210 ? 9.625 -33.156 22.875 1 91.19 210 ASP B N 1
ATOM 3346 C CA . ASP B 1 210 ? 8.227 -33.406 23.203 1 91.19 210 ASP B CA 1
ATOM 3347 C C . ASP B 1 210 ? 7.324 -32.375 22.547 1 91.19 210 ASP B C 1
ATOM 3349 O O . ASP B 1 210 ? 6.188 -32.156 22.984 1 91.19 210 ASP B O 1
ATOM 3353 N N . TRP B 1 211 ? 7.906 -31.719 21.484 1 87.69 211 TRP B N 1
ATOM 3354 C CA . TRP B 1 211 ? 7.168 -30.578 20.969 1 87.69 211 TRP B CA 1
ATOM 3355 C C . TRP B 1 211 ? 5.883 -31.031 20.281 1 87.69 211 TRP B C 1
ATOM 3357 O O . TRP B 1 211 ? 4.949 -30.25 20.125 1 87.69 211 TRP B O 1
ATOM 3367 N N . ARG B 1 212 ? 5.738 -32.281 19.906 1 89.31 212 ARG B N 1
ATOM 3368 C CA . ARG B 1 212 ? 4.551 -32.781 19.219 1 89.31 212 ARG B CA 1
ATOM 3369 C C . ARG B 1 212 ? 3.66 -33.562 20.172 1 89.31 212 ARG B C 1
ATOM 3371 O O . ARG B 1 212 ? 2.686 -34.188 19.75 1 89.31 212 ARG B O 1
ATOM 3378 N N . GLU B 1 213 ? 4.035 -33.688 21.344 1 82.38 213 GLU B N 1
ATOM 3379 C CA . GLU B 1 213 ? 3.236 -34.406 22.312 1 82.38 213 GLU B CA 1
ATOM 3380 C C . GLU B 1 213 ? 2.186 -33.531 22.953 1 82.38 213 GLU B C 1
ATOM 3382 O O . GLU B 1 213 ? 2.395 -32.312 23.109 1 82.38 213 GLU B O 1
#

InterPro domains:
  IPR001451 Hexapeptide repeat [PF00132] (140-173)
  IPR011004 Trimeric LpxA-like superfamily [SSF51161] (61-203)
  IPR018357 Hexapeptide transferase, conserved site [PS00101] (148-176)
  IPR024688 Maltose/galactoside acetyltransferase domain [PF12464] (7-67)
  IPR024688 Maltose/galactoside acetyltransferase domain [SM01266] (4-68)
  IPR039369 Galactoside O-acetyltransferase LacA-like [PTHR43017] (24-198)

Foldseek 3Di:
DAQVCCQAVQHKHFLDDDDDPRNHVVSVVQVVQQVVLQVLLVVLQVDDPVPVVSNVVSLPVNALEDEEQEDEDPPEEERRRNQEYEYENEYEDYYEYEDPSHHEYYYYQEYYYAQEYEYQKDFDPDPVSPPSPMITGAYEAEYECEYEYANEYEYHNEYEEYNEYEYHNEYDDYYHYYAFYWYDVPIDTDGGHDCVCVQAVDVPHGDDPVPPD/DAQVCCQAVQHKHFLDDDDDPVNNVVSVVVVVQQVQLQVLLVVLQVDDPVPVVSNVVSLPVNALEDEEQADEDPPEEERRRNQEYEYENEYEYYYEYEDPSHHEYYYYQEYEYAQEYEYQKDADPDPVCPPSPMITGAYEAEYECEYEYANEYEYHNEYEEYNEYEYHNEYDDYYHYYAFYWYDDPIDTDGGHDVVCQQAVDVPHGDDPVPPD

Organism: NCBI:txid1796616

Secondary structure (DSSP, 8-state):
--HHHHHHTT--B-SS---SHHHHHHHHHHHHHHHHHHHHHHHHHTS-TT-HHHHHHHHHHHSSEE-SS-EEPSSEEESSSTTEEE-SS-EE-TTEEEE-SS-EEE-SS-EE-TT-EEE-EE--SSHHHHTTT-BEE--EEE-SS-EE-TT-EEPTT-EE-SS-EEPTT-EE-S-B-SSEEEEETTEEEEEE--THHHHEEETTEEPPTTTT-/--HHHHHHTT--B-SS---SHHHHHHHHHHHHHHHHHHHHHHHHHHS-TT-HHHHHHHHHHHSSEE-SS-EEPSSEEESSSTTEEE-SS-EE-SSEEEE-SS-EEE-SS-EE-TT-EEE-EE--SSHHHHTTT-BEE--EEE-SS-EE-TT-EEPTT-EE-SS-EEPTT-EE-S-B-SSEEEEETTEEEEEE--THHHHEEETTEEPPTTTT-

Nearest PDB structures (foldseek):
  1kqa-assembly1_A  TM=9.659E-01  e=1.864E-20  Escherichia coli
  3srt-assembly2_B  TM=9.539E-01  e=4.214E-18  Clostridioides difficile 630
  2ic7-assembly1_B  TM=9.485E-01  e=1.612E-17  Geobacillus kaustophilus
  3ect-assembly1_A  TM=9.855E-01  e=9.572E-15  Vibrio cholerae
  3nz2-assembly1_C  TM=9.140E-01  e=9.523E-16  Vibrio cholerae O1 biovar El Tor str. N16961